Protein AF-0000000066664521 (afdb_homodimer)

pLDDT: mean 87.75, std 11.93, range [37.09, 97.62]

Foldseek 3Di:
DPPPPPDPVVVVVVVVLVVLLVQLLVQLLVCCLVPNQVVDDCCNSCVVSVHDSVSSCVRPVGSLRSLVVNCVVQPQVVLQVLLLLVLVLLVVVDLVSQLVSLLVVLVSCVVVVSCVRNLVVCLVPPVVSVVVVVVSLQVSVVSNVNLLVQADPVCSVVLSVLSSVLVVVSNVVSCCVPVVNVDDDDSSVVSNVSSVVSSVSSHYDDPPD/DPPPPPDPVVVVVVVVLVVLLVQLLVQLLVCCLVPNQVVDDCCNSCVVSVHDSVSSCVNPVGSLRSLVVNCVVQPQVPLQVLLLLVLVLLVVVDLVSQLVSLLVVLVSCVVVVSCVRNLVVCLVPPVVSVVVVVVSLQVSVVSNVNLLVQADPVCSVVLSVLSSVLVVVSNVVSCCVPVVNVDDDDSSVVSNVSSVVSSVSSHYDDPPD

InterPro domains:
  IPR001647 DNA-binding HTH domain, TetR-type [PF00440] (24-70)
  IPR001647 DNA-binding HTH domain, TetR-type [PR00455] (24-37)
  IPR001647 DNA-binding HTH domain, TetR-type [PR00455] (45-68)
  IPR001647 DNA-binding HTH domain, TetR-type [PS50977] (18-78)
  IPR009057 Homedomain-like superfamily [SSF46689] (12-76)
  IPR036271 Tetracyclin repressor-like, C-terminal domain superfamily [SSF48498] (94-202)
  IPR050109 HTH-type, TetR-like transcriptional regulator [PTHR30055] (13-208)

Sequence (418 aa):
MRTNPSPAGSNLRDEQKQQTRARLLACAKELFTDRGYAAVRVDDIAAAVGCSRATFYLHFNSKQEVLRAIAEQGTAPSALHFYEDLDRVLDTGSRAEFVAWVTRAIAWFHEHKDLLPAWDEATALESEFREIARNGIMALPNAMTSYLARWPADRADEARLRVELLVAQLERFFTRWAVQGTINVSAERAAEVLADIWFPALQAPPDRNMRTNPSPAGSNLRDEQKQQTRARLLACAKELFTDRGYAAVRVDDIAAAVGCSRATFYLHFNSKQEVLRAIAEQGTAPSALHFYEDLDRVLDTGSRAEFVAWVTRAIAWFHEHKDLLPAWDEATALESEFREIARNGIMALPNAMTSYLARWPADRADEARLRVELLVAQLERFFTRWAVQGTINVSAERAAEVLADIWFPALQAPPDRN

Solvent-accessible surface area (backbone atoms only — not comparable to full-atom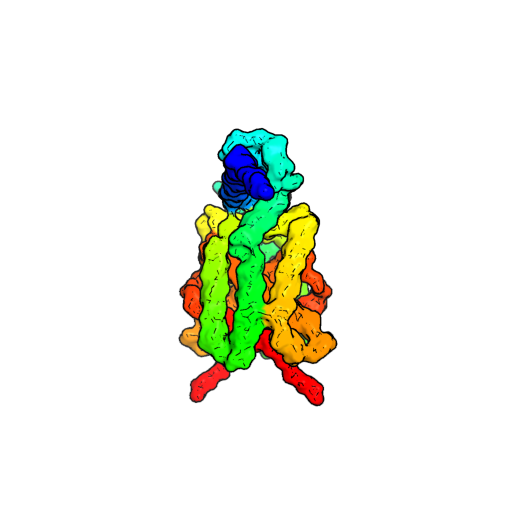 values): 22542 Å² total; per-residue (Å²): 134,81,76,72,72,78,58,68,65,58,53,50,52,52,47,51,50,50,50,51,48,48,44,44,46,54,46,37,51,52,45,27,52,74,61,27,41,84,72,56,47,66,62,56,38,19,54,72,66,69,50,48,63,67,59,46,52,74,72,34,91,40,69,63,50,46,53,51,51,52,41,55,74,71,44,54,73,54,52,45,52,53,32,35,48,46,32,52,35,60,71,69,67,40,63,68,54,38,27,50,50,43,47,50,50,51,52,51,46,65,77,49,50,66,48,49,64,24,49,53,47,41,28,55,72,30,69,70,46,19,52,52,50,24,51,55,56,60,45,36,46,67,46,15,55,70,58,54,66,64,34,57,80,93,41,41,67,55,56,41,46,47,47,52,46,50,50,30,19,54,53,36,41,46,44,32,36,76,62,38,56,46,46,88,72,54,71,67,56,50,19,49,52,50,37,63,41,47,55,66,52,71,49,57,75,76,77,82,118,134,81,77,73,72,77,58,69,64,56,54,50,52,50,47,50,50,50,48,51,48,48,44,46,45,54,47,38,51,52,44,28,53,74,61,27,42,87,72,54,47,65,61,56,38,20,54,72,67,68,50,47,63,70,59,45,53,74,73,34,91,42,68,64,51,45,51,50,50,52,41,54,74,73,44,52,73,55,54,46,52,54,33,37,48,46,32,54,35,60,71,70,66,40,64,67,52,39,27,51,49,42,46,50,51,53,53,51,45,64,75,49,50,68,49,49,64,26,50,55,47,40,27,54,73,31,69,70,47,21,51,51,51,23,50,55,55,59,45,37,48,67,45,14,56,71,57,54,66,64,33,59,79,94,40,42,67,55,57,41,46,47,47,54,46,50,51,30,18,54,53,37,42,46,43,33,36,75,64,37,56,46,44,88,72,54,71,68,58,50,20,49,53,50,36,64,40,47,54,64,52,70,49,56,76,75,80,81,119

Radius of gyration: 25.45 Å; Cα contacts (8 Å, |Δi|>4): 399; chains: 2; bounding box: 119×67×48 Å

Organism: Nocardia brasiliensis (strain ATCC 700358 / HUJEG-1) (NCBI:txid1133849)

Secondary structure (DSSP, 8-state):
-------HHHHHHHHHHHHHHHHHHHHHHHHHHHH-TTT--HHHHHHHHT--HHHHHHH-SSHHHHHHHHHHHHTHHHHHHHHHHHHHHHHHT-HHHHHHHHHHHHHHHHHHGGGHHHHHHHHHH-HHHHHHHHHHHHHHHHT-HHHHHTS-GGGHHHHHHHHHHHHHHHHHHHIIIIIS--S---HHHHHHHHHHHHHHHTSPPP---/-------HHHHHHHHHHHHHHHHHHHHHHHHHHHH-TTT--HHHHHHHHT--HHHHHHH-S-HHHHHHHHHHHHTHHHHHHHHHHHHHHHHHT-HHHHHHHHHHHHHHHHHHGGGHHHHHHHHHH-HHHHHHHHHHHHHHHHT-HHHHHTS-GGGHHHHHHHHHHHHHHHHHHHIIIIIS--S---HHHHHHHHHHHHHHHTSPPP---

Nearest PDB structures (foldseek):
  6ho0-assembly1_A-2  TM=7.067E-01  e=4.253E-05  Mycobacterium tuberculosis H37Rv
  5mym-assembly2_C  TM=6.408E-01  e=9.728E-05  Mycobacterium tuberculosis H37Rv
  5f27-assembly1_A-2  TM=6.716E-01  e=1.342E-04  Mycobacterium tuberculosis CDC1551
  6ho6-assembly1_A  TM=7.053E-01  e=2.675E-04  Mycobacterium tuberculosis CDC1551
  5ztc-assembly1_B  TM=6.140E-01  e=8.838E-04  Listeria monocytogenes EGD-e

Structure (mmCIF, N/CA/C/O backbone):
data_AF-0000000066664521-model_v1
#
loop_
_entity.id
_entity.type
_entity.pdbx_description
1 polymer 'TetR family transcriptional regulator'
#
loop_
_atom_site.group_PDB
_atom_site.id
_atom_site.type_symbol
_atom_site.label_atom_id
_atom_site.label_alt_id
_atom_site.label_comp_id
_atom_site.label_asym_id
_atom_site.label_entity_id
_atom_site.label_seq_id
_atom_site.pdbx_PDB_ins_code
_atom_site.Cartn_x
_atom_site.Cartn_y
_atom_site.Cartn_z
_atom_site.occupancy
_atom_site.B_iso_or_equiv
_atom_site.auth_seq_id
_atom_site.auth_comp_id
_atom_site.auth_asym_id
_atom_site.auth_atom_id
_atom_site.pdbx_PDB_model_num
ATOM 1 N N . MET A 1 1 ? -60.562 10.867 15.203 1 37.09 1 MET A N 1
ATOM 2 C CA . MET A 1 1 ? -59.156 10.539 15.344 1 37.09 1 MET A CA 1
ATOM 3 C C . MET A 1 1 ? -58.281 11.555 14.609 1 37.09 1 MET A C 1
ATOM 5 O O . MET A 1 1 ? -58.312 11.633 13.383 1 37.09 1 MET A O 1
ATOM 9 N N . ARG A 1 2 ? -58.062 12.805 15.109 1 45.22 2 ARG A N 1
ATOM 10 C CA . ARG A 1 2 ? -57.344 13.953 14.586 1 45.22 2 ARG A CA 1
ATOM 11 C C . ARG A 1 2 ? -55.906 13.594 14.25 1 45.22 2 ARG A C 1
ATOM 13 O O . ARG A 1 2 ? -55.188 13.039 15.086 1 45.22 2 ARG A O 1
ATOM 20 N N . THR A 1 3 ? -55.656 13.219 13.078 1 43.97 3 THR A N 1
ATOM 21 C CA . THR A 1 3 ? -54.312 13.023 12.547 1 43.97 3 THR A CA 1
ATOM 22 C C . THR A 1 3 ? -53.375 14.156 12.992 1 43.97 3 THR A C 1
ATOM 24 O O . THR A 1 3 ? -53.656 15.328 12.734 1 43.97 3 THR A O 1
ATOM 27 N N . ASN A 1 4 ? -52.781 14.102 14.164 1 45.94 4 ASN A N 1
ATOM 28 C CA . ASN A 1 4 ? -51.812 15.062 14.648 1 45.94 4 ASN A CA 1
ATOM 29 C C . ASN A 1 4 ? -50.781 15.406 13.562 1 45.94 4 ASN A C 1
ATOM 31 O O . ASN A 1 4 ? -50.094 14.516 13.047 1 45.94 4 ASN A O 1
ATOM 35 N N . PRO A 1 5 ? -50.938 16.5 12.742 1 49.84 5 PRO A N 1
ATOM 36 C CA . PRO A 1 5 ? -49.969 16.844 11.703 1 49.84 5 PRO A CA 1
ATOM 37 C C . PRO A 1 5 ? -48.531 16.719 12.172 1 49.84 5 PRO A C 1
ATOM 39 O O . PRO A 1 5 ? -48.25 16.969 13.344 1 49.84 5 PRO A O 1
ATOM 42 N N . SER A 1 6 ? -47.812 15.734 11.906 1 55.22 6 SER A N 1
ATOM 43 C CA . SER A 1 6 ? -46.375 15.742 12.141 1 55.22 6 SER A CA 1
ATOM 44 C C . SER A 1 6 ? -45.781 17.125 11.945 1 55.22 6 SER A C 1
ATOM 46 O O . SER A 1 6 ? -45.906 17.719 10.867 1 55.22 6 SER A O 1
ATOM 48 N N . PRO A 1 7 ? -45.531 18.125 12.898 1 56.56 7 PRO A N 1
ATOM 49 C CA . PRO A 1 7 ? -45.406 19.578 12.781 1 56.56 7 PRO A CA 1
ATOM 50 C C . PRO A 1 7 ? -44.344 20 11.789 1 56.56 7 PRO A C 1
ATOM 52 O O . PRO A 1 7 ? -43.312 19.312 11.656 1 56.56 7 PRO A O 1
ATOM 55 N N . ALA A 1 8 ? -44.594 20.656 10.719 1 59.97 8 ALA A N 1
ATOM 56 C CA . ALA A 1 8 ? -43.812 21.266 9.656 1 59.97 8 ALA A CA 1
ATOM 57 C C . ALA A 1 8 ? -42.469 21.75 10.188 1 59.97 8 ALA A C 1
ATOM 59 O O . ALA A 1 8 ? -41.438 21.656 9.484 1 59.97 8 ALA A O 1
ATOM 60 N N . GLY A 1 9 ? -42.406 22.25 11.328 1 60.38 9 GLY A N 1
ATOM 61 C CA . GLY A 1 9 ? -41.188 22.75 11.961 1 60.38 9 GLY A CA 1
ATOM 62 C C . GLY A 1 9 ? -40.156 21.672 12.227 1 60.38 9 GLY A C 1
ATOM 63 O O . GLY A 1 9 ? -38.969 21.906 12.094 1 60.38 9 GLY A O 1
ATOM 64 N N . SER A 1 10 ? -40.656 20.469 12.602 1 68.06 10 SER A N 1
ATOM 65 C CA . SER A 1 10 ? -39.781 19.328 12.875 1 68.06 10 SER A CA 1
ATOM 66 C C . SER A 1 10 ? -39.094 18.859 11.617 1 68.06 10 SER A C 1
ATOM 68 O O . SER A 1 10 ? -37.906 18.531 11.641 1 68.06 10 SER A O 1
ATOM 70 N N . ASN A 1 11 ? -39.781 19.031 10.539 1 77.5 11 ASN A N 1
ATOM 71 C CA . ASN A 1 11 ? -39.25 18.609 9.25 1 77.5 11 ASN A CA 1
ATOM 72 C C . ASN A 1 11 ? -38.125 19.531 8.781 1 77.5 11 ASN A C 1
ATOM 74 O O . ASN A 1 11 ? -37.094 19.078 8.289 1 77.5 11 ASN A O 1
ATOM 78 N N . LEU A 1 12 ? -38.438 20.828 9.07 1 81.38 12 LEU A N 1
ATOM 79 C CA . LEU A 1 12 ? -37.438 21.812 8.656 1 81.38 12 LEU A CA 1
ATOM 80 C C . LEU A 1 12 ? -36.188 21.672 9.5 1 81.38 12 LEU A C 1
ATOM 82 O O . LEU A 1 12 ? -35.062 21.766 8.969 1 81.38 12 LEU A O 1
ATOM 86 N N . ARG A 1 13 ? -36.375 21.516 10.867 1 82.31 13 ARG A N 1
ATOM 87 C CA . ARG A 1 13 ? -35.25 21.359 11.758 1 82.31 13 ARG A CA 1
ATOM 88 C C . ARG A 1 13 ? -34.438 20.125 11.414 1 82.31 13 ARG A C 1
ATOM 90 O O . ARG A 1 13 ? -33.219 20.156 11.438 1 82.31 13 ARG A O 1
ATOM 97 N N . ASP A 1 14 ? -35.188 19.094 11.125 1 83.88 14 ASP A N 1
ATOM 98 C CA . ASP A 1 14 ? -34.531 17.844 10.734 1 83.88 14 ASP A CA 1
ATOM 99 C C . ASP A 1 14 ? -33.781 18.016 9.422 1 83.88 14 ASP A C 1
ATOM 101 O O . ASP A 1 14 ? -32.656 17.5 9.273 1 83.88 14 ASP A O 1
ATOM 105 N N . GLU A 1 15 ? -34.375 18.766 8.578 1 84.69 15 GLU A N 1
ATOM 106 C CA . GLU A 1 15 ? -33.75 19.016 7.289 1 84.69 15 GLU A CA 1
ATOM 107 C C . GLU A 1 15 ? -32.469 19.859 7.453 1 84.69 15 GLU A C 1
ATOM 109 O O . GLU A 1 15 ? -31.469 19.594 6.801 1 84.69 15 GLU A O 1
ATOM 114 N N . GLN A 1 16 ? -32.625 20.828 8.266 1 84.88 16 GLN A N 1
ATOM 115 C CA . GLN A 1 16 ? -31.484 21.688 8.523 1 84.88 16 GLN A CA 1
ATOM 116 C C . GLN A 1 16 ? -30.344 20.906 9.188 1 84.88 16 GLN A C 1
ATOM 118 O O . GLN A 1 16 ? -29.172 21.125 8.875 1 84.88 16 GLN A O 1
ATOM 123 N N . LYS A 1 17 ? -30.719 20.062 10.078 1 87.38 17 LYS A N 1
ATOM 124 C CA . LYS A 1 17 ? -29.734 19.203 10.742 1 87.38 17 LYS A CA 1
ATOM 125 C C . LYS A 1 17 ? -29.016 18.312 9.742 1 87.38 17 LYS A C 1
ATOM 127 O O . LYS A 1 17 ? -27.797 18.156 9.797 1 87.38 17 LYS A O 1
ATOM 132 N N . GLN A 1 18 ? -29.781 17.828 8.875 1 89.5 18 GLN A N 1
ATOM 133 C CA . GLN A 1 18 ? -29.219 16.953 7.863 1 89.5 18 GLN A CA 1
ATOM 134 C C . GLN A 1 18 ? -28.297 17.719 6.91 1 89.5 18 GLN A C 1
ATOM 136 O O . GLN A 1 18 ? -27.266 17.203 6.473 1 89.5 18 GLN A O 1
ATOM 141 N N . GLN A 1 19 ? -28.656 18.859 6.645 1 91.12 19 GLN A N 1
ATOM 142 C CA . GLN A 1 19 ? -27.859 19.703 5.762 1 91.12 19 GLN A CA 1
ATOM 143 C C . GLN A 1 19 ? -26.516 20.062 6.406 1 91.12 19 GLN A C 1
ATOM 145 O O . GLN A 1 19 ? -25.484 20.047 5.742 1 91.12 19 GLN A O 1
ATOM 150 N N . THR A 1 20 ? -26.641 20.391 7.684 1 93.12 20 THR A N 1
ATOM 151 C CA . THR A 1 20 ? -25.422 20.719 8.398 1 93.12 20 THR A CA 1
ATOM 152 C C . THR A 1 20 ? -24.484 19.516 8.469 1 93.12 20 THR A C 1
ATOM 154 O O . THR A 1 20 ? -23.281 19.641 8.242 1 93.12 20 THR A O 1
ATOM 157 N N . ARG A 1 21 ? -25.047 18.438 8.727 1 94.25 21 ARG A N 1
ATOM 158 C CA . ARG A 1 21 ? -24.266 17.203 8.781 1 94.25 21 ARG A CA 1
ATOM 159 C C . ARG A 1 21 ? -23.594 16.922 7.441 1 94.25 21 ARG A C 1
ATOM 161 O O . ARG A 1 21 ? -22.406 16.562 7.395 1 94.25 21 ARG A O 1
ATOM 168 N N . ALA A 1 22 ? -24.312 17.141 6.426 1 93.75 22 ALA A N 1
ATOM 169 C CA . ALA A 1 22 ? -23.781 16.906 5.082 1 93.75 22 ALA A CA 1
ATOM 170 C C . ALA A 1 22 ? -22.656 17.875 4.766 1 93.75 22 ALA A C 1
ATOM 172 O O . ALA A 1 22 ? -21.656 17.5 4.141 1 93.75 22 ALA A O 1
ATOM 173 N N . ARG A 1 23 ? -22.812 19.031 5.152 1 95.31 23 ARG A N 1
ATOM 174 C CA . ARG A 1 23 ? -21.781 20.031 4.934 1 95.31 23 ARG A CA 1
ATOM 175 C C . ARG A 1 23 ? -20.516 19.703 5.727 1 95.31 23 ARG A C 1
ATOM 177 O O . ARG A 1 23 ? -19.406 19.859 5.223 1 95.31 23 ARG A O 1
ATOM 184 N N . LEU A 1 24 ? -20.75 19.266 6.918 1 96.38 24 LEU A N 1
ATOM 185 C CA . LEU A 1 24 ? -19.609 18.844 7.746 1 96.38 24 LEU A CA 1
ATOM 186 C C . LEU A 1 24 ? -18.844 17.703 7.082 1 96.38 24 LEU A C 1
ATOM 188 O O . LEU A 1 24 ? -17.609 17.719 7.031 1 96.38 24 LEU A O 1
ATOM 192 N N . LEU A 1 25 ? -19.547 16.797 6.523 1 94.69 25 LEU A N 1
ATOM 193 C CA . LEU A 1 25 ? -18.938 15.656 5.855 1 94.69 25 LEU A CA 1
ATOM 194 C C . LEU A 1 25 ? -18.172 16.109 4.617 1 94.69 25 LEU A C 1
ATOM 196 O O . LEU A 1 25 ? -17.016 15.703 4.414 1 94.69 25 LEU A O 1
ATOM 200 N N . ALA A 1 26 ? -18.781 16.953 3.875 1 94.06 26 ALA A N 1
ATOM 201 C CA . ALA A 1 26 ? -18.172 17.422 2.631 1 94.06 26 ALA A CA 1
ATOM 202 C C . ALA A 1 26 ? -16.891 18.219 2.906 1 94.06 26 ALA A C 1
ATOM 204 O O . ALA A 1 26 ? -15.867 18 2.262 1 94.06 26 ALA A O 1
ATOM 205 N N . CYS A 1 27 ? -16.969 19.062 3.857 1 96.19 27 CYS A N 1
ATOM 206 C CA . CYS A 1 27 ? -15.82 19.891 4.203 1 96.19 27 CYS A CA 1
ATOM 207 C C . CYS A 1 27 ? -14.703 19.062 4.816 1 96.19 27 CYS A C 1
ATOM 209 O O . CYS A 1 27 ? -13.531 19.266 4.516 1 96.19 27 CYS A O 1
ATOM 211 N N . ALA A 1 28 ? -15.086 18.172 5.664 1 95.69 28 ALA A N 1
ATOM 212 C CA . ALA A 1 28 ? -14.102 17.281 6.262 1 95.69 28 ALA A CA 1
ATOM 213 C C . ALA A 1 28 ? -13.383 16.453 5.191 1 95.69 28 ALA A C 1
ATOM 215 O O . ALA A 1 28 ? -12.156 16.312 5.23 1 95.69 28 ALA A O 1
ATOM 216 N N . LYS A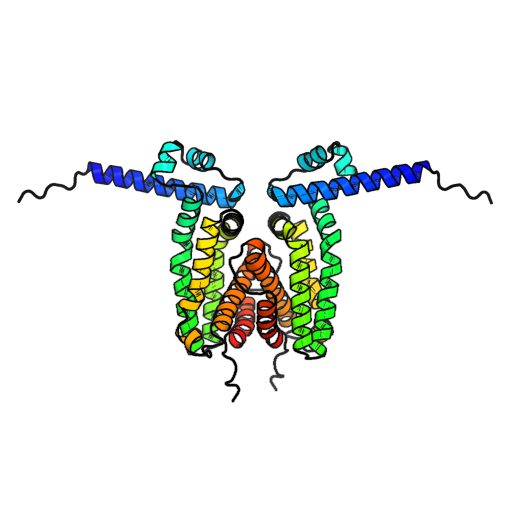 1 29 ? -14.125 15.945 4.266 1 92.44 29 LYS A N 1
ATOM 217 C CA . LYS A 1 29 ? -13.547 15.164 3.176 1 92.44 29 LYS A CA 1
ATOM 218 C C . LYS A 1 29 ? -12.508 15.984 2.41 1 92.44 29 LYS A C 1
ATOM 220 O O . LYS A 1 29 ? -11.406 15.508 2.133 1 92.44 29 LYS A O 1
ATOM 225 N N . GLU A 1 30 ? -12.844 17.172 2.119 1 93.5 30 GLU A N 1
ATOM 226 C CA . GLU A 1 30 ? -11.938 18.062 1.405 1 93.5 30 GLU A CA 1
ATOM 227 C C . GLU A 1 30 ? -10.672 18.328 2.221 1 93.5 30 GLU A C 1
ATOM 229 O O . GLU A 1 30 ? -9.562 18.266 1.692 1 93.5 30 GLU A O 1
ATOM 234 N N . LEU A 1 31 ? -10.859 18.578 3.477 1 94.12 31 LEU A N 1
ATOM 235 C CA . LEU A 1 31 ? -9.734 18.875 4.348 1 94.12 31 LEU A CA 1
ATOM 236 C C . LEU A 1 31 ? -8.82 17.672 4.492 1 94.12 31 LEU A C 1
ATOM 238 O O . LEU A 1 31 ? -7.594 17.797 4.418 1 94.12 31 LEU A O 1
ATOM 242 N N . PHE A 1 32 ? -9.43 16.516 4.668 1 91.19 32 PHE A N 1
ATOM 243 C CA . PHE A 1 32 ? -8.641 15.305 4.801 1 91.19 32 PHE A CA 1
ATOM 244 C C . PHE A 1 32 ? -7.859 15.016 3.523 1 91.19 32 PHE A C 1
ATOM 246 O O . PHE A 1 32 ? -6.711 14.578 3.578 1 91.19 32 PHE A O 1
ATOM 253 N N . THR A 1 33 ? -8.484 15.258 2.439 1 87.38 33 THR A N 1
ATOM 254 C CA . THR A 1 33 ? -7.852 15.016 1.149 1 87.38 33 THR A CA 1
ATOM 255 C C . THR A 1 33 ? -6.699 15.984 0.917 1 87.38 33 THR A C 1
ATOM 257 O O . THR A 1 33 ? -5.637 15.594 0.422 1 87.38 33 THR A O 1
ATOM 260 N N . ASP A 1 34 ? -6.852 17.188 1.366 1 85.19 34 ASP A N 1
ATOM 261 C CA . ASP A 1 34 ? -5.895 18.25 1.067 1 85.19 34 ASP A CA 1
ATOM 262 C C . ASP A 1 34 ? -4.738 18.234 2.066 1 85.19 34 ASP A C 1
ATOM 264 O O . ASP A 1 34 ? -3.582 18.422 1.685 1 85.19 34 ASP A O 1
ATOM 268 N N . ARG A 1 35 ? -5.07 17.953 3.346 1 85.75 35 ARG A N 1
ATOM 269 C CA . ARG A 1 35 ? -4.074 18.203 4.383 1 85.75 35 ARG A CA 1
ATOM 270 C C . ARG A 1 35 ? -3.658 16.906 5.066 1 85.75 35 ARG A C 1
ATOM 272 O O . ARG A 1 35 ? -2.666 16.875 5.801 1 85.75 35 ARG A O 1
ATOM 279 N N . GLY A 1 36 ? -4.414 15.938 4.797 1 85.69 36 GLY A N 1
ATOM 280 C CA . GLY A 1 36 ? -4.203 14.711 5.559 1 85.69 36 GLY A CA 1
ATOM 281 C C . GLY A 1 36 ? -5.016 14.664 6.836 1 85.69 36 GLY A C 1
ATOM 282 O O . GLY A 1 36 ? -5.473 15.695 7.332 1 85.69 36 GLY A O 1
ATOM 283 N N . TYR A 1 37 ? -5.141 13.492 7.348 1 89.44 37 TYR A N 1
ATOM 284 C CA . TYR A 1 37 ? -5.969 13.266 8.531 1 89.44 37 TYR A CA 1
ATOM 285 C C . TYR A 1 37 ? -5.328 13.883 9.766 1 89.44 37 TYR A C 1
ATOM 287 O O . TYR A 1 37 ? -6.004 14.547 10.555 1 89.44 37 TYR A O 1
ATOM 295 N N . ALA A 1 38 ? -4.055 13.664 9.953 1 85.75 38 ALA A N 1
ATOM 296 C CA . ALA A 1 38 ? -3.361 14.07 11.172 1 85.75 38 ALA A CA 1
ATOM 297 C C . ALA A 1 38 ? -3.371 15.586 11.32 1 85.75 38 ALA A C 1
ATOM 299 O O . ALA A 1 38 ? -3.543 16.109 12.43 1 85.75 38 ALA A O 1
ATOM 300 N N . ALA A 1 39 ? -3.322 16.281 10.328 1 86.88 39 ALA A N 1
ATOM 301 C CA . ALA A 1 39 ? -3.145 17.734 10.352 1 86.88 39 ALA A CA 1
ATOM 302 C C . ALA A 1 39 ? -4.477 18.453 10.57 1 86.88 39 ALA A C 1
ATOM 304 O O . ALA A 1 39 ? -4.504 19.625 10.922 1 86.88 39 ALA A O 1
ATOM 305 N N . VAL A 1 40 ? -5.539 17.828 10.312 1 93.56 40 VAL A N 1
ATOM 306 C CA . VAL A 1 40 ? -6.855 18.453 10.391 1 93.56 40 VAL A CA 1
ATOM 307 C C . VAL A 1 40 ? -7.395 18.344 11.812 1 93.56 40 VAL A C 1
ATOM 309 O O . VAL A 1 40 ? -7.285 17.281 12.445 1 93.56 40 VAL A O 1
ATOM 312 N N . ARG A 1 41 ? -7.945 19.438 12.289 1 95.44 41 ARG A N 1
ATOM 313 C CA . ARG A 1 41 ? -8.594 19.469 13.594 1 95.44 41 ARG A CA 1
ATOM 314 C C . ARG A 1 41 ? -10.102 19.656 13.461 1 95.44 41 ARG A C 1
ATOM 316 O O . ARG A 1 41 ? -10.578 20.094 12.414 1 95.44 41 ARG A O 1
ATOM 323 N N . VAL A 1 42 ? -10.766 19.297 14.523 1 96.62 42 VAL A N 1
ATOM 324 C CA . VAL A 1 42 ? -12.211 19.5 14.555 1 96.62 42 VAL A CA 1
ATOM 325 C C . VAL A 1 42 ? -12.531 20.984 14.344 1 96.62 42 VAL A C 1
ATOM 327 O O . VAL A 1 42 ? -13.461 21.312 13.609 1 96.62 42 VAL A O 1
ATOM 330 N N . ASP A 1 43 ? -11.719 21.812 14.836 1 96.94 43 ASP A N 1
ATOM 331 C CA . ASP A 1 43 ? -11.93 23.25 14.688 1 96.94 43 ASP A CA 1
ATOM 332 C C . ASP A 1 43 ? -11.805 23.672 13.227 1 96.94 43 ASP A C 1
ATOM 334 O O . ASP A 1 43 ? -12.508 24.578 12.773 1 96.94 43 ASP A O 1
ATOM 338 N N . ASP A 1 44 ? -10.938 23.078 12.539 1 96.94 44 ASP A N 1
ATOM 339 C CA . ASP A 1 44 ? -10.781 23.359 11.117 1 96.94 44 ASP A CA 1
ATOM 340 C C . ASP A 1 44 ? -12.047 23.016 10.344 1 96.94 44 ASP A C 1
ATOM 342 O O . ASP A 1 44 ? -12.484 23.781 9.477 1 96.94 44 ASP A O 1
ATOM 346 N N . ILE A 1 45 ? -12.617 21.859 10.672 1 97.62 45 ILE A N 1
ATOM 347 C CA . ILE A 1 45 ? -13.82 21.391 9.992 1 97.62 45 ILE A CA 1
ATOM 348 C C . ILE A 1 45 ? -14.992 22.312 10.312 1 97.62 45 ILE A C 1
ATOM 350 O O . ILE A 1 45 ? -15.711 22.75 9.406 1 97.62 45 ILE A O 1
ATOM 354 N N . ALA A 1 46 ? -15.141 22.641 11.562 1 97.25 46 ALA A N 1
ATOM 355 C CA . ALA A 1 46 ? -16.219 23.547 11.992 1 97.25 46 ALA A CA 1
ATOM 356 C C . ALA A 1 46 ? -16.094 24.906 11.32 1 97.25 46 ALA A C 1
ATOM 358 O O . ALA A 1 46 ? -17.078 25.453 10.805 1 97.25 46 ALA A O 1
ATOM 359 N N . ALA A 1 47 ? -14.914 25.391 11.281 1 97.31 47 ALA A N 1
ATOM 360 C CA . ALA A 1 47 ? -14.656 26.703 10.688 1 97.31 47 ALA A CA 1
ATOM 361 C C . ALA A 1 47 ? -14.984 26.703 9.195 1 97.31 47 ALA A C 1
ATOM 363 O O . ALA A 1 47 ? -15.531 27.688 8.68 1 97.31 47 ALA A O 1
ATOM 364 N N . ALA A 1 48 ? -14.695 25.688 8.57 1 96 48 ALA A N 1
ATOM 365 C CA . ALA A 1 48 ? -14.938 25.578 7.137 1 96 48 ALA A CA 1
ATOM 366 C C . ALA A 1 48 ? -16.438 25.641 6.824 1 96 48 ALA A C 1
ATOM 368 O O . ALA A 1 48 ? -16.844 26.156 5.781 1 96 48 ALA A O 1
ATOM 369 N N . VAL A 1 49 ? -17.203 25.078 7.68 1 95.56 49 VAL A N 1
ATOM 370 C CA . VAL A 1 49 ? -18.641 25.047 7.508 1 95.56 49 VAL A CA 1
ATOM 371 C C . VAL A 1 49 ? -19.266 26.328 8.047 1 95.56 49 VAL A C 1
ATOM 373 O O . VAL A 1 49 ? -20.375 26.703 7.676 1 95.56 49 VAL A O 1
ATOM 376 N N . GLY A 1 50 ? -18.516 27.047 8.938 1 96 50 GLY A N 1
ATOM 377 C CA . GLY A 1 50 ? -19.031 28.25 9.578 1 96 50 GLY A CA 1
ATOM 378 C C . GLY A 1 50 ? -19.891 27.969 10.789 1 96 50 GLY A C 1
ATOM 379 O O . GLY A 1 50 ? -20.875 28.672 11.031 1 96 50 GLY A O 1
ATOM 380 N N . CYS A 1 51 ? -19.641 26.953 11.461 1 95.38 51 CYS A N 1
ATOM 381 C CA . CYS A 1 51 ? -20.375 26.625 12.68 1 95.38 51 CYS A CA 1
ATOM 382 C C . CYS A 1 51 ? -19.438 26.516 13.875 1 95.38 51 CYS A C 1
ATOM 384 O O . CYS A 1 51 ? -18.219 26.656 13.727 1 95.38 51 CYS A O 1
ATOM 386 N N . SER A 1 52 ? -20.031 26.344 15.008 1 95.25 52 SER A N 1
ATOM 387 C CA . SER A 1 52 ? -19.234 26.25 16.219 1 95.25 52 SER A CA 1
ATOM 388 C C . SER A 1 52 ? -18.781 24.812 16.469 1 95.25 52 SER A C 1
ATOM 390 O O . SER A 1 52 ? -19.328 23.875 15.883 1 95.25 52 SER A O 1
ATOM 392 N N . ARG A 1 53 ? -17.766 24.703 17.281 1 95.44 53 ARG A N 1
ATOM 393 C CA . ARG A 1 53 ? -17.312 23.391 17.75 1 95.44 53 ARG A CA 1
ATOM 394 C C . ARG A 1 53 ? -18.453 22.625 18.422 1 95.44 53 ARG A C 1
ATOM 396 O O . ARG A 1 53 ? -18.594 21.422 18.234 1 95.44 53 ARG A O 1
ATOM 403 N N . ALA A 1 54 ? -19.266 23.328 19.188 1 95.06 54 ALA A N 1
ATOM 404 C CA . ALA A 1 54 ? -20.422 22.719 19.859 1 95.06 54 ALA A CA 1
ATOM 405 C C . ALA A 1 54 ? -21.391 22.125 18.844 1 95.06 54 ALA A C 1
ATOM 407 O O . ALA A 1 54 ? -21.891 21.016 19.031 1 95.06 54 ALA A O 1
ATOM 408 N N . THR A 1 55 ? -21.641 22.859 17.812 1 94.88 55 THR A N 1
ATOM 409 C CA . THR A 1 55 ? -22.516 22.375 16.75 1 94.88 55 THR A CA 1
ATOM 410 C C . THR A 1 55 ? -21.938 21.109 16.125 1 94.88 55 THR A C 1
ATOM 412 O O . THR A 1 55 ? -22.688 20.156 15.828 1 94.88 55 THR A O 1
ATOM 415 N N . PHE A 1 56 ? -20.547 21.094 15.844 1 96.81 56 PHE A N 1
ATOM 416 C CA . PHE A 1 56 ? -19.906 19.891 15.312 1 96.81 56 PHE A CA 1
ATOM 417 C C . PHE A 1 56 ? -20.234 18.672 16.172 1 96.81 56 PHE A C 1
ATOM 419 O O . PHE A 1 56 ? -20.609 17.625 15.633 1 96.81 56 PHE A O 1
ATOM 426 N N . TYR A 1 57 ? -20.234 18.859 17.453 1 96 57 TYR A N 1
ATOM 427 C CA . TYR A 1 57 ? -20.359 17.734 18.375 1 96 57 TYR A CA 1
ATOM 428 C C . TYR A 1 57 ? -21.812 17.328 18.531 1 96 57 TYR A C 1
ATOM 430 O O . TYR A 1 57 ? -22.125 16.297 19.125 1 96 57 TYR A O 1
ATOM 438 N N . LEU A 1 58 ? -22.734 18.094 18.031 1 95.5 58 LEU A N 1
ATOM 439 C CA . LEU A 1 58 ? -24.125 17.656 17.922 1 95.5 58 LEU A CA 1
ATOM 440 C C . LEU A 1 58 ? -24.266 16.594 16.844 1 95.5 58 LEU A C 1
ATOM 442 O O . LEU A 1 58 ? -25.219 15.789 16.891 1 95.5 58 LEU A O 1
ATOM 446 N N . HIS A 1 59 ? -23.344 16.641 15.961 1 95.94 59 HIS A N 1
ATOM 447 C CA . HIS A 1 59 ? -23.469 15.758 14.797 1 95.94 59 HIS A CA 1
ATOM 448 C C . HIS A 1 59 ? -22.484 14.609 14.867 1 95.94 59 HIS A C 1
ATOM 450 O O . HIS A 1 59 ? -22.766 13.5 14.398 1 95.94 59 HIS A O 1
ATOM 456 N N . PHE A 1 60 ? -21.281 14.906 15.328 1 96.31 60 PHE A N 1
ATOM 457 C CA . PHE A 1 60 ? -20.234 13.906 15.383 1 96.31 60 PHE A CA 1
ATOM 458 C C . PHE A 1 60 ? -19.516 13.953 16.734 1 96.31 60 PHE A C 1
ATOM 460 O O . PHE A 1 60 ? -19.25 15.031 17.266 1 96.31 60 PHE A O 1
ATOM 467 N N . ASN A 1 61 ? -19.141 12.805 17.156 1 93.88 61 ASN A N 1
ATOM 468 C CA . ASN A 1 61 ? -18.5 12.703 18.469 1 93.88 61 ASN A CA 1
ATOM 469 C C . ASN A 1 61 ? -17 12.898 18.375 1 93.88 61 ASN A C 1
ATOM 471 O O . ASN A 1 61 ? -16.328 13.125 19.375 1 93.88 61 ASN A O 1
ATOM 475 N N . SER A 1 62 ? -16.516 12.781 17.141 1 93.5 62 SER A N 1
ATOM 476 C CA . SER A 1 62 ? -15.078 12.875 16.969 1 93.5 62 SER A CA 1
ATOM 477 C C . SER A 1 62 ? -14.695 13.047 15.5 1 93.5 62 SER A C 1
ATOM 479 O O . SER A 1 62 ? -15.523 12.82 14.617 1 93.5 62 SER A O 1
ATOM 481 N N . LYS A 1 63 ? -13.531 13.422 15.281 1 93.44 63 LYS A N 1
ATOM 482 C CA . LYS A 1 63 ? -12.945 13.484 13.945 1 93.44 63 LYS A CA 1
ATOM 483 C C . LYS A 1 63 ? -12.977 12.109 13.273 1 93.44 63 LYS A C 1
ATOM 485 O O . LYS A 1 63 ? -13.25 12.016 12.07 1 93.44 63 LYS A O 1
ATOM 490 N N . GLN A 1 64 ? -12.789 11.133 14.07 1 91.44 64 GLN A N 1
ATOM 491 C CA . GLN A 1 64 ? -12.797 9.758 13.586 1 91.44 64 GLN A CA 1
ATOM 492 C C . GLN A 1 64 ? -14.18 9.375 13.047 1 91.44 64 GLN A C 1
ATOM 494 O O . GLN A 1 64 ? -14.281 8.695 12.023 1 91.44 64 GLN A O 1
ATOM 499 N N . GLU A 1 65 ? -15.078 9.766 13.734 1 91.94 65 GLU A N 1
ATOM 500 C CA . GLU A 1 65 ? -16.438 9.453 13.32 1 91.94 65 GLU A CA 1
ATOM 501 C C . GLU A 1 65 ? -16.781 10.102 11.984 1 91.94 65 GLU A C 1
ATOM 503 O O . GLU A 1 65 ? -17.5 9.523 11.164 1 91.94 65 GLU A O 1
ATOM 508 N N . VAL A 1 66 ? -16.266 11.258 11.758 1 93.25 66 VAL A N 1
ATOM 509 C CA . VAL A 1 66 ? -16.484 11.938 10.492 1 93.25 66 VAL A CA 1
ATOM 510 C C . VAL A 1 66 ? -15.859 11.133 9.359 1 93.25 66 VAL A C 1
ATOM 512 O O . VAL A 1 66 ? -16.5 10.891 8.328 1 93.25 66 VAL A O 1
ATOM 515 N N . LEU A 1 67 ? -14.664 10.727 9.586 1 90.5 67 LEU A N 1
ATOM 516 C CA . LEU A 1 67 ? -13.961 9.961 8.562 1 90.5 67 LEU A CA 1
ATOM 517 C C . LEU A 1 67 ? -14.688 8.648 8.281 1 90.5 67 LEU A C 1
ATOM 519 O O . LEU A 1 67 ? -14.82 8.25 7.121 1 90.5 67 LEU A O 1
ATOM 523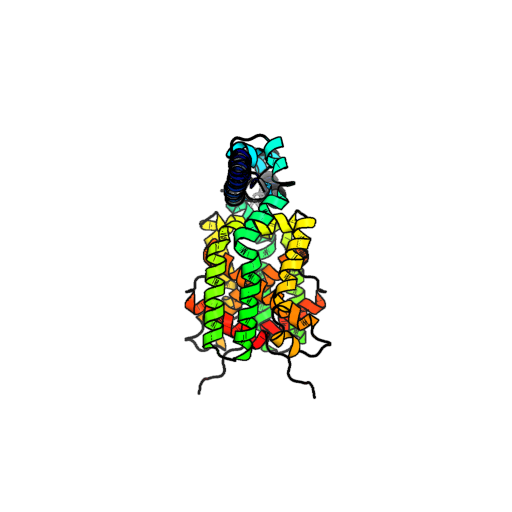 N N . ARG A 1 68 ? -15.109 8.016 9.328 1 87.69 68 ARG A N 1
ATOM 524 C CA . ARG A 1 68 ? -15.867 6.781 9.172 1 87.69 68 ARG A CA 1
ATOM 525 C C . ARG A 1 68 ? -17.125 7.012 8.344 1 87.69 68 ARG A C 1
ATOM 527 O O . ARG A 1 68 ? -17.453 6.219 7.457 1 87.69 68 ARG A O 1
ATOM 534 N N . ALA A 1 69 ? -17.781 8.062 8.648 1 88.81 69 ALA A N 1
ATOM 535 C CA . ALA A 1 69 ? -19 8.391 7.934 1 88.81 69 ALA A CA 1
ATOM 536 C C . ALA A 1 69 ? -18.734 8.672 6.461 1 88.81 69 ALA A C 1
ATOM 538 O O . ALA A 1 69 ? -19.516 8.289 5.59 1 88.81 69 ALA A O 1
ATOM 539 N N . ILE A 1 70 ? -17.688 9.305 6.195 1 87.12 70 ILE A N 1
ATOM 540 C CA . ILE A 1 70 ? -17.281 9.562 4.82 1 87.12 70 ILE A CA 1
ATOM 541 C C . ILE A 1 70 ? -17.031 8.242 4.102 1 87.12 70 ILE A C 1
ATOM 543 O O . ILE A 1 70 ? -17.484 8.047 2.969 1 87.12 70 ILE A O 1
ATOM 547 N N . ALA A 1 71 ? -16.328 7.367 4.777 1 77.25 71 ALA A N 1
ATOM 548 C CA . ALA A 1 71 ? -15.992 6.066 4.207 1 77.25 71 ALA A CA 1
ATOM 549 C C . ALA A 1 71 ? -17.25 5.25 3.924 1 77.25 71 ALA A C 1
ATOM 551 O O . ALA A 1 71 ? -17.328 4.547 2.914 1 77.25 71 ALA A O 1
ATOM 552 N N . GLU A 1 72 ? -18.172 5.273 4.855 1 76.31 72 GLU A N 1
ATOM 553 C CA . GLU A 1 72 ? -19.406 4.504 4.75 1 76.31 72 GLU A CA 1
ATOM 554 C C . GLU A 1 72 ? -20.281 5.023 3.611 1 76.31 72 GLU A C 1
ATOM 556 O O . GLU A 1 72 ? -21.078 4.273 3.041 1 76.31 72 GLU A O 1
ATOM 561 N N . GLN A 1 73 ? -20.234 6.254 3.408 1 70.19 73 GLN A N 1
ATOM 562 C CA . GLN A 1 73 ? -21 6.812 2.297 1 70.19 73 GLN A CA 1
ATOM 563 C C . GLN A 1 73 ? -20.406 6.395 0.956 1 70.19 73 GLN A C 1
ATOM 565 O O . GLN A 1 73 ? -21.141 6.262 -0.034 1 70.19 73 GLN A O 1
ATOM 570 N N . GLY A 1 74 ? -19.156 6.156 0.894 1 58.34 74 GLY A N 1
ATOM 571 C CA . GLY A 1 74 ? -18.516 5.895 -0.385 1 58.34 74 GLY A CA 1
ATOM 572 C C . GLY A 1 74 ? -18.125 4.441 -0.566 1 58.34 74 GLY A C 1
ATOM 573 O O . GLY A 1 74 ? -18.141 3.924 -1.685 1 58.34 74 GLY A O 1
ATOM 574 N N . THR A 1 75 ? -17.594 3.723 0.538 1 59.56 75 THR A N 1
ATOM 575 C CA . THR A 1 75 ? -16.688 2.619 0.251 1 59.56 75 THR A CA 1
ATOM 576 C C . THR A 1 75 ? -17.219 1.314 0.836 1 59.56 75 THR A C 1
ATOM 578 O O . THR A 1 75 ? -17.219 0.283 0.161 1 59.56 75 THR A O 1
ATOM 581 N N . ALA A 1 76 ? -17.844 1.192 2.121 1 57.84 76 ALA A N 1
ATOM 582 C CA . ALA A 1 76 ? -17.953 -0.042 2.896 1 57.84 76 ALA A CA 1
ATOM 583 C C . ALA A 1 76 ? -18.969 -0.995 2.281 1 57.84 76 ALA A C 1
ATOM 585 O O . ALA A 1 76 ? -18.656 -2.162 2.025 1 57.84 76 ALA A O 1
ATOM 586 N N . PRO A 1 77 ? -20.156 -0.588 2.197 1 54.94 77 PRO A N 1
ATOM 587 C CA . PRO A 1 77 ? -21.109 -1.552 1.645 1 54.94 77 PRO A CA 1
ATOM 588 C C . PRO A 1 77 ? -20.75 -1.989 0.225 1 54.94 77 PRO A C 1
ATOM 590 O O . PRO A 1 77 ? -20.953 -3.148 -0.14 1 54.94 77 PRO A O 1
ATOM 593 N N . SER A 1 78 ? -19.953 -1.154 -0.32 1 65.75 78 SER A N 1
ATOM 594 C CA . SER A 1 78 ? -19.641 -1.44 -1.715 1 65.75 78 SER A CA 1
ATOM 595 C C . SER A 1 78 ? -18.484 -2.42 -1.829 1 65.75 78 SER A C 1
ATOM 597 O O . SER A 1 78 ? -18.516 -3.336 -2.654 1 65.75 78 SER A O 1
ATOM 599 N N . ALA A 1 79 ? -17.688 -2.457 -0.863 1 72.56 79 ALA A N 1
ATOM 600 C CA . ALA A 1 79 ? -16.547 -3.365 -0.943 1 72.56 79 ALA A CA 1
ATOM 601 C C . ALA A 1 79 ? -16.984 -4.812 -0.745 1 72.56 79 ALA A C 1
ATOM 603 O O . ALA A 1 79 ? -16.516 -5.711 -1.446 1 72.56 79 ALA A O 1
ATOM 604 N N . LEU A 1 80 ? -17.969 -5.031 0.101 1 78.5 80 LEU A N 1
ATOM 605 C CA . LEU A 1 80 ? -18.469 -6.379 0.373 1 78.5 80 LEU A CA 1
ATOM 606 C C . LEU A 1 80 ? -19.141 -6.973 -0.859 1 78.5 80 LEU A C 1
ATOM 608 O O . LEU A 1 80 ? -18.922 -8.141 -1.191 1 78.5 80 LEU A O 1
ATOM 612 N N . HIS A 1 81 ? -19.812 -6.117 -1.528 1 80 81 HIS A N 1
ATOM 613 C CA . HIS A 1 81 ? -20.5 -6.586 -2.725 1 80 81 HIS A CA 1
ATOM 614 C C . HIS A 1 81 ? -19.5 -6.969 -3.818 1 80 81 HIS A C 1
ATOM 616 O O . HIS A 1 81 ? -19.719 -7.938 -4.547 1 80 81 HIS A O 1
ATOM 622 N N . PHE A 1 82 ? -18.469 -6.352 -3.85 1 84.5 82 PHE A N 1
ATOM 623 C CA . PHE A 1 82 ? -17.438 -6.648 -4.832 1 84.5 82 PHE A CA 1
ATOM 624 C C . PHE A 1 82 ? -16.844 -8.031 -4.586 1 84.5 82 PHE A C 1
ATOM 626 O O . PHE A 1 82 ? -16.578 -8.773 -5.535 1 84.5 82 PHE A O 1
ATOM 633 N N . TYR A 1 83 ? -16.781 -8.422 -3.342 1 89.12 83 TYR A N 1
ATOM 634 C CA . TYR A 1 83 ? -16.125 -9.688 -3.068 1 89.12 83 TYR A CA 1
ATOM 635 C C . TYR A 1 83 ? -17.109 -10.844 -3.09 1 89.12 83 TYR A C 1
ATOM 637 O O . TYR A 1 83 ? -16.734 -11.992 -3.338 1 89.12 83 TYR A O 1
ATOM 645 N N . GLU A 1 84 ? -18.391 -10.461 -2.904 1 91.25 84 GLU A N 1
ATOM 646 C CA . GLU A 1 84 ? -19.422 -11.438 -3.234 1 91.25 84 GLU A CA 1
ATOM 647 C C . GLU A 1 84 ? -19.406 -11.781 -4.723 1 91.25 84 GLU A C 1
ATOM 649 O O . GLU A 1 84 ? -19.547 -12.945 -5.102 1 91.25 84 GLU A O 1
ATOM 654 N N . ASP A 1 85 ? -19.219 -10.758 -5.449 1 93.31 85 ASP A N 1
ATOM 655 C CA . ASP A 1 85 ? -19.125 -10.945 -6.895 1 93.31 85 ASP A CA 1
ATOM 656 C C . ASP A 1 85 ? -17.875 -11.75 -7.266 1 93.31 85 ASP A C 1
ATOM 658 O O . ASP A 1 85 ? -17.938 -12.602 -8.156 1 93.31 85 ASP A O 1
ATOM 662 N N . LEU A 1 86 ? -16.797 -11.516 -6.594 1 94.75 86 LEU A N 1
ATOM 663 C CA . LEU A 1 86 ? -15.586 -12.289 -6.836 1 94.75 86 LEU A CA 1
ATOM 664 C C . LEU A 1 86 ? -15.82 -13.773 -6.562 1 94.75 86 LEU A C 1
ATOM 666 O O . LEU A 1 86 ? -15.336 -14.625 -7.309 1 94.75 86 LEU A O 1
ATOM 670 N N . ASP A 1 87 ? -16.5 -13.992 -5.504 1 95.75 87 ASP A N 1
ATOM 671 C CA . ASP A 1 87 ? -16.844 -15.367 -5.145 1 95.75 87 ASP A CA 1
ATOM 672 C C . ASP A 1 87 ? -17.562 -16.062 -6.289 1 95.75 87 ASP A C 1
ATOM 674 O O . ASP A 1 87 ? -17.188 -17.172 -6.691 1 95.75 87 ASP A O 1
ATOM 678 N N . ARG A 1 88 ? -18.5 -15.383 -6.848 1 95.31 88 ARG A N 1
ATOM 679 C CA . ARG A 1 88 ? -19.266 -15.914 -7.969 1 95.31 88 ARG A CA 1
ATOM 680 C C . ARG A 1 88 ? -18.375 -16.109 -9.195 1 95.31 88 ARG A C 1
ATOM 682 O O . ARG A 1 88 ? -18.469 -17.141 -9.867 1 95.31 88 ARG A O 1
ATOM 689 N N . VAL A 1 89 ? -17.594 -15.172 -9.461 1 95.88 89 VAL A N 1
ATOM 690 C CA . VAL A 1 89 ? -16.688 -15.211 -10.617 1 95.88 89 VAL A CA 1
ATOM 691 C C . VAL A 1 89 ? -15.742 -16.406 -10.492 1 95.88 89 VAL A C 1
ATOM 693 O O . VAL A 1 89 ? -15.477 -17.109 -11.469 1 95.88 89 VAL A O 1
ATOM 696 N N . LEU A 1 90 ? -15.234 -16.641 -9.305 1 94.62 90 LEU A N 1
ATOM 697 C CA . LEU A 1 90 ? -14.336 -17.766 -9.062 1 94.62 90 LEU A CA 1
ATOM 698 C C . LEU A 1 90 ? -15.031 -19.094 -9.352 1 94.62 90 LEU A C 1
ATOM 700 O O . LEU A 1 90 ? -14.422 -20.016 -9.898 1 94.62 90 LEU A O 1
ATOM 704 N N . ASP A 1 91 ? -16.266 -19.172 -9.07 1 94.56 91 ASP A N 1
ATOM 705 C CA . ASP A 1 91 ? -17.047 -20.375 -9.281 1 94.56 91 ASP A CA 1
ATOM 706 C C . ASP A 1 91 ? -17.203 -20.688 -10.766 1 94.56 91 ASP A C 1
ATOM 708 O O . ASP A 1 91 ? -17.266 -21.844 -11.172 1 94.56 91 ASP A O 1
ATOM 712 N N . THR A 1 92 ? -17.266 -19.672 -11.531 1 95 92 THR A N 1
ATOM 713 C CA . THR A 1 92 ? -17.453 -19.875 -12.969 1 95 92 THR A CA 1
ATOM 714 C C . THR A 1 92 ? -16.172 -20.422 -13.602 1 95 92 THR A C 1
ATOM 716 O O . THR A 1 92 ? -16.219 -21.109 -14.625 1 95 92 THR A O 1
ATOM 719 N N . GLY A 1 93 ? -15.062 -20.016 -13.094 1 91 93 GLY A N 1
ATOM 720 C CA . GLY A 1 93 ? -13.773 -20.375 -13.656 1 91 93 GLY A CA 1
ATOM 721 C C . GLY A 1 93 ? -13.445 -19.609 -14.93 1 91 93 GLY A C 1
ATOM 722 O O . GLY A 1 93 ? -12.445 -19.906 -15.594 1 91 93 GLY A O 1
ATOM 723 N N . SER A 1 94 ? -14.203 -18.625 -15.227 1 94.69 94 SER A N 1
ATOM 724 C CA . SER A 1 94 ? -14.023 -17.844 -16.453 1 94.69 94 SER A CA 1
ATOM 725 C C . SER A 1 94 ? -12.945 -16.781 -16.281 1 94.69 94 SER A C 1
ATOM 727 O O . SER A 1 94 ? -13.102 -15.859 -15.469 1 94.69 94 SER A O 1
ATOM 729 N N . ARG A 1 95 ? -11.969 -16.906 -17.062 1 93.88 95 ARG A N 1
ATOM 730 C CA . ARG A 1 95 ? -10.914 -15.891 -17.031 1 93.88 95 ARG A CA 1
ATOM 731 C C . ARG A 1 95 ? -11.461 -14.531 -17.438 1 93.88 95 ARG A C 1
ATOM 733 O O . ARG A 1 95 ? -11.109 -13.516 -16.828 1 93.88 95 ARG A O 1
ATOM 740 N N . ALA A 1 96 ? -12.258 -14.555 -18.406 1 96 96 ALA A N 1
ATOM 741 C CA . ALA A 1 96 ? -12.828 -13.305 -18.906 1 96 96 ALA A CA 1
ATOM 742 C C . ALA A 1 96 ? -13.625 -12.602 -17.812 1 96 96 ALA A C 1
ATOM 744 O O . ALA A 1 96 ? -13.516 -11.383 -17.641 1 96 96 ALA A O 1
ATOM 745 N N . GLU A 1 97 ? -14.367 -13.344 -17.047 1 96.38 97 GLU A N 1
ATOM 746 C CA . GLU A 1 97 ? -15.141 -12.758 -15.945 1 96.38 97 GLU A CA 1
ATOM 747 C C . GLU A 1 97 ? -14.234 -12.266 -14.828 1 96.38 97 GLU A C 1
ATOM 749 O O . GLU A 1 97 ? -14.523 -11.258 -14.18 1 96.38 97 GLU A O 1
ATOM 754 N N . PHE A 1 98 ? -13.227 -12.984 -14.656 1 96.38 98 PHE A N 1
ATOM 755 C CA . PHE A 1 98 ? -12.266 -12.578 -13.641 1 96.38 98 PHE A CA 1
ATOM 756 C C . PHE A 1 98 ? -11.594 -11.266 -14.023 1 96.38 98 PHE A C 1
ATOM 758 O O . PHE A 1 98 ? -11.508 -10.344 -13.211 1 96.38 98 PHE A O 1
ATOM 765 N N . VAL A 1 99 ? -11.188 -11.141 -15.242 1 97 99 VAL A N 1
ATOM 766 C CA . VAL A 1 99 ? -10.586 -9.906 -15.734 1 97 99 VAL A CA 1
ATOM 767 C C . VAL A 1 99 ? -11.586 -8.758 -15.625 1 97 99 VAL A C 1
ATOM 769 O O . VAL A 1 99 ? -11.227 -7.652 -15.219 1 97 99 VAL A O 1
ATOM 772 N N . ALA A 1 100 ? -12.781 -9.047 -15.945 1 96.69 100 ALA A N 1
ATOM 773 C CA . ALA A 1 100 ? -13.828 -8.031 -15.844 1 96.69 100 ALA A CA 1
ATOM 774 C C . ALA A 1 100 ? -14.008 -7.574 -14.398 1 96.69 100 ALA A C 1
ATOM 776 O O . ALA A 1 100 ? -14.211 -6.387 -14.141 1 96.69 100 ALA A O 1
ATOM 777 N N . TRP A 1 101 ? -13.961 -8.484 -13.492 1 95.81 101 TRP A N 1
ATOM 778 C CA . TRP A 1 101 ? -14.07 -8.133 -12.078 1 95.81 101 TRP A CA 1
ATOM 779 C C . TRP A 1 101 ? -12.914 -7.242 -11.648 1 95.81 101 TRP A C 1
ATOM 781 O O . TRP A 1 101 ? -13.117 -6.23 -10.977 1 95.81 101 TRP A O 1
ATOM 791 N N . VAL A 1 102 ? -11.695 -7.613 -12.062 1 95.44 102 VAL A N 1
ATOM 792 C CA . VAL A 1 102 ? -10.531 -6.82 -11.703 1 95.44 102 VAL A CA 1
ATOM 793 C C . VAL A 1 102 ? -10.664 -5.414 -12.281 1 95.44 102 VAL A C 1
ATOM 795 O O . VAL A 1 102 ? -10.336 -4.426 -11.617 1 95.44 102 VAL A O 1
ATOM 798 N N . THR A 1 103 ? -11.164 -5.316 -13.484 1 94.88 103 THR A N 1
ATOM 799 C CA . THR A 1 103 ? -11.367 -4.035 -14.148 1 94.88 103 THR A CA 1
ATOM 800 C C . THR A 1 103 ? -12.344 -3.166 -13.352 1 94.88 103 THR A C 1
ATOM 802 O O . THR A 1 103 ? -12.086 -1.98 -13.133 1 94.88 103 THR A O 1
ATOM 805 N N . ARG A 1 104 ? -13.367 -3.756 -12.875 1 92.81 104 ARG A N 1
ATOM 806 C CA . ARG A 1 104 ? -14.336 -3.027 -12.062 1 92.81 104 ARG A CA 1
ATOM 807 C C . ARG A 1 104 ? -13.734 -2.615 -10.727 1 92.81 104 ARG A C 1
ATOM 809 O O . ARG A 1 104 ? -14.047 -1.54 -10.203 1 92.81 104 ARG A O 1
ATOM 816 N N . ALA A 1 105 ? -12.953 -3.498 -10.188 1 91 105 ALA A N 1
ATOM 817 C CA . ALA A 1 105 ? -12.289 -3.188 -8.922 1 91 105 ALA A CA 1
ATOM 818 C C . ALA A 1 105 ? -11.359 -1.982 -9.07 1 91 105 ALA A C 1
ATOM 820 O O . ALA A 1 105 ? -11.359 -1.088 -8.227 1 91 105 ALA A O 1
ATOM 821 N N . ILE A 1 106 ? -10.609 -1.925 -10.164 1 90.25 106 ILE A N 1
ATOM 822 C CA . ILE A 1 106 ? -9.711 -0.806 -10.445 1 90.25 106 ILE A CA 1
ATOM 823 C C . ILE A 1 106 ? -10.523 0.479 -10.594 1 90.25 106 ILE A C 1
ATOM 825 O O . ILE A 1 106 ? -10.148 1.521 -10.047 1 90.25 106 ILE A O 1
ATOM 829 N N . ALA A 1 107 ? -11.633 0.417 -11.258 1 87.25 107 ALA A N 1
ATOM 830 C CA . ALA A 1 107 ? -12.5 1.577 -11.43 1 87.25 107 ALA A CA 1
ATOM 831 C C . ALA A 1 107 ? -13.047 2.061 -10.094 1 87.25 107 ALA A C 1
ATOM 833 O O . ALA A 1 107 ? -13.18 3.264 -9.867 1 87.25 107 ALA A O 1
ATOM 834 N N . TRP A 1 108 ? -13.344 1.122 -9.281 1 84.38 108 TRP A N 1
ATOM 835 C CA . TRP A 1 108 ? -13.836 1.458 -7.949 1 84.38 108 TRP A CA 1
ATOM 836 C C . TRP A 1 108 ? -12.773 2.213 -7.152 1 84.38 108 TRP A C 1
ATOM 838 O O . TRP A 1 108 ? -13.078 3.223 -6.512 1 84.38 108 TRP A O 1
ATOM 848 N N . PHE A 1 109 ? -11.531 1.792 -7.16 1 84.38 109 PHE A N 1
ATOM 849 C CA . PHE A 1 109 ? -10.438 2.463 -6.465 1 84.38 109 PHE A CA 1
ATOM 850 C C . PHE A 1 109 ? -10.227 3.863 -7.02 1 84.38 109 PHE A C 1
ATOM 852 O O . PHE A 1 109 ? -9.898 4.789 -6.277 1 84.38 109 PHE A O 1
ATOM 859 N N . HIS A 1 110 ? -10.398 3.975 -8.32 1 84.19 110 HIS A N 1
ATOM 860 C CA . HIS A 1 110 ? -10.242 5.281 -8.945 1 84.19 110 HIS A CA 1
ATOM 861 C C . HIS A 1 110 ? -11.242 6.289 -8.375 1 84.19 110 HIS A C 1
ATOM 863 O O . HIS A 1 110 ? -10.891 7.449 -8.141 1 84.19 110 HIS A O 1
ATOM 869 N N . GLU A 1 111 ? -12.367 5.832 -8.102 1 79.06 111 GLU A N 1
ATOM 870 C CA . GLU A 1 111 ? -13.422 6.691 -7.578 1 79.06 111 GLU A CA 1
ATOM 871 C C . GLU A 1 111 ? -13.148 7.094 -6.129 1 79.06 111 GLU A C 1
ATOM 873 O O . GLU A 1 111 ? -13.539 8.18 -5.695 1 79.06 111 GLU A O 1
ATOM 878 N N . HIS A 1 112 ? -12.328 6.32 -5.406 1 77.56 112 HIS A N 1
ATOM 879 C CA . HIS A 1 112 ? -12.195 6.531 -3.969 1 77.56 112 HIS A CA 1
ATOM 880 C C . HIS A 1 112 ? -10.75 6.852 -3.596 1 77.56 112 HIS A C 1
ATOM 882 O O . HIS A 1 112 ? -10.422 6.984 -2.414 1 77.56 112 HIS A O 1
ATOM 888 N N . LYS A 1 113 ? -9.906 7.039 -4.441 1 78.38 113 LYS A N 1
ATOM 889 C CA . LYS A 1 113 ? -8.461 7.156 -4.289 1 78.38 113 LYS A CA 1
ATOM 890 C C . LYS A 1 113 ? -8.094 8.336 -3.396 1 78.38 113 LYS A C 1
ATOM 892 O O . LYS A 1 113 ? -7.133 8.266 -2.631 1 78.38 113 LYS A O 1
ATOM 897 N N . ASP A 1 114 ? -8.812 9.375 -3.418 1 79 114 ASP A N 1
ATOM 898 C CA . ASP A 1 114 ? -8.406 10.617 -2.768 1 79 114 ASP A CA 1
ATOM 899 C C . ASP A 1 114 ? -8.477 10.484 -1.247 1 79 114 ASP A C 1
ATOM 901 O O . ASP A 1 114 ? -7.828 11.25 -0.525 1 79 114 ASP A O 1
ATOM 905 N N . LEU A 1 115 ? -9.227 9.508 -0.839 1 82.38 115 LEU A N 1
ATOM 906 C CA . LEU A 1 115 ? -9.43 9.375 0.6 1 82.38 115 LEU A CA 1
ATOM 907 C C . LEU A 1 115 ? -8.5 8.32 1.186 1 82.38 115 LEU A C 1
ATOM 909 O O . LEU A 1 115 ? -8.328 8.242 2.404 1 82.38 115 LEU A O 1
ATOM 913 N N . LEU A 1 116 ? -7.773 7.539 0.349 1 83.69 116 LEU A N 1
ATOM 914 C CA . LEU A 1 116 ? -7.004 6.383 0.79 1 83.69 116 LEU A CA 1
ATOM 915 C C . LEU A 1 116 ? -5.867 6.805 1.715 1 83.69 116 LEU A C 1
ATOM 917 O O . LEU A 1 116 ? -5.656 6.191 2.764 1 83.69 116 LEU A O 1
ATOM 921 N N . PRO A 1 117 ? -5.223 7.949 1.436 1 82.25 117 PRO A N 1
ATOM 922 C CA . PRO A 1 117 ? -4.148 8.367 2.342 1 82.25 117 PRO A CA 1
ATOM 923 C C . PRO A 1 117 ? -4.664 8.75 3.727 1 82.25 117 PRO A C 1
ATOM 925 O O . PRO A 1 117 ? -4.047 8.398 4.738 1 82.25 117 PRO A O 1
ATOM 928 N N . ALA A 1 118 ? -5.762 9.414 3.744 1 84.06 118 ALA A N 1
ATOM 929 C CA . ALA A 1 118 ? -6.344 9.812 5.023 1 84.06 118 ALA A CA 1
ATOM 930 C C . ALA A 1 118 ? -6.785 8.594 5.828 1 84.06 118 ALA A C 1
ATOM 932 O O . ALA A 1 118 ? -6.609 8.555 7.047 1 84.06 118 ALA A O 1
ATOM 933 N N . TRP A 1 119 ? -7.297 7.648 5.121 1 85.81 119 TRP A N 1
ATOM 934 C CA . TRP A 1 119 ? -7.719 6.414 5.766 1 85.81 119 TRP A CA 1
ATOM 935 C C . TRP A 1 119 ? -6.527 5.672 6.359 1 85.81 119 TRP A C 1
ATOM 937 O O . TRP A 1 119 ? -6.578 5.219 7.504 1 85.81 119 TRP A O 1
ATOM 947 N N . ASP A 1 120 ? -5.5 5.586 5.621 1 85.69 120 ASP A N 1
ATOM 948 C CA . ASP A 1 120 ? -4.281 4.926 6.086 1 85.69 120 ASP A CA 1
ATOM 949 C C . ASP A 1 120 ? -3.719 5.621 7.32 1 85.69 120 ASP A C 1
ATOM 951 O O . ASP A 1 120 ? -3.297 4.961 8.273 1 85.69 120 ASP A O 1
ATOM 955 N N . GLU A 1 121 ? -3.775 6.875 7.273 1 84.31 121 GLU A N 1
ATOM 956 C CA . GLU A 1 121 ? -3.25 7.66 8.383 1 84.31 121 GLU A CA 1
ATOM 957 C C . GLU A 1 121 ? -4.094 7.477 9.641 1 84.31 121 GLU A C 1
ATOM 959 O O . GLU A 1 121 ? -3.555 7.254 10.727 1 84.31 121 GLU A O 1
ATOM 964 N N . ALA A 1 122 ? -5.375 7.527 9.469 1 88.06 122 ALA A N 1
ATOM 965 C CA . ALA A 1 122 ? -6.277 7.348 10.609 1 88.06 122 ALA A CA 1
ATOM 966 C C . ALA A 1 122 ? -6.121 5.957 11.219 1 88.06 122 ALA A C 1
ATOM 968 O O . ALA A 1 122 ? -6.113 5.805 12.438 1 88.06 122 ALA A O 1
ATOM 969 N N . THR A 1 123 ? -6 5 10.375 1 88.5 123 THR A N 1
ATOM 970 C CA . THR A 1 123 ? -5.844 3.621 10.82 1 88.5 123 THR A CA 1
ATOM 971 C C . THR A 1 123 ? -4.562 3.459 11.633 1 88.5 123 THR A C 1
ATOM 973 O O . THR A 1 123 ? -4.539 2.736 12.633 1 88.5 123 THR A O 1
ATOM 976 N N . ALA A 1 124 ? -3.568 4.168 11.258 1 84.5 124 ALA A N 1
ATOM 977 C CA . ALA A 1 124 ? -2.277 4.07 11.938 1 84.5 124 ALA A CA 1
ATOM 978 C C . ALA A 1 124 ? -2.305 4.805 13.273 1 84.5 124 ALA A C 1
ATOM 980 O O . ALA A 1 124 ? -1.651 4.383 14.234 1 84.5 124 ALA A O 1
ATOM 981 N N . LEU A 1 125 ? -3.127 5.801 13.367 1 84.81 125 LEU A N 1
ATOM 982 C CA . LEU A 1 125 ? -3.037 6.715 14.5 1 84.81 125 LEU A CA 1
ATOM 983 C C . LEU A 1 125 ? -4.102 6.398 15.539 1 84.81 125 LEU A C 1
ATOM 985 O O . LEU A 1 125 ? -3.9 6.645 16.734 1 84.81 125 LEU A O 1
ATOM 989 N N . GLU A 1 126 ? -5.254 5.844 15.008 1 87.81 126 GLU A N 1
ATOM 990 C CA . GLU A 1 126 ? -6.418 5.719 15.875 1 87.81 126 GLU A CA 1
ATOM 991 C C . GLU A 1 126 ? -6.773 4.254 16.125 1 87.81 126 GLU A C 1
ATOM 993 O O . GLU A 1 126 ? -7.234 3.562 15.211 1 87.81 126 GLU A O 1
ATOM 998 N N . SER A 1 127 ? -6.652 3.904 17.344 1 86.5 127 SER A N 1
ATOM 999 C CA . SER A 1 127 ? -6.887 2.504 17.688 1 86.5 127 SER A CA 1
ATOM 1000 C C . SER A 1 127 ? -8.297 2.07 17.297 1 86.5 127 SER A C 1
ATOM 1002 O O . SER A 1 127 ? -8.492 0.979 16.766 1 86.5 127 SER A O 1
ATOM 1004 N N . GLU A 1 128 ? -9.203 2.936 17.594 1 84.25 128 GLU A N 1
ATOM 1005 C CA . GLU A 1 128 ? -10.586 2.586 17.281 1 84.25 128 GLU A CA 1
ATOM 1006 C C . GLU A 1 128 ? -10.797 2.453 15.773 1 84.25 128 GLU A C 1
ATOM 1008 O O . GLU A 1 128 ? -11.5 1.553 15.32 1 84.25 128 GLU A O 1
ATOM 1013 N N . PHE A 1 129 ? -10.188 3.275 15.062 1 86.56 129 PHE A N 1
ATOM 1014 C CA . PHE A 1 129 ? -10.281 3.205 13.609 1 86.56 129 PHE A CA 1
ATOM 1015 C C . PHE A 1 129 ? -9.578 1.961 13.078 1 86.56 129 PHE A C 1
ATOM 1017 O O . PHE A 1 129 ? -10.055 1.323 12.133 1 86.56 129 PHE A O 1
ATOM 1024 N N . ARG A 1 130 ? -8.539 1.623 13.695 1 87.44 130 ARG A N 1
ATOM 1025 C CA . ARG A 1 130 ? -7.816 0.405 13.344 1 87.44 130 ARG A CA 1
ATOM 1026 C C . ARG A 1 130 ? -8.719 -0.821 13.469 1 87.44 130 ARG A C 1
ATOM 1028 O O . ARG A 1 130 ? -8.688 -1.712 12.617 1 87.44 130 ARG A O 1
ATOM 1035 N N . GLU A 1 131 ? -9.484 -0.834 14.477 1 86.75 131 GLU A N 1
ATOM 1036 C CA . GLU A 1 131 ? -10.398 -1.955 14.695 1 86.75 131 GLU A CA 1
ATOM 1037 C C . GLU A 1 131 ? -11.461 -2.014 13.602 1 86.75 131 GLU A C 1
ATOM 1039 O O . GLU A 1 131 ? -11.82 -3.094 13.133 1 86.75 131 GLU A O 1
ATOM 1044 N N . ILE A 1 132 ? -11.883 -0.885 13.266 1 83.5 132 ILE A N 1
ATOM 1045 C CA . ILE A 1 132 ? -12.875 -0.799 12.195 1 83.5 132 ILE A CA 1
ATOM 1046 C C . ILE A 1 132 ? -12.258 -1.28 10.883 1 83.5 132 ILE A C 1
ATOM 1048 O O . ILE A 1 132 ? -12.867 -2.076 10.164 1 83.5 132 ILE A O 1
ATOM 1052 N N . ALA A 1 133 ? -11.109 -0.813 10.656 1 85.44 133 ALA A N 1
ATOM 1053 C CA . ALA A 1 133 ? -10.406 -1.199 9.43 1 85.44 133 ALA A CA 1
ATOM 1054 C C . ALA A 1 133 ? -10.133 -2.701 9.406 1 85.44 133 ALA A C 1
ATOM 1056 O O . ALA A 1 133 ? -10.359 -3.363 8.391 1 85.44 133 ALA A O 1
ATOM 1057 N N . ARG A 1 134 ? -9.711 -3.219 10.516 1 87.31 134 ARG A N 1
ATOM 1058 C CA . ARG A 1 134 ? -9.422 -4.645 10.633 1 87.31 134 ARG A CA 1
ATOM 1059 C C . ARG A 1 134 ? -10.68 -5.477 10.375 1 87.31 134 ARG A C 1
ATOM 1061 O O . ARG A 1 134 ? -10.641 -6.445 9.617 1 87.31 134 ARG A O 1
ATOM 1068 N N . ASN A 1 135 ? -11.742 -5.023 10.953 1 85.62 135 ASN A N 1
ATOM 1069 C CA . ASN A 1 135 ? -13 -5.738 10.781 1 85.62 135 ASN A CA 1
ATOM 1070 C C . ASN A 1 135 ? -13.492 -5.676 9.336 1 85.62 135 ASN A C 1
ATOM 1072 O O . ASN A 1 135 ? -14.055 -6.648 8.828 1 85.62 135 ASN A O 1
ATOM 1076 N N . GLY A 1 136 ? -13.297 -4.574 8.742 1 83.44 136 GLY A N 1
ATOM 1077 C CA . GLY A 1 136 ? -13.656 -4.441 7.344 1 83.44 136 GLY A CA 1
ATOM 1078 C C . GLY A 1 136 ? -12.859 -5.355 6.434 1 83.44 136 GLY A C 1
ATOM 1079 O O . GLY A 1 136 ? -13.422 -6.008 5.555 1 83.44 136 GLY A O 1
ATOM 1080 N N . ILE A 1 137 ? -11.641 -5.465 6.699 1 84.5 137 ILE A N 1
ATOM 1081 C CA . ILE A 1 137 ? -10.758 -6.305 5.895 1 84.5 137 ILE A CA 1
ATOM 1082 C C . ILE A 1 137 ? -11.094 -7.777 6.125 1 84.5 137 ILE A C 1
ATOM 1084 O O . ILE A 1 137 ? -11.219 -8.547 5.168 1 84.5 137 ILE A O 1
ATOM 1088 N N . MET A 1 138 ? -11.336 -8.109 7.32 1 85 138 MET A N 1
ATOM 1089 C CA . MET A 1 138 ? -11.633 -9.492 7.684 1 85 138 MET A CA 1
ATOM 1090 C C . MET A 1 138 ? -12.977 -9.93 7.117 1 85 138 MET A C 1
ATOM 1092 O O . MET A 1 138 ? -13.219 -11.117 6.926 1 85 138 MET A O 1
ATOM 1096 N N . ALA A 1 139 ? -13.828 -8.977 6.895 1 87.62 139 ALA A N 1
ATOM 1097 C CA . ALA A 1 139 ? -15.164 -9.281 6.402 1 87.62 139 ALA A CA 1
ATOM 1098 C C . ALA A 1 139 ? -15.133 -9.672 4.926 1 87.62 139 ALA A C 1
ATOM 1100 O O . ALA A 1 139 ? -16.047 -10.344 4.434 1 87.62 139 ALA A O 1
ATOM 1101 N N . LEU A 1 140 ? -14.117 -9.336 4.258 1 89.88 140 LEU A N 1
ATOM 1102 C CA . LEU A 1 140 ? -14.07 -9.539 2.814 1 89.88 140 LEU A CA 1
ATOM 1103 C C . LEU A 1 140 ? -14.047 -11.031 2.475 1 89.88 140 LEU A C 1
ATOM 1105 O O . LEU A 1 140 ? -14.922 -11.516 1.756 1 89.88 140 LEU A O 1
ATOM 1109 N N . PRO A 1 141 ? -13.109 -11.766 3.082 1 91.94 141 PRO A N 1
ATOM 1110 C CA . PRO A 1 141 ? -13.141 -13.203 2.785 1 91.94 141 PRO A CA 1
ATOM 1111 C C . PRO A 1 141 ? -14.43 -13.875 3.25 1 91.94 141 PRO A C 1
ATOM 1113 O O . PRO A 1 141 ? -14.875 -14.852 2.645 1 91.94 141 PRO A O 1
ATOM 1116 N N . ASN A 1 142 ? -15.062 -13.328 4.312 1 90.56 142 ASN A N 1
ATOM 1117 C CA . ASN A 1 142 ? -16.297 -13.906 4.836 1 90.56 142 ASN A CA 1
ATOM 1118 C C . ASN A 1 142 ? -17.438 -13.812 3.828 1 90.56 142 ASN A C 1
ATOM 1120 O O . ASN A 1 142 ? -18.391 -14.586 3.889 1 90.56 142 ASN A O 1
ATOM 1124 N N . ALA A 1 143 ? -17.328 -12.828 2.971 1 91.31 143 ALA A N 1
ATOM 1125 C CA . ALA A 1 143 ? -18.328 -12.672 1.926 1 91.31 143 ALA A CA 1
ATOM 1126 C C . ALA A 1 143 ? -18.141 -13.711 0.823 1 91.31 143 ALA A C 1
ATOM 1128 O O . ALA A 1 143 ? -19.016 -13.883 -0.031 1 91.31 143 ALA A O 1
ATOM 1129 N N . MET A 1 144 ? -17.016 -14.375 0.826 1 95.38 144 MET A N 1
ATOM 1130 C CA . MET A 1 144 ? -16.688 -15.359 -0.199 1 95.38 144 MET A CA 1
ATOM 1131 C C . MET A 1 144 ? -16.875 -16.781 0.325 1 95.38 144 MET A C 1
ATOM 1133 O O . MET A 1 144 ? -15.914 -17.531 0.445 1 95.38 144 MET A O 1
ATOM 1137 N N . THR A 1 145 ? -18.125 -17.141 0.509 1 94.69 145 THR A N 1
ATOM 1138 C CA . THR A 1 145 ? -18.469 -18.375 1.212 1 94.69 145 THR A CA 1
ATOM 1139 C C . THR A 1 145 ? -18.109 -19.594 0.37 1 94.69 145 THR A C 1
ATOM 1141 O O . THR A 1 145 ? -17.625 -20.594 0.898 1 94.69 145 THR A O 1
ATOM 1144 N N . SER A 1 146 ? -18.359 -19.562 -0.888 1 96.19 146 SER A N 1
ATOM 1145 C CA . SER A 1 146 ? -18.016 -20.672 -1.762 1 96.19 146 SER A CA 1
ATOM 1146 C C . SER A 1 146 ? -16.516 -20.906 -1.812 1 96.19 146 SER A C 1
ATOM 1148 O O . SER A 1 146 ? -16.047 -22.047 -1.718 1 96.19 146 SER A O 1
ATOM 1150 N N . TYR A 1 147 ? -15.781 -19.797 -1.884 1 96.75 147 TYR A N 1
ATOM 1151 C CA . TYR A 1 147 ? -14.32 -19.844 -1.876 1 96.75 147 TYR A CA 1
ATOM 1152 C C . TYR A 1 147 ? -13.805 -20.516 -0.604 1 96.75 147 TYR A C 1
ATOM 1154 O O . TYR A 1 147 ? -13 -21.438 -0.664 1 96.75 147 TYR A O 1
ATOM 1162 N N . LEU A 1 148 ? -14.328 -20.094 0.539 1 95.75 148 LEU A N 1
ATOM 1163 C CA . LEU A 1 148 ? -13.844 -20.625 1.81 1 95.75 148 LEU A CA 1
ATOM 1164 C C . LEU A 1 148 ? -14.211 -22.094 1.964 1 95.75 148 LEU A C 1
ATOM 1166 O O . LEU A 1 148 ? -13.445 -22.875 2.541 1 95.75 148 LEU A O 1
ATOM 1170 N N . ALA A 1 149 ? -15.273 -22.469 1.363 1 95.38 149 ALA A N 1
ATOM 1171 C CA . ALA A 1 149 ? -15.758 -23.844 1.498 1 95.38 149 ALA A CA 1
ATOM 1172 C C . ALA A 1 149 ? -14.883 -24.812 0.723 1 95.38 149 ALA A C 1
ATOM 1174 O O . ALA A 1 149 ? -14.875 -26.016 1.008 1 95.38 149 ALA A O 1
ATOM 1175 N N . ARG A 1 150 ? -14.109 -24.359 -0.234 1 94.56 150 ARG A N 1
ATOM 1176 C CA . ARG A 1 150 ? -13.273 -25.203 -1.069 1 94.56 150 ARG A CA 1
ATOM 1177 C C . ARG A 1 150 ? -11.969 -25.562 -0.358 1 94.56 150 ARG A C 1
ATOM 1179 O O . ARG A 1 150 ? -11.242 -26.469 -0.791 1 94.56 150 ARG A O 1
ATOM 1186 N N . TRP A 1 151 ? -11.703 -24.844 0.697 1 95.5 151 TRP A N 1
ATOM 1187 C CA . TRP A 1 151 ? -10.453 -25.078 1.417 1 95.5 151 TRP A CA 1
ATOM 1188 C C . TRP A 1 151 ? -10.656 -26.031 2.578 1 95.5 151 TRP A C 1
ATOM 1190 O O . TRP A 1 151 ? -11.711 -26.031 3.217 1 95.5 151 TRP A O 1
ATOM 1200 N N . PRO A 1 152 ? -9.617 -26.906 2.801 1 94.38 152 PRO A N 1
ATOM 1201 C CA . PRO A 1 152 ? -9.695 -27.719 4.023 1 94.38 152 PRO A CA 1
ATOM 1202 C C . PRO A 1 152 ? -9.867 -26.859 5.277 1 94.38 152 PRO A C 1
ATOM 1204 O O . PRO A 1 152 ? -9.305 -25.766 5.363 1 94.38 152 PRO A O 1
ATOM 1207 N N . ALA A 1 153 ? -10.57 -27.375 6.242 1 92.25 153 ALA A N 1
ATOM 1208 C CA . ALA A 1 153 ? -10.914 -26.625 7.449 1 92.25 153 ALA A CA 1
ATOM 1209 C C . ALA A 1 153 ? -9.664 -26.141 8.18 1 92.25 153 ALA A C 1
ATOM 1211 O O . ALA A 1 153 ? -9.648 -25.047 8.734 1 92.25 153 ALA A O 1
ATOM 1212 N N . ASP A 1 154 ? -8.633 -26.922 8.117 1 93.06 154 ASP A N 1
ATOM 1213 C CA . ASP A 1 154 ? -7.422 -26.594 8.867 1 93.06 154 ASP A CA 1
ATOM 1214 C C . ASP A 1 154 ? -6.582 -25.547 8.133 1 93.06 154 ASP A C 1
ATOM 1216 O O . ASP A 1 154 ? -5.559 -25.094 8.648 1 93.06 154 ASP A O 1
ATOM 1220 N N . ARG A 1 155 ? -7.102 -25.125 6.961 1 94.75 155 ARG A N 1
ATOM 1221 C CA . ARG A 1 155 ? -6.371 -24.125 6.195 1 94.75 155 ARG A CA 1
ATOM 1222 C C . ARG A 1 155 ? -7.258 -22.922 5.891 1 94.75 155 ARG A C 1
ATOM 1224 O O . ARG A 1 155 ? -6.957 -22.141 4.984 1 94.75 155 ARG A O 1
ATOM 1231 N N . ALA A 1 156 ? -8.328 -22.859 6.609 1 93.88 156 ALA A N 1
ATOM 1232 C CA . ALA A 1 156 ? -9.273 -21.766 6.418 1 93.88 156 ALA A CA 1
ATOM 1233 C C . ALA A 1 156 ? -8.594 -20.406 6.66 1 93.88 156 ALA A C 1
ATOM 1235 O O . ALA A 1 156 ? -8.875 -19.438 5.957 1 93.88 156 ALA A O 1
ATOM 1236 N N . ASP A 1 157 ? -7.684 -20.359 7.59 1 94.69 157 ASP A N 1
ATOM 1237 C CA . ASP A 1 157 ? -6.977 -19.125 7.895 1 94.69 157 ASP A CA 1
ATOM 1238 C C . ASP A 1 157 ? -6.074 -18.703 6.734 1 94.69 157 ASP A C 1
ATOM 1240 O O . ASP A 1 157 ? -5.93 -17.516 6.453 1 94.69 157 ASP A O 1
ATOM 1244 N N . GLU A 1 158 ? -5.52 -19.672 6.145 1 95.81 158 GLU A N 1
ATOM 1245 C CA . GLU A 1 158 ? -4.695 -19.391 4.973 1 95.81 158 GLU A CA 1
ATOM 1246 C C . GLU A 1 158 ? -5.535 -18.812 3.834 1 95.81 158 GLU A C 1
ATOM 1248 O O . GLU A 1 158 ? -5.125 -17.844 3.18 1 95.81 158 GLU A O 1
ATOM 1253 N N . ALA A 1 159 ? -6.699 -19.422 3.662 1 96.25 159 ALA A N 1
ATOM 1254 C CA . ALA A 1 159 ? -7.602 -18.938 2.621 1 96.25 159 ALA A CA 1
ATOM 1255 C C . ALA A 1 159 ? -7.957 -17.469 2.85 1 96.25 159 ALA A C 1
ATOM 1257 O O . ALA A 1 159 ? -7.91 -16.656 1.921 1 96.25 159 ALA A O 1
ATOM 1258 N N . ARG A 1 160 ? -8.258 -17.141 4.047 1 96 160 ARG A N 1
ATOM 1259 C CA . ARG A 1 160 ? -8.602 -15.773 4.402 1 96 160 ARG A CA 1
ATOM 1260 C C . ARG A 1 160 ? -7.414 -14.836 4.176 1 96 160 ARG A C 1
ATOM 1262 O O . ARG A 1 160 ? -7.57 -13.758 3.598 1 96 160 ARG A O 1
ATOM 1269 N N . LEU A 1 161 ? -6.258 -15.266 4.559 1 96.38 161 LEU A N 1
ATOM 1270 C CA . LEU A 1 161 ? -5.051 -14.461 4.43 1 96.38 161 LEU A CA 1
ATOM 1271 C C . LEU A 1 161 ? -4.742 -14.172 2.963 1 96.38 161 LEU A C 1
ATOM 1273 O O . LEU A 1 161 ? -4.32 -13.07 2.615 1 96.38 161 LEU A O 1
ATOM 1277 N N . ARG A 1 162 ? -4.941 -15.133 2.09 1 97.19 162 ARG A N 1
ATOM 1278 C CA . ARG A 1 162 ? -4.684 -14.938 0.666 1 97.19 162 ARG A CA 1
ATOM 1279 C C . ARG A 1 162 ? -5.547 -13.82 0.096 1 97.19 162 ARG A C 1
ATOM 1281 O O . ARG A 1 162 ? -5.066 -12.992 -0.677 1 97.19 162 ARG A O 1
ATOM 1288 N N . VAL A 1 163 ? -6.762 -13.766 0.558 1 95.69 163 VAL A N 1
ATOM 1289 C CA . VAL A 1 163 ? -7.648 -12.695 0.112 1 95.69 163 VAL A CA 1
ATOM 1290 C C . VAL A 1 163 ? -7.129 -11.352 0.615 1 95.69 163 VAL A C 1
ATOM 1292 O O . VAL A 1 163 ? -7.016 -10.398 -0.155 1 95.69 163 VAL A O 1
ATOM 1295 N N . GLU A 1 164 ? -6.805 -11.312 1.856 1 94.75 164 GLU A N 1
ATOM 1296 C CA . GLU A 1 164 ? -6.305 -10.078 2.451 1 94.75 164 GLU A CA 1
ATOM 1297 C C . GLU A 1 164 ? -5.043 -9.594 1.747 1 94.75 164 GLU A C 1
ATOM 1299 O O . GLU A 1 164 ? -4.891 -8.406 1.48 1 94.75 164 GLU A O 1
ATOM 1304 N N . LEU A 1 165 ? -4.176 -10.516 1.389 1 96.25 165 LEU A N 1
ATOM 1305 C CA . LEU A 1 165 ? -2.922 -10.188 0.72 1 96.25 165 LEU A CA 1
ATOM 1306 C C . LEU A 1 165 ? -3.178 -9.68 -0.695 1 96.25 165 LEU A C 1
ATOM 1308 O O . LEU A 1 165 ? -2.529 -8.734 -1.146 1 96.25 165 LEU A O 1
ATOM 1312 N N . LEU A 1 166 ? -4.074 -10.258 -1.378 1 96 166 LEU A N 1
ATOM 1313 C CA . LEU A 1 166 ? -4.363 -9.867 -2.754 1 96 166 LEU A CA 1
ATOM 1314 C C . LEU A 1 166 ? -5.086 -8.523 -2.797 1 96 166 LEU A C 1
ATOM 1316 O O . LEU A 1 166 ? -4.848 -7.715 -3.697 1 96 166 LEU A O 1
ATOM 1320 N N . VAL A 1 167 ? -5.895 -8.289 -1.816 1 91.44 167 VAL A N 1
ATOM 1321 C CA . VAL A 1 167 ? -6.531 -6.984 -1.686 1 91.44 167 VAL A CA 1
ATOM 1322 C C . VAL A 1 167 ? -5.473 -5.914 -1.43 1 91.44 167 VAL A C 1
ATOM 1324 O O . VAL A 1 167 ? -5.52 -4.836 -2.021 1 91.44 167 VAL A O 1
ATOM 1327 N N . ALA A 1 168 ? -4.559 -6.227 -0.575 1 92.75 168 ALA A N 1
ATOM 1328 C CA . ALA A 1 168 ? -3.439 -5.32 -0.327 1 92.75 168 ALA A CA 1
ATOM 1329 C C . ALA A 1 168 ? -2.678 -5.027 -1.616 1 92.75 168 ALA A C 1
ATOM 1331 O O . ALA A 1 168 ? -2.289 -3.885 -1.868 1 92.75 168 ALA A O 1
ATOM 1332 N N . GLN A 1 169 ? -2.49 -6.008 -2.432 1 95.5 169 GLN A N 1
ATOM 1333 C CA . GLN A 1 169 ? -1.804 -5.836 -3.709 1 95.5 169 GLN A CA 1
ATOM 1334 C C . GLN A 1 169 ? -2.562 -4.867 -4.613 1 95.5 169 GLN A C 1
ATOM 1336 O O . GLN A 1 169 ? -1.975 -3.936 -5.164 1 95.5 169 GLN A O 1
ATOM 1341 N N . LEU A 1 170 ? -3.812 -5.113 -4.746 1 93.06 170 LEU A N 1
ATOM 1342 C CA . LEU A 1 170 ? -4.629 -4.305 -5.641 1 93.06 170 LEU A CA 1
ATOM 1343 C C . LEU A 1 170 ? -4.645 -2.846 -5.195 1 93.06 170 LEU A C 1
ATOM 1345 O O . LEU A 1 170 ? -4.527 -1.938 -6.02 1 93.0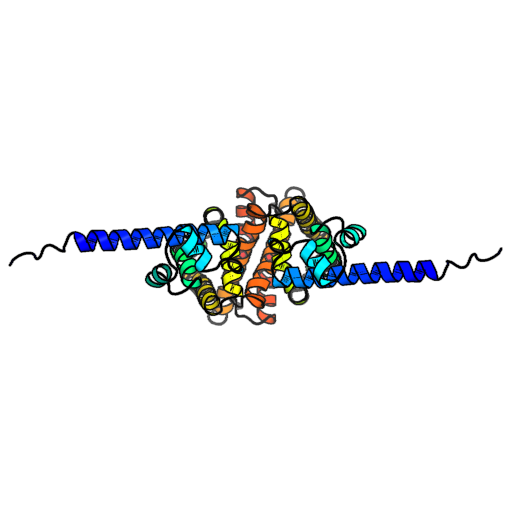6 170 LEU A O 1
ATOM 1349 N N . GLU A 1 171 ? -4.766 -2.672 -3.941 1 90.94 171 GLU A N 1
ATOM 1350 C CA . GLU A 1 171 ? -4.766 -1.316 -3.398 1 90.94 171 GLU A CA 1
ATOM 1351 C C . GLU A 1 171 ? -3.438 -0.613 -3.666 1 90.94 171 GLU A C 1
ATOM 1353 O O . GLU A 1 171 ? -3.418 0.539 -4.105 1 90.94 171 GLU A O 1
ATOM 1358 N N . ARG A 1 172 ? -2.357 -1.276 -3.389 1 92.94 172 ARG A N 1
ATOM 1359 C CA . ARG A 1 172 ? -1.049 -0.657 -3.566 1 92.94 172 ARG A CA 1
ATOM 1360 C C . ARG A 1 172 ? -0.746 -0.432 -5.043 1 92.94 172 ARG A C 1
ATOM 1362 O O . ARG A 1 172 ? -0.164 0.59 -5.414 1 92.94 172 ARG A O 1
ATOM 1369 N N . PHE A 1 173 ? -1.114 -1.357 -5.867 1 94 173 PHE A N 1
ATOM 1370 C CA . PHE A 1 173 ? -0.984 -1.15 -7.305 1 94 173 PHE A CA 1
ATOM 1371 C C . PHE A 1 173 ? -1.691 0.129 -7.734 1 94 173 PHE A C 1
ATOM 1373 O O . PHE A 1 173 ? -1.107 0.965 -8.43 1 94 173 PHE A O 1
ATOM 1380 N N . PHE A 1 174 ? -2.891 0.248 -7.332 1 91.31 174 PHE A N 1
ATOM 1381 C CA . PHE A 1 174 ? -3.66 1.421 -7.73 1 91.31 174 PHE A CA 1
ATOM 1382 C C . PHE A 1 174 ? -2.938 2.703 -7.336 1 91.31 174 PHE A C 1
ATOM 1384 O O . PHE A 1 174 ? -2.85 3.643 -8.125 1 91.31 174 PHE A O 1
ATOM 1391 N N . THR A 1 175 ? -2.439 2.736 -6.148 1 89.94 175 THR A N 1
ATOM 1392 C CA . THR A 1 175 ? -1.72 3.91 -5.664 1 89.94 175 THR A CA 1
ATOM 1393 C C . THR A 1 175 ? -0.501 4.195 -6.539 1 89.94 175 THR A C 1
ATOM 1395 O O . THR A 1 175 ? -0.276 5.336 -6.949 1 89.94 175 THR A O 1
ATOM 1398 N N . ARG A 1 176 ? 0.278 3.191 -6.867 1 92.38 176 ARG A N 1
ATOM 1399 C CA . ARG A 1 176 ? 1.473 3.354 -7.688 1 92.38 176 ARG A CA 1
ATOM 1400 C C . ARG A 1 176 ? 1.106 3.756 -9.109 1 92.38 176 ARG A C 1
ATOM 1402 O O . ARG A 1 176 ? 1.822 4.535 -9.75 1 92.38 176 ARG A O 1
ATOM 1409 N N . TRP A 1 177 ? 0.035 3.232 -9.523 1 92.19 177 TRP A N 1
ATOM 1410 C CA . TRP A 1 177 ? -0.393 3.402 -10.906 1 92.19 177 TRP A CA 1
ATOM 1411 C C . TRP A 1 177 ? -1.115 4.73 -11.094 1 92.19 177 TRP A C 1
ATOM 1413 O O . TRP A 1 177 ? -0.697 5.562 -11.906 1 92.19 177 TRP A O 1
ATOM 1423 N N . ALA A 1 178 ? -2.105 5.02 -10.297 1 88.88 178 ALA A N 1
ATOM 1424 C CA . ALA A 1 178 ? -3.02 6.125 -10.562 1 88.88 178 ALA A CA 1
ATOM 1425 C C . ALA A 1 178 ? -2.619 7.371 -9.781 1 88.88 178 ALA A C 1
ATOM 1427 O O . ALA A 1 178 ? -2.842 8.5 -10.234 1 88.88 178 ALA A O 1
ATOM 1428 N N . VAL A 1 179 ? -2.014 7.199 -8.633 1 84.38 179 VAL A N 1
ATOM 1429 C CA . VAL A 1 179 ? -1.729 8.344 -7.77 1 84.38 179 VAL A CA 1
ATOM 1430 C C . VAL A 1 179 ? -0.293 8.812 -7.992 1 84.38 179 VAL A C 1
ATOM 1432 O O . VAL A 1 179 ? -0.04 10.008 -8.133 1 84.38 179 VAL A O 1
ATOM 1435 N N . GLN A 1 180 ? 0.626 7.859 -8.055 1 87.44 180 GLN A N 1
ATOM 1436 C CA . GLN A 1 180 ? 2.045 8.203 -8.086 1 87.44 180 GLN A CA 1
ATOM 1437 C C . GLN A 1 180 ? 2.592 8.125 -9.508 1 87.44 180 GLN A C 1
ATOM 1439 O O . GLN A 1 180 ? 3.613 8.734 -9.82 1 87.44 180 GLN A O 1
ATOM 1444 N N . GLY A 1 181 ? 1.967 7.234 -10.289 1 88.38 181 GLY A N 1
ATOM 1445 C CA . GLY A 1 181 ? 2.443 7.086 -11.656 1 88.38 181 GLY A CA 1
ATOM 1446 C C . GLY A 1 181 ? 3.77 6.359 -11.75 1 88.38 181 GLY A C 1
ATOM 1447 O O . GLY A 1 181 ? 4.555 6.605 -12.672 1 88.38 181 GLY A O 1
ATOM 1448 N N . THR A 1 182 ? 4.043 5.504 -10.797 1 91.06 182 THR A N 1
ATOM 1449 C CA . THR A 1 182 ? 5.332 4.816 -10.797 1 91.06 182 THR A CA 1
ATOM 1450 C C . THR A 1 182 ? 5.223 3.465 -11.5 1 91.06 182 THR A C 1
ATOM 1452 O O . THR A 1 182 ? 6.234 2.826 -11.789 1 91.06 182 THR A O 1
ATOM 1455 N N . ILE A 1 183 ? 4.066 3.014 -11.758 1 91.31 183 ILE A N 1
ATOM 1456 C CA . ILE A 1 183 ? 3.814 1.872 -12.633 1 91.31 183 ILE A CA 1
ATOM 1457 C C . ILE A 1 183 ? 3.104 2.34 -13.898 1 91.31 183 ILE A C 1
ATOM 1459 O O . ILE A 1 183 ? 2.031 2.945 -13.828 1 91.31 183 ILE A O 1
ATOM 1463 N N . ASN A 1 184 ? 3.818 2.098 -14.922 1 90.12 184 ASN A N 1
ATOM 1464 C CA . ASN A 1 184 ? 3.301 2.564 -16.203 1 90.12 184 ASN A CA 1
ATOM 1465 C C . ASN A 1 184 ? 2.777 1.407 -17.047 1 90.12 184 ASN A C 1
ATOM 1467 O O . ASN A 1 184 ? 3.557 0.703 -17.688 1 90.12 184 ASN A O 1
ATOM 1471 N N . VAL A 1 185 ? 1.462 1.257 -17.078 1 93.94 185 VAL A N 1
ATOM 1472 C CA . VAL A 1 185 ? 0.774 0.202 -17.828 1 93.94 185 VAL A CA 1
ATOM 1473 C C . VAL A 1 185 ? -0.659 0.633 -18.125 1 93.94 185 VAL A C 1
ATOM 1475 O O . VAL A 1 185 ? -1.205 1.511 -17.453 1 93.94 185 VAL A O 1
ATOM 1478 N N . SER A 1 186 ? -1.218 0.09 -19.172 1 93.94 186 SER A N 1
ATOM 1479 C CA . SER A 1 186 ? -2.641 0.332 -19.391 1 93.94 186 SER A CA 1
ATOM 1480 C C . SER A 1 186 ? -3.486 -0.404 -18.359 1 93.94 186 SER A C 1
ATOM 1482 O O . SER A 1 186 ? -3.061 -1.425 -17.812 1 93.94 186 SER A O 1
ATOM 1484 N N . ALA A 1 187 ? -4.688 0.118 -18.094 1 92.81 187 ALA A N 1
ATOM 1485 C CA . ALA A 1 187 ? -5.609 -0.53 -17.156 1 92.81 187 ALA A CA 1
ATOM 1486 C C . ALA A 1 187 ? -5.941 -1.947 -17.609 1 92.81 187 ALA A C 1
ATOM 1488 O O . ALA A 1 187 ? -6.043 -2.863 -16.797 1 92.81 187 ALA A O 1
ATOM 1489 N N . GLU A 1 188 ? -6.094 -2.09 -18.875 1 94.75 188 GLU A N 1
ATOM 1490 C CA . GLU A 1 188 ? -6.445 -3.389 -19.438 1 94.75 188 GLU A CA 1
ATOM 1491 C C . GLU A 1 188 ? -5.34 -4.414 -19.203 1 94.75 188 GLU A C 1
ATOM 1493 O O . GLU A 1 188 ? -5.613 -5.543 -18.797 1 94.75 188 GLU A O 1
ATOM 1498 N N . ARG A 1 189 ? -4.152 -4.02 -19.422 1 95.38 189 ARG A N 1
ATOM 1499 C CA . ARG A 1 189 ? -3.02 -4.914 -19.234 1 95.38 189 ARG A CA 1
ATOM 1500 C C . ARG A 1 189 ? -2.828 -5.246 -17.766 1 95.38 189 ARG A C 1
ATOM 1502 O O . ARG A 1 189 ? -2.541 -6.391 -17.406 1 95.38 189 ARG A O 1
ATOM 1509 N N . ALA A 1 190 ? -2.99 -4.262 -16.938 1 96.19 190 ALA A N 1
ATOM 1510 C CA . ALA A 1 190 ? -2.893 -4.488 -15.5 1 96.19 190 ALA A CA 1
ATOM 1511 C C . ALA A 1 190 ? -3.924 -5.512 -15.039 1 96.19 190 ALA A C 1
ATOM 1513 O O . ALA A 1 190 ? -3.6 -6.426 -14.273 1 96.19 190 ALA A O 1
ATOM 1514 N N . ALA A 1 191 ? -5.145 -5.359 -15.562 1 96.62 191 ALA A N 1
ATOM 1515 C CA . ALA A 1 191 ? -6.219 -6.266 -15.172 1 96.62 191 ALA A CA 1
ATOM 1516 C C . ALA A 1 191 ? -5.91 -7.699 -15.594 1 96.62 191 ALA A C 1
ATOM 1518 O O . ALA A 1 191 ? -6.141 -8.641 -14.828 1 96.62 191 ALA A O 1
ATOM 1519 N N . GLU A 1 192 ? -5.371 -7.844 -16.719 1 96.69 192 GLU A N 1
ATOM 1520 C CA . GLU A 1 192 ? -5.027 -9.164 -17.219 1 96.69 192 GLU A CA 1
ATOM 1521 C C . GLU A 1 192 ? -3.947 -9.828 -16.375 1 96.69 192 GLU A C 1
ATOM 1523 O O . GLU A 1 192 ? -4.074 -10.992 -15.992 1 96.69 192 GLU A O 1
ATOM 1528 N N . VAL A 1 193 ? -2.932 -9.078 -16.094 1 96.69 193 VAL A N 1
ATOM 1529 C CA . VAL A 1 193 ? -1.804 -9.633 -15.352 1 96.69 193 VAL A CA 1
ATOM 1530 C C . VAL A 1 193 ? -2.213 -9.906 -13.906 1 96.69 193 VAL A C 1
ATOM 1532 O O . VAL A 1 193 ? -1.884 -10.953 -13.344 1 96.69 193 VAL A O 1
ATOM 1535 N N . LEU A 1 194 ? -2.955 -8.984 -13.297 1 97.5 194 LEU A N 1
ATOM 1536 C CA . LEU A 1 194 ? -3.461 -9.195 -11.945 1 97.5 194 LEU A CA 1
ATOM 1537 C C . LEU A 1 194 ? -4.359 -10.422 -11.883 1 97.5 194 LEU A C 1
ATOM 1539 O O . LEU A 1 194 ? -4.266 -11.219 -10.945 1 97.5 194 LEU A O 1
ATOM 1543 N N . ALA A 1 195 ? -5.207 -10.562 -12.891 1 96.44 195 ALA A N 1
ATOM 1544 C CA . ALA A 1 195 ? -6.078 -11.734 -12.938 1 96.44 195 ALA A CA 1
ATOM 1545 C C . ALA A 1 195 ? -5.262 -13.023 -12.992 1 96.44 195 ALA A C 1
ATOM 1547 O O . ALA A 1 195 ? -5.578 -13.992 -12.297 1 96.44 195 ALA A O 1
ATOM 1548 N N . ASP A 1 196 ? -4.215 -13.016 -13.734 1 95.06 196 ASP A N 1
ATOM 1549 C CA . ASP A 1 196 ? -3.373 -14.195 -13.891 1 95.06 196 ASP A CA 1
ATOM 1550 C C . ASP A 1 196 ? -2.633 -14.523 -12.602 1 95.06 196 ASP A C 1
ATOM 1552 O O . ASP A 1 196 ? -2.352 -15.688 -12.312 1 95.06 196 ASP A O 1
ATOM 1556 N N . ILE A 1 197 ? -2.342 -13.508 -11.836 1 96 197 ILE A N 1
ATOM 1557 C CA . ILE A 1 197 ? -1.688 -13.711 -10.547 1 96 197 ILE A CA 1
ATOM 1558 C C . ILE A 1 197 ? -2.707 -14.203 -9.523 1 96 197 ILE A C 1
ATOM 1560 O O . ILE A 1 197 ? -2.436 -15.133 -8.766 1 96 197 ILE A O 1
ATOM 1564 N N . TRP A 1 198 ? -3.912 -13.609 -9.484 1 96.69 198 TRP A N 1
ATOM 1565 C CA . TRP A 1 198 ? -4.914 -13.852 -8.453 1 96.69 198 TRP A CA 1
ATOM 1566 C C . TRP A 1 198 ? -5.543 -15.234 -8.609 1 96.69 198 TRP A C 1
ATOM 1568 O O . TRP A 1 198 ? -5.805 -15.922 -7.625 1 96.69 198 TRP A O 1
ATOM 1578 N N . PHE A 1 199 ? -5.801 -15.648 -9.82 1 93.81 199 PHE A N 1
ATOM 1579 C CA . PHE A 1 199 ? -6.598 -16.844 -10.062 1 93.81 199 PHE A CA 1
ATOM 1580 C C . PHE A 1 199 ? -5.934 -18.078 -9.445 1 93.81 199 PHE A C 1
ATOM 1582 O O . PHE A 1 199 ? -6.539 -18.766 -8.625 1 93.81 199 PHE A O 1
ATOM 1589 N N . PRO A 1 200 ? -4.695 -18.312 -9.742 1 92.12 200 PRO A N 1
ATOM 1590 C CA . PRO A 1 200 ? -4.066 -19.453 -9.086 1 92.12 200 PRO A CA 1
ATOM 1591 C C . PRO A 1 200 ? -3.918 -19.266 -7.582 1 92.12 200 PRO A C 1
ATOM 1593 O O . PRO A 1 200 ? -3.996 -20.234 -6.824 1 92.12 200 PRO A O 1
ATOM 1596 N N . ALA A 1 201 ? -3.713 -18.062 -7.094 1 95.31 201 ALA A N 1
ATOM 1597 C CA . ALA A 1 201 ? -3.5 -17.781 -5.68 1 95.31 201 ALA A CA 1
ATOM 1598 C C . ALA A 1 201 ? -4.75 -18.094 -4.863 1 95.31 201 ALA A C 1
ATOM 1600 O O . ALA A 1 201 ? -4.664 -18.359 -3.66 1 95.31 201 ALA A O 1
ATOM 1601 N N . LEU A 1 202 ? -5.906 -18.062 -5.555 1 96.19 202 LEU A N 1
ATOM 1602 C CA . LEU A 1 202 ? -7.168 -18.234 -4.844 1 96.19 202 LEU A CA 1
ATOM 1603 C C . LEU A 1 202 ? -7.691 -19.656 -5.008 1 96.19 202 LEU A C 1
ATOM 1605 O O . LEU A 1 202 ? -8.805 -19.969 -4.582 1 96.19 202 LEU A O 1
ATOM 1609 N N . GLN A 1 203 ? -6.867 -20.531 -5.625 1 92 203 GLN A N 1
ATOM 1610 C CA . GLN A 1 203 ? -7.258 -21.922 -5.723 1 92 203 GLN A CA 1
ATOM 1611 C C . GLN A 1 203 ? -6.855 -22.703 -4.469 1 92 203 GLN A C 1
ATOM 1613 O O . GLN A 1 203 ? -5.762 -22.5 -3.934 1 92 203 GLN A O 1
ATOM 1618 N N . ALA A 1 204 ? -7.734 -23.5 -4.016 1 89 204 ALA A N 1
ATOM 1619 C CA . ALA A 1 204 ? -7.418 -24.406 -2.91 1 89 204 ALA A CA 1
ATOM 1620 C C . ALA A 1 204 ? -6.355 -25.422 -3.314 1 89 204 ALA A C 1
ATOM 1622 O O . ALA A 1 204 ? -6.285 -25.828 -4.477 1 89 204 ALA A O 1
ATOM 1623 N N . PRO A 1 205 ? -5.379 -25.688 -2.385 1 82.06 205 PRO A N 1
ATOM 1624 C CA . PRO A 1 205 ? -4.387 -26.719 -2.707 1 82.06 205 PRO A CA 1
ATOM 1625 C C . PRO A 1 205 ? -5.023 -28.062 -3.051 1 82.06 205 PRO A C 1
ATOM 1627 O O . PRO A 1 205 ? -6.125 -28.359 -2.582 1 82.06 205 PRO A O 1
ATOM 1630 N N . PRO A 1 206 ? -4.297 -28.719 -3.979 1 75.38 206 PRO A N 1
ATOM 1631 C CA . PRO A 1 206 ? -4.805 -30.062 -4.262 1 75.38 206 PRO A CA 1
ATOM 1632 C C . PRO A 1 206 ? -4.816 -30.969 -3.025 1 75.38 206 PRO A C 1
ATOM 1634 O O . PRO A 1 206 ? -4.023 -30.75 -2.102 1 75.38 206 PRO A O 1
ATOM 1637 N N . ASP A 1 207 ? -5.98 -31.688 -2.734 1 61.97 207 ASP A N 1
ATOM 1638 C CA . ASP A 1 207 ? -6.074 -32.656 -1.648 1 61.97 207 ASP A CA 1
ATOM 1639 C C . ASP A 1 207 ? -4.793 -33.5 -1.538 1 61.97 207 ASP A C 1
ATOM 1641 O O . ASP A 1 207 ? -4.223 -33.906 -2.551 1 61.97 207 ASP A O 1
ATOM 1645 N N . ARG A 1 208 ? -3.889 -33.156 -0.628 1 53.19 208 ARG A N 1
ATOM 1646 C CA . ARG A 1 208 ? -2.803 -34.094 -0.372 1 53.19 208 ARG A CA 1
ATOM 1647 C C . ARG A 1 208 ? -3.346 -35.5 -0.124 1 53.19 208 ARG A C 1
ATOM 1649 O O . ARG A 1 208 ? -4.039 -35.75 0.866 1 53.19 208 ARG A O 1
ATOM 1656 N N . ASN A 1 209 ? -4.023 -36.094 -1.032 1 40.38 209 ASN A N 1
ATOM 1657 C CA . ASN A 1 209 ? -4.117 -37.531 -0.751 1 40.38 209 ASN A CA 1
ATOM 1658 C C . ASN A 1 209 ? -2.744 -38.156 -0.481 1 40.38 209 ASN A C 1
ATOM 1660 O O . ASN A 1 209 ? -1.771 -37.812 -1.163 1 40.3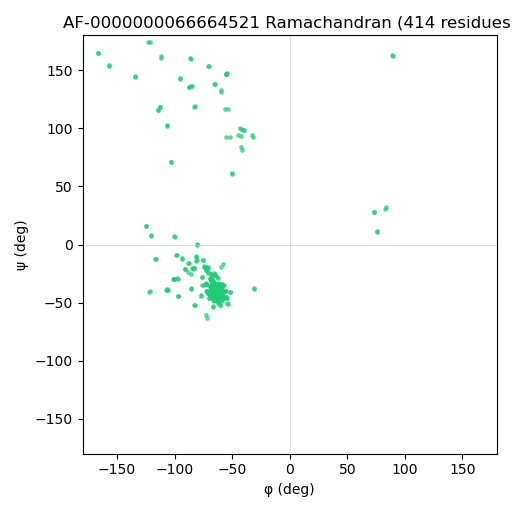8 209 ASN A O 1
ATOM 1664 N N . MET B 1 1 ? 61.531 16.266 -2.443 1 37.72 1 MET B N 1
ATOM 1665 C CA . MET B 1 1 ? 60.094 16.297 -2.764 1 37.72 1 MET B CA 1
ATOM 1666 C C . MET B 1 1 ? 59.25 16.438 -1.498 1 37.72 1 MET B C 1
ATOM 1668 O O . MET B 1 1 ? 59.25 15.539 -0.65 1 37.72 1 MET B O 1
ATOM 1672 N N . ARG B 1 2 ? 59.125 17.641 -0.889 1 44.59 2 ARG B N 1
ATOM 1673 C CA . ARG B 1 2 ? 58.406 18.031 0.325 1 44.59 2 ARG B CA 1
ATOM 1674 C C . ARG B 1 2 ? 56.969 17.578 0.28 1 44.59 2 ARG B C 1
ATOM 1676 O O . ARG B 1 2 ? 56.25 17.859 -0.683 1 44.59 2 ARG B O 1
ATOM 1683 N N . THR B 1 3 ? 56.656 16.469 0.773 1 44.66 3 THR B N 1
ATOM 1684 C CA . THR B 1 3 ? 55.312 15.977 0.985 1 44.66 3 THR B CA 1
ATOM 1685 C C . THR B 1 3 ? 54.406 17.094 1.529 1 44.66 3 THR B C 1
ATOM 1687 O O . THR B 1 3 ? 54.719 17.672 2.572 1 44.66 3 THR B O 1
ATOM 1690 N N . ASN B 1 4 ? 53.875 17.969 0.71 1 46.38 4 ASN B N 1
ATOM 1691 C CA . ASN B 1 4 ? 52.938 19 1.096 1 46.38 4 ASN B CA 1
ATOM 1692 C C . ASN B 1 4 ? 51.875 18.469 2.076 1 46.38 4 ASN B C 1
ATOM 1694 O O . ASN B 1 4 ? 51.156 17.516 1.768 1 46.38 4 ASN B O 1
ATOM 1698 N N . PRO B 1 5 ? 52.062 18.594 3.449 1 50.16 5 PRO B N 1
ATOM 1699 C CA . PRO B 1 5 ? 51.062 18.094 4.406 1 50.16 5 PRO B CA 1
ATOM 1700 C C . PRO B 1 5 ? 49.656 18.406 3.986 1 50.16 5 PRO B C 1
ATOM 1702 O O . PRO B 1 5 ? 49.375 19.453 3.391 1 50.16 5 PRO B O 1
ATOM 1705 N N . SER B 1 6 ? 48.938 17.562 3.426 1 55.31 6 SER B N 1
ATOM 1706 C CA . SER B 1 6 ? 47.5 17.797 3.279 1 55.31 6 SER B CA 1
ATOM 1707 C C . SER B 1 6 ? 46.938 18.609 4.449 1 55.31 6 SER B C 1
ATOM 1709 O O . SER B 1 6 ? 47.031 18.188 5.602 1 55.31 6 SER B O 1
ATOM 1711 N N . PRO B 1 7 ? 46.781 19.984 4.562 1 56.5 7 PRO B N 1
ATOM 1712 C CA . PRO B 1 7 ? 46.688 20.844 5.738 1 56.5 7 PRO B CA 1
ATOM 1713 C C . PRO B 1 7 ? 45.594 20.406 6.719 1 56.5 7 PRO B C 1
ATOM 1715 O O . PRO B 1 7 ? 44.562 19.906 6.301 1 56.5 7 PRO B O 1
ATOM 1718 N N . ALA B 1 8 ? 45.875 20.016 7.922 1 59.91 8 ALA B N 1
ATOM 1719 C CA . ALA B 1 8 ? 45.062 19.641 9.086 1 59.91 8 ALA B CA 1
ATOM 1720 C C . ALA B 1 8 ? 43.75 20.406 9.117 1 59.91 8 ALA B C 1
ATOM 1722 O O . ALA B 1 8 ? 42.719 19.859 9.516 1 59.91 8 ALA B O 1
ATOM 1723 N N . GLY B 1 9 ? 43.75 21.594 8.766 1 60.66 9 GLY B N 1
ATOM 1724 C CA . GLY B 1 9 ? 42.562 22.453 8.742 1 60.66 9 GLY B CA 1
ATOM 1725 C C . GLY B 1 9 ? 41.5 21.984 7.75 1 60.66 9 GLY B C 1
ATOM 1726 O O . GLY B 1 9 ? 40.312 22.078 8.023 1 60.66 9 GLY B O 1
ATOM 1727 N N . SER B 1 10 ? 41.969 21.469 6.594 1 67.88 10 SER B N 1
ATOM 1728 C CA . SER B 1 10 ? 41.062 20.969 5.559 1 67.88 10 SER B CA 1
ATOM 1729 C C . SER B 1 10 ? 40.312 19.734 6.027 1 67.88 10 SER B C 1
ATOM 1731 O O . SER B 1 10 ? 39.125 19.594 5.77 1 67.88 10 SER B O 1
ATOM 1733 N N . ASN B 1 11 ? 41 19 6.848 1 77.31 11 ASN B N 1
ATOM 1734 C CA . ASN B 1 11 ? 40.438 17.766 7.367 1 77.31 11 ASN B CA 1
ATOM 1735 C C . ASN B 1 11 ? 39.312 18.062 8.391 1 77.31 11 ASN B C 1
ATOM 1737 O O . ASN B 1 11 ? 38.281 17.422 8.359 1 77.31 11 ASN B O 1
ATOM 1741 N N . LEU B 1 12 ? 39.688 19.094 9.188 1 81.25 12 LEU B N 1
ATOM 1742 C CA . LEU B 1 12 ? 38.719 19.453 10.211 1 81.25 12 LEU B CA 1
ATOM 1743 C C . LEU B 1 12 ? 37.469 20.047 9.578 1 81.25 12 LEU B C 1
ATOM 1745 O O . LEU B 1 12 ? 36.344 19.75 9.992 1 81.25 12 LEU B O 1
ATOM 1749 N N . ARG B 1 13 ? 37.719 21 8.562 1 82.12 13 ARG B N 1
ATOM 1750 C CA . ARG B 1 13 ? 36.562 21.625 7.875 1 82.12 13 ARG B CA 1
ATOM 1751 C C . ARG B 1 13 ? 35.719 20.578 7.168 1 82.12 13 ARG B C 1
ATOM 1753 O O . ARG B 1 13 ? 34.5 20.672 7.184 1 82.12 13 ARG B O 1
ATOM 1760 N N . ASP B 1 14 ? 36.438 19.672 6.574 1 83.81 14 ASP B N 1
ATOM 1761 C CA . ASP B 1 14 ? 35.719 18.594 5.891 1 83.81 14 ASP B CA 1
ATOM 1762 C C . ASP B 1 14 ? 34.938 17.734 6.879 1 83.81 14 ASP B C 1
ATOM 1764 O O . ASP B 1 14 ? 33.812 17.328 6.598 1 83.81 14 ASP B O 1
ATOM 1768 N N . GLU B 1 15 ? 35.562 17.547 7.98 1 84.69 15 GLU B N 1
ATOM 1769 C CA . GLU B 1 15 ? 34.906 16.75 9.023 1 84.69 15 GLU B CA 1
ATOM 1770 C C . GLU B 1 15 ? 33.656 17.469 9.57 1 84.69 15 GLU B C 1
ATOM 1772 O O . GLU B 1 15 ? 32.625 16.859 9.812 1 84.69 15 GLU B O 1
ATOM 1777 N N . GLN B 1 16 ? 33.875 18.719 9.758 1 84.88 16 GLN B N 1
ATOM 1778 C CA . GLN B 1 16 ? 32.75 19.516 10.258 1 84.88 16 GLN B CA 1
ATOM 1779 C C . GLN B 1 16 ? 31.609 19.562 9.25 1 84.88 16 GLN B C 1
ATOM 1781 O O . GLN B 1 16 ? 30.438 19.516 9.633 1 84.88 16 GLN B O 1
ATOM 1786 N N . LYS B 1 17 ? 31.969 19.672 8.016 1 87.38 17 LYS B N 1
ATOM 1787 C CA . LYS B 1 17 ? 30.969 19.656 6.953 1 87.38 17 LYS B CA 1
ATOM 1788 C C . LYS B 1 17 ? 30.203 18.344 6.93 1 87.38 17 LYS B C 1
ATOM 1790 O O . LYS B 1 17 ? 28.984 18.344 6.801 1 87.38 17 LYS B O 1
ATOM 1795 N N . GLN B 1 18 ? 30.922 17.344 7.129 1 89.56 18 GLN B N 1
ATOM 1796 C CA . GLN B 1 18 ? 30.312 16.016 7.125 1 89.56 18 GLN B CA 1
ATOM 1797 C C . GLN B 1 18 ? 29.406 15.836 8.344 1 89.56 18 GLN B C 1
ATOM 1799 O O . GLN B 1 18 ? 28.344 15.211 8.25 1 89.56 18 GLN B O 1
ATOM 1804 N N . GLN B 1 19 ? 29.797 16.359 9.375 1 91.12 19 GLN B N 1
ATOM 1805 C CA . GLN B 1 19 ? 29 16.266 10.594 1 91.12 19 GLN B CA 1
ATOM 1806 C C . GLN B 1 19 ? 27.688 17.031 10.461 1 91.12 19 GLN B C 1
ATOM 1808 O O . GLN B 1 19 ? 26.641 16.562 10.891 1 91.12 19 GLN B O 1
ATOM 1813 N N . THR B 1 20 ? 27.859 18.219 9.883 1 93.12 20 THR B N 1
ATOM 1814 C CA . THR B 1 20 ? 26.656 19.016 9.688 1 93.12 20 THR B CA 1
ATOM 1815 C C . THR B 1 20 ? 25.688 18.328 8.734 1 93.12 20 THR B C 1
ATOM 1817 O O . THR B 1 20 ? 24.484 18.281 8.984 1 93.12 20 THR B O 1
ATOM 1820 N N . ARG B 1 21 ? 26.219 17.797 7.734 1 94.38 21 ARG B N 1
ATOM 1821 C CA . ARG B 1 21 ? 25.391 17.078 6.773 1 94.38 21 ARG B CA 1
ATOM 1822 C C . ARG B 1 21 ? 24.688 15.891 7.438 1 94.38 21 ARG B C 1
ATOM 1824 O O . ARG B 1 21 ? 23.484 15.672 7.219 1 94.38 21 ARG B O 1
ATOM 1831 N N . ALA B 1 22 ? 25.391 15.234 8.258 1 93.81 22 ALA B N 1
ATOM 1832 C CA . ALA B 1 22 ? 24.828 14.086 8.969 1 93.81 22 ALA B CA 1
ATOM 1833 C C . ALA B 1 22 ? 23.719 14.516 9.922 1 93.81 22 ALA B C 1
ATOM 1835 O O . ALA B 1 22 ? 22.703 13.836 10.055 1 93.81 22 ALA B O 1
ATOM 1836 N N . ARG B 1 23 ? 23.922 15.555 10.555 1 95.38 23 ARG B N 1
ATOM 1837 C CA . ARG B 1 23 ? 22.922 16.078 11.477 1 95.38 23 ARG B CA 1
ATOM 1838 C C . ARG B 1 23 ? 21.672 16.516 10.727 1 95.38 23 ARG B C 1
ATOM 1840 O O . ARG B 1 23 ? 20.547 16.266 11.188 1 95.38 23 ARG B O 1
ATOM 1847 N N . LEU B 1 24 ? 21.906 17.109 9.602 1 96.44 24 LEU B N 1
ATOM 1848 C CA . LEU B 1 24 ? 20.781 17.516 8.758 1 96.44 24 LEU B CA 1
ATOM 1849 C C . LEU B 1 24 ? 19.969 16.297 8.336 1 96.44 24 LEU B C 1
ATOM 1851 O O . LEU B 1 24 ? 18.734 16.312 8.398 1 96.44 24 LEU B O 1
ATOM 1855 N N . LEU B 1 25 ? 20.625 15.266 8 1 94.75 25 LEU B N 1
ATOM 1856 C CA . LEU B 1 25 ? 19.969 14.047 7.574 1 94.75 25 LEU B CA 1
ATOM 1857 C C . LEU B 1 25 ? 19.188 13.422 8.727 1 94.75 25 LEU B C 1
ATOM 1859 O O . LEU B 1 25 ? 18.016 13.047 8.57 1 94.75 25 LEU B O 1
ATOM 1863 N N . ALA B 1 26 ? 19.812 13.383 9.852 1 94.12 26 ALA B N 1
ATOM 1864 C CA . ALA B 1 26 ? 19.188 12.758 11.016 1 94.12 26 ALA B CA 1
ATOM 1865 C C . ALA B 1 26 ? 17.953 13.531 11.461 1 94.12 26 ALA B C 1
ATOM 1867 O O . ALA B 1 26 ? 16.906 12.938 11.727 1 94.12 26 ALA B O 1
ATOM 1868 N N . CYS B 1 27 ? 18.062 14.812 11.484 1 96.19 27 CYS B N 1
ATOM 1869 C CA . CYS B 1 27 ? 16.953 15.656 11.906 1 96.19 27 CYS B CA 1
ATOM 1870 C C . CYS B 1 27 ? 15.82 15.617 10.883 1 96.19 27 CYS B C 1
ATOM 1872 O O . CYS B 1 27 ? 14.648 15.57 11.258 1 96.19 27 CYS B O 1
ATOM 1874 N N . ALA B 1 28 ? 16.203 15.664 9.656 1 95.75 28 ALA B N 1
ATOM 1875 C CA . ALA B 1 28 ? 15.195 15.578 8.602 1 95.75 28 ALA B CA 1
ATOM 1876 C C . ALA B 1 28 ? 14.43 14.266 8.688 1 95.75 28 ALA B C 1
ATOM 1878 O O . ALA B 1 28 ? 13.195 14.242 8.57 1 95.75 28 ALA B O 1
ATOM 1879 N N . LYS B 1 29 ? 15.133 13.203 8.883 1 92.56 29 LYS B N 1
ATOM 1880 C CA . LYS B 1 29 ? 14.5 11.891 9.008 1 92.56 29 LYS B CA 1
ATOM 1881 C C . LYS B 1 29 ? 13.477 11.883 10.141 1 92.56 29 LYS B C 1
ATOM 1883 O O . LYS B 1 29 ? 12.359 11.398 9.969 1 92.56 29 LYS B O 1
ATOM 1888 N N . GLU B 1 30 ? 13.852 12.406 11.227 1 93.56 30 GLU B N 1
ATOM 1889 C CA . GLU B 1 30 ? 12.961 12.477 12.383 1 93.56 30 GLU B CA 1
ATOM 1890 C C . GLU B 1 30 ? 11.719 13.32 12.07 1 93.56 30 GLU B C 1
ATOM 1892 O O . GLU B 1 30 ? 10.602 12.914 12.383 1 93.56 30 GLU B O 1
ATOM 1897 N N . LEU B 1 31 ? 11.953 14.43 11.445 1 94.25 31 LEU B N 1
ATOM 1898 C CA . LEU B 1 31 ? 10.852 15.328 11.125 1 94.25 31 LEU B CA 1
ATOM 1899 C C . LEU B 1 31 ? 9.898 14.688 10.117 1 94.25 31 LEU B C 1
ATOM 1901 O O . LEU B 1 31 ? 8.68 14.758 10.281 1 94.25 31 LEU B O 1
ATOM 1905 N N . PHE B 1 32 ? 10.477 14.047 9.125 1 91.38 32 PHE B N 1
ATOM 1906 C CA . PHE B 1 32 ? 9.648 13.391 8.117 1 91.38 32 PHE B CA 1
ATOM 1907 C C . PHE B 1 32 ? 8.836 12.266 8.742 1 91.38 32 PHE B C 1
ATOM 1909 O O . PHE B 1 32 ? 7.672 12.062 8.391 1 91.38 32 PHE B O 1
ATOM 1916 N N . THR B 1 33 ? 9.438 11.578 9.625 1 87.56 33 THR B N 1
ATOM 1917 C CA . THR B 1 33 ? 8.773 10.461 10.281 1 87.56 33 THR B CA 1
ATOM 1918 C C . THR B 1 33 ? 7.652 10.953 11.188 1 87.56 33 THR B C 1
ATOM 1920 O O . THR B 1 33 ? 6.57 10.367 11.227 1 87.56 33 THR B O 1
ATOM 1923 N N . ASP B 1 34 ? 7.848 12.055 11.805 1 85.25 34 ASP B N 1
ATOM 1924 C CA . ASP B 1 34 ? 6.926 12.555 12.82 1 85.25 34 ASP B CA 1
ATOM 1925 C C . ASP B 1 34 ? 5.793 13.359 12.188 1 85.25 34 ASP B C 1
ATOM 1927 O O . ASP B 1 34 ? 4.637 13.234 12.594 1 85.25 34 ASP B O 1
ATOM 1931 N N . ARG B 1 35 ? 6.145 14.133 11.133 1 85.81 35 ARG B N 1
ATOM 1932 C CA . ARG B 1 35 ? 5.18 15.125 10.664 1 85.81 35 ARG B CA 1
ATOM 1933 C C . ARG B 1 35 ? 4.734 14.82 9.234 1 85.81 35 ARG B C 1
ATOM 1935 O O . ARG B 1 35 ? 3.758 15.391 8.75 1 85.81 35 ARG B O 1
ATOM 1942 N N . GLY B 1 36 ? 5.449 13.961 8.664 1 85.69 36 GLY B N 1
ATOM 1943 C CA . GLY B 1 36 ? 5.211 13.758 7.242 1 85.69 36 GLY B CA 1
ATOM 1944 C C . GLY B 1 36 ? 6.043 14.672 6.363 1 85.69 36 GLY B C 1
ATOM 1945 O O . GLY B 1 36 ? 6.547 15.695 6.824 1 85.69 36 GLY B O 1
ATOM 1946 N N . TYR B 1 37 ? 6.117 14.297 5.137 1 89.56 37 TYR B N 1
ATOM 1947 C CA . TYR B 1 37 ? 6.957 15.016 4.188 1 89.56 37 TYR B CA 1
ATOM 1948 C C . TYR B 1 37 ? 6.371 16.391 3.867 1 89.56 37 TYR B C 1
ATOM 1950 O O . TYR B 1 37 ? 7.082 17.391 3.869 1 89.56 37 TYR B O 1
ATOM 1958 N N . ALA B 1 38 ? 5.109 16.438 3.604 1 85.88 38 ALA B N 1
ATOM 1959 C CA . ALA B 1 38 ? 4.461 17.656 3.143 1 85.88 38 ALA B CA 1
ATOM 1960 C C . ALA B 1 38 ? 4.531 18.75 4.203 1 85.88 38 ALA B C 1
ATOM 1962 O O . ALA B 1 38 ? 4.742 19.922 3.887 1 85.88 38 ALA B O 1
ATOM 1963 N N . ALA B 1 39 ? 4.48 18.438 5.387 1 86.94 39 ALA B N 1
ATOM 1964 C CA . ALA B 1 39 ? 4.355 19.391 6.48 1 86.94 39 ALA B CA 1
ATOM 1965 C C . ALA B 1 39 ? 5.719 19.969 6.863 1 86.94 39 ALA B C 1
ATOM 1967 O O . ALA B 1 39 ? 5.801 20.984 7.539 1 86.94 39 ALA B O 1
ATOM 1968 N N . VAL B 1 40 ? 6.754 19.312 6.523 1 93.62 40 VAL B N 1
ATOM 1969 C CA . VAL B 1 40 ? 8.094 19.734 6.926 1 93.62 40 VAL B CA 1
ATOM 1970 C C . VAL B 1 40 ? 8.656 20.719 5.91 1 93.62 40 VAL B C 1
ATOM 1972 O O . VAL B 1 40 ? 8.516 20.531 4.699 1 93.62 40 VAL B O 1
ATOM 1975 N N . ARG B 1 41 ? 9.25 21.766 6.434 1 95.5 41 ARG B N 1
ATOM 1976 C CA . ARG B 1 41 ? 9.922 22.75 5.59 1 95.5 41 ARG B CA 1
ATOM 1977 C C . ARG B 1 41 ? 11.43 22.719 5.805 1 95.5 41 ARG B C 1
ATOM 1979 O O . ARG B 1 41 ? 11.906 22.188 6.809 1 95.5 41 ARG B O 1
ATOM 1986 N N . VAL B 1 42 ? 12.102 23.297 4.828 1 96.69 42 VAL B N 1
ATOM 1987 C CA . VAL B 1 42 ? 13.555 23.391 4.941 1 96.69 42 VAL B CA 1
ATOM 1988 C C . VAL B 1 42 ? 13.922 24.172 6.203 1 96.69 42 VAL B C 1
ATOM 1990 O O . VAL B 1 42 ? 14.852 23.797 6.922 1 96.69 42 VAL B O 1
ATOM 1993 N N . ASP B 1 43 ? 13.148 25.125 6.516 1 96.94 43 ASP B N 1
ATOM 1994 C CA . ASP B 1 43 ? 13.406 25.938 7.699 1 96.94 43 ASP B CA 1
ATOM 1995 C C . ASP B 1 43 ? 13.273 25.109 8.977 1 96.94 43 ASP B C 1
ATOM 1997 O O . ASP B 1 43 ? 14 25.328 9.945 1 96.94 43 ASP B O 1
ATOM 2001 N N . ASP B 1 44 ? 12.367 24.234 8.977 1 97 44 ASP B N 1
ATOM 2002 C CA . ASP B 1 44 ? 12.195 23.344 10.125 1 97 44 ASP B CA 1
ATOM 2003 C C . ASP B 1 44 ? 13.438 22.484 10.344 1 97 44 ASP B C 1
ATOM 2005 O O . ASP B 1 44 ? 13.883 22.297 11.477 1 97 44 ASP B O 1
ATOM 2009 N N . ILE B 1 45 ? 13.977 21.969 9.25 1 97.62 45 ILE B N 1
ATOM 2010 C CA . ILE B 1 45 ? 15.141 21.094 9.312 1 97.62 45 ILE B CA 1
ATOM 2011 C C . ILE B 1 45 ? 16.359 21.891 9.789 1 97.62 45 ILE B C 1
ATOM 2013 O O . ILE B 1 45 ? 17.078 21.453 10.688 1 97.62 45 ILE B O 1
ATOM 2017 N N . ALA B 1 46 ? 16.531 23.047 9.227 1 97.31 46 ALA B N 1
ATOM 2018 C CA . ALA B 1 46 ? 17.641 23.922 9.617 1 97.31 46 ALA B CA 1
ATOM 2019 C C . ALA B 1 46 ? 17.547 24.297 11.086 1 97.31 46 ALA B C 1
ATOM 2021 O O . ALA B 1 46 ? 18.547 24.219 11.82 1 97.31 46 ALA B O 1
ATOM 2022 N N . ALA B 1 47 ? 16.391 24.625 11.5 1 97.31 47 ALA B N 1
ATOM 2023 C CA . ALA B 1 47 ? 16.172 25.031 12.891 1 97.31 47 ALA B CA 1
ATOM 2024 C C . ALA B 1 47 ? 16.469 23.891 13.852 1 97.31 47 ALA B C 1
ATOM 2026 O O . ALA B 1 47 ? 17.047 24.109 14.922 1 97.31 47 ALA B O 1
ATOM 2027 N N . ALA B 1 48 ? 16.141 22.766 13.492 1 95.94 48 ALA B N 1
ATOM 2028 C CA . ALA B 1 48 ? 16.344 21.609 14.344 1 95.94 48 ALA B CA 1
ATOM 2029 C C . ALA B 1 48 ? 17.844 21.344 14.562 1 95.94 48 ALA B C 1
ATOM 2031 O O . ALA B 1 48 ? 18.234 20.875 15.633 1 95.94 48 ALA B O 1
ATOM 2032 N N . VAL B 1 49 ? 18.594 21.594 13.57 1 95.56 49 VAL B N 1
ATOM 2033 C CA . VAL B 1 49 ? 20.031 21.391 13.641 1 95.56 49 VAL B CA 1
ATOM 2034 C C . VAL B 1 49 ? 20.703 22.609 14.266 1 95.56 49 VAL B C 1
ATOM 2036 O O . VAL B 1 49 ? 21.812 22.516 14.781 1 95.56 49 VAL B O 1
ATOM 2039 N N . GLY B 1 50 ? 20.016 23.766 14.227 1 96 50 GLY B N 1
ATOM 2040 C CA . GLY B 1 50 ? 20.578 25.016 14.727 1 96 50 GLY B CA 1
ATOM 2041 C C . GLY B 1 50 ? 21.453 25.719 13.719 1 96 50 GLY B C 1
ATOM 2042 O O . GLY B 1 50 ? 22.469 26.312 14.078 1 96 50 GLY B O 1
ATOM 2043 N N . CYS B 1 51 ? 21.156 25.594 12.5 1 95.38 51 CYS B N 1
ATOM 2044 C CA . CYS B 1 51 ? 21.906 26.281 11.453 1 95.38 51 CYS B CA 1
ATOM 2045 C C . CYS B 1 51 ? 20.984 27.156 10.609 1 95.38 51 CYS B C 1
ATOM 2047 O O . CYS B 1 51 ? 19.781 27.172 10.82 1 95.38 51 CYS B O 1
ATO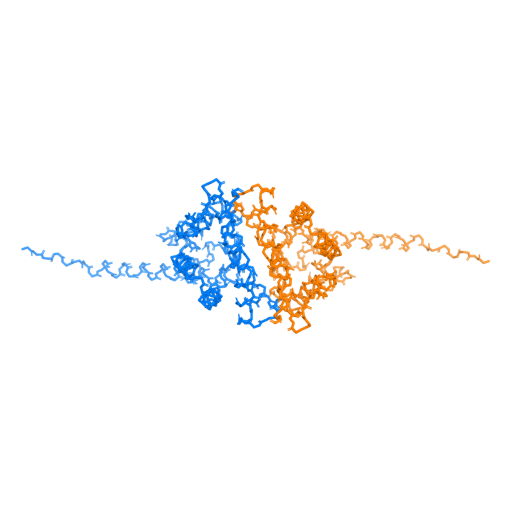M 2049 N N . SER B 1 52 ? 21.609 27.875 9.75 1 95.31 52 SER B N 1
ATOM 2050 C CA . SER B 1 52 ? 20.844 28.766 8.891 1 95.31 52 SER B CA 1
ATOM 2051 C C . SER B 1 52 ? 20.344 28.031 7.648 1 95.31 52 SER B C 1
ATOM 2053 O O . SER B 1 52 ? 20.844 26.969 7.305 1 95.31 52 SER B O 1
ATOM 2055 N N . ARG B 1 53 ? 19.328 28.625 7.055 1 95.44 53 ARG B N 1
ATOM 2056 C CA . ARG B 1 53 ? 18.844 28.156 5.762 1 95.44 53 ARG B CA 1
ATOM 2057 C C . ARG B 1 53 ? 19.969 28.125 4.73 1 95.44 53 ARG B C 1
ATOM 2059 O O . ARG B 1 53 ? 20.047 27.203 3.928 1 95.44 53 ARG B O 1
ATOM 2066 N N . ALA B 1 54 ? 20.828 29.141 4.762 1 95.06 54 ALA B N 1
ATOM 2067 C CA . ALA B 1 54 ? 21.969 29.203 3.844 1 95.06 54 ALA B CA 1
ATOM 2068 C C . ALA B 1 54 ? 22.891 28.016 4.035 1 95.06 54 ALA B C 1
ATOM 2070 O O . ALA B 1 54 ? 23.359 27.422 3.061 1 95.06 54 ALA B O 1
ATOM 2071 N N . THR B 1 55 ? 23.156 27.703 5.25 1 94.94 55 THR B N 1
ATOM 2072 C CA . THR B 1 55 ? 23.984 26.547 5.559 1 94.94 55 THR B CA 1
ATOM 2073 C C . THR B 1 55 ? 23.359 25.266 5.02 1 94.94 55 THR B C 1
ATOM 2075 O O . THR B 1 55 ? 24.062 24.406 4.484 1 94.94 55 THR B O 1
ATOM 2078 N N . PHE B 1 56 ? 21.953 25.109 5.203 1 96.88 56 PHE B N 1
ATOM 2079 C CA . PHE B 1 56 ? 21.266 23.953 4.648 1 96.88 56 PHE B CA 1
ATOM 2080 C C . PHE B 1 56 ? 21.562 23.781 3.166 1 96.88 56 PHE B C 1
ATOM 2082 O O . PHE B 1 56 ? 21.891 22.688 2.709 1 96.88 56 PHE B O 1
ATOM 2089 N N . TYR B 1 57 ? 21.594 24.875 2.473 1 96 57 TYR B N 1
ATOM 2090 C CA . TYR B 1 57 ? 21.688 24.844 1.018 1 96 57 TYR B CA 1
ATOM 2091 C C . TYR B 1 57 ? 23.141 24.641 0.58 1 96 57 TYR B C 1
ATOM 2093 O O . TYR B 1 57 ? 23.406 24.406 -0.601 1 96 57 TYR B O 1
ATOM 2101 N N . LEU B 1 58 ? 24.062 24.734 1.476 1 95.5 58 LEU B N 1
ATOM 2102 C CA . LEU B 1 58 ? 25.438 24.312 1.189 1 95.5 58 LEU B CA 1
ATOM 2103 C C . LEU B 1 58 ? 25.531 22.797 1.077 1 95.5 58 LEU B C 1
ATOM 2105 O O . LEU B 1 58 ? 26.453 22.281 0.436 1 95.5 58 LEU B O 1
ATOM 2109 N N . HIS B 1 59 ? 24.609 22.188 1.71 1 96 59 HIS B N 1
ATOM 2110 C CA . HIS B 1 59 ? 24.688 20.734 1.797 1 96 59 HIS B CA 1
ATOM 2111 C C . HIS B 1 59 ? 23.641 20.078 0.893 1 96 59 HIS B C 1
ATOM 2113 O O . HIS B 1 59 ? 23.891 18.984 0.356 1 96 59 HIS B O 1
ATOM 2119 N N . PHE B 1 60 ? 22.469 20.656 0.832 1 96.38 60 PHE B N 1
ATOM 2120 C CA . PHE B 1 60 ? 21.375 20.094 0.044 1 96.38 60 PHE B CA 1
ATOM 2121 C C . PHE B 1 60 ? 20.688 21.188 -0.786 1 96.38 60 PHE B C 1
ATOM 2123 O O . PHE B 1 60 ? 20.484 22.297 -0.309 1 96.38 60 PHE B O 1
ATOM 2130 N N . ASN B 1 61 ? 20.297 20.766 -1.935 1 94 61 ASN B N 1
ATOM 2131 C CA . ASN B 1 61 ? 19.688 21.719 -2.85 1 94 61 ASN B CA 1
ATOM 2132 C C . ASN B 1 61 ? 18.172 21.828 -2.619 1 94 61 ASN B C 1
ATOM 2134 O O . ASN B 1 61 ? 17.531 22.766 -3.104 1 94 61 ASN B O 1
ATOM 2138 N N . SER B 1 62 ? 17.672 20.828 -1.907 1 93.62 62 SER B N 1
ATOM 2139 C CA . SER B 1 62 ? 16.219 20.812 -1.708 1 93.62 62 SER B CA 1
ATOM 2140 C C . SER B 1 62 ? 15.82 19.828 -0.621 1 93.62 62 SER B C 1
ATOM 2142 O O . SER B 1 62 ? 16.625 18.969 -0.226 1 93.62 62 SER B O 1
ATOM 2144 N N . LYS B 1 63 ? 14.656 19.953 -0.187 1 93.56 63 LYS B N 1
ATOM 2145 C CA . LYS B 1 63 ? 14.047 19 0.736 1 93.56 63 LYS B CA 1
ATOM 2146 C C . LYS B 1 63 ? 14.016 17.594 0.138 1 93.56 63 LYS B C 1
ATOM 2148 O O . LYS B 1 63 ? 14.266 16.609 0.839 1 93.56 63 LYS B O 1
ATOM 2153 N N . GLN B 1 64 ? 13.82 17.578 -1.125 1 91.56 64 GLN B N 1
ATOM 2154 C CA . GLN B 1 64 ? 13.773 16.312 -1.848 1 91.56 64 GLN B CA 1
ATOM 2155 C C . GLN B 1 64 ? 15.125 15.602 -1.809 1 91.56 64 GLN B C 1
ATOM 2157 O O . GLN B 1 64 ? 15.188 14.375 -1.664 1 91.56 64 GLN B O 1
ATOM 2162 N N . GLU B 1 65 ? 16.062 16.344 -1.969 1 92 65 GLU B N 1
ATOM 2163 C CA . GLU B 1 65 ? 17.406 15.773 -1.956 1 92 65 GLU B CA 1
ATOM 2164 C C . GLU B 1 65 ? 17.734 15.172 -0.594 1 92 65 GLU B C 1
ATOM 2166 O O . GLU B 1 65 ? 18.406 14.148 -0.512 1 92 65 GLU B O 1
ATOM 2171 N N . VAL B 1 66 ? 17.25 15.773 0.428 1 93.31 66 VAL B N 1
ATOM 2172 C CA . VAL B 1 66 ? 17.469 15.242 1.771 1 93.31 66 VAL B CA 1
ATOM 2173 C C . VAL B 1 66 ? 16.781 13.883 1.9 1 93.31 66 VAL B C 1
ATOM 2175 O O . VAL B 1 66 ? 17.391 12.922 2.377 1 93.31 66 VAL B O 1
ATOM 2178 N N . LEU B 1 67 ? 15.594 13.844 1.465 1 90.69 67 LEU B N 1
ATOM 2179 C CA . LEU B 1 67 ? 14.844 12.594 1.557 1 90.69 67 LEU B CA 1
ATOM 2180 C C . LEU B 1 67 ? 15.523 11.5 0.739 1 90.69 67 LEU B C 1
ATOM 2182 O O . LEU B 1 67 ? 15.617 10.352 1.189 1 90.69 67 LEU B O 1
ATOM 2186 N N . ARG B 1 68 ? 15.938 11.867 -0.424 1 87.75 68 ARG B N 1
ATOM 2187 C CA . ARG B 1 68 ? 16.641 10.914 -1.269 1 87.75 68 ARG B CA 1
ATOM 2188 C C . ARG B 1 68 ? 17.891 10.391 -0.569 1 87.75 68 ARG B C 1
ATOM 2190 O O . ARG B 1 68 ? 18.172 9.188 -0.599 1 87.75 68 ARG B O 1
ATOM 2197 N N . ALA B 1 69 ? 18.594 11.281 0.007 1 88.81 69 ALA B N 1
ATOM 2198 C CA . ALA B 1 69 ? 19.812 10.914 0.703 1 88.81 69 ALA B CA 1
ATOM 2199 C C . ALA B 1 69 ? 19.531 9.992 1.883 1 88.81 69 ALA B C 1
ATOM 2201 O O . ALA B 1 69 ? 20.281 9.055 2.146 1 88.81 69 ALA B O 1
ATOM 2202 N N . ILE B 1 70 ? 18.5 10.242 2.553 1 87.25 70 ILE B N 1
ATOM 2203 C CA . ILE B 1 70 ? 18.094 9.383 3.652 1 87.25 70 ILE B CA 1
ATOM 2204 C C . ILE B 1 70 ? 17.781 7.984 3.121 1 87.25 70 ILE B C 1
ATOM 2206 O O . ILE B 1 70 ? 18.203 6.984 3.703 1 87.25 70 ILE B O 1
ATOM 2210 N N . ALA B 1 71 ? 17.047 7.949 2.027 1 77.38 71 ALA B N 1
ATOM 2211 C CA . ALA B 1 71 ? 16.656 6.684 1.417 1 77.38 71 ALA B CA 1
ATOM 2212 C C . ALA B 1 71 ? 17.891 5.895 0.961 1 77.38 71 ALA B C 1
ATOM 2214 O O . ALA B 1 71 ? 17.922 4.664 1.077 1 77.38 71 ALA B O 1
ATOM 2215 N N . GLU B 1 72 ? 18.812 6.586 0.359 1 76.38 72 GLU B N 1
ATOM 2216 C CA . GLU B 1 72 ? 20.016 5.965 -0.176 1 76.38 72 GLU B CA 1
ATOM 2217 C C . GLU B 1 72 ? 20.906 5.414 0.942 1 76.38 72 GLU B C 1
ATOM 2219 O O . GLU B 1 72 ? 21.672 4.469 0.73 1 76.38 72 GLU B O 1
ATOM 2224 N N . GLN B 1 73 ? 20.906 6.07 2.01 1 70.25 73 GLN B N 1
ATOM 2225 C CA . GLN B 1 73 ? 21.672 5.566 3.143 1 70.25 73 GLN B CA 1
ATOM 2226 C C . GLN B 1 73 ? 21.062 4.285 3.699 1 70.25 73 GLN B C 1
ATOM 2228 O O . GLN B 1 73 ? 21.766 3.424 4.215 1 70.25 73 GLN B O 1
ATOM 2233 N N . GLY B 1 74 ? 19.812 4.125 3.594 1 58.19 74 GLY B N 1
ATOM 2234 C CA . GLY B 1 74 ? 19.141 2.994 4.227 1 58.19 74 GLY B CA 1
ATOM 2235 C C . GLY B 1 74 ? 18.719 1.927 3.238 1 58.19 74 GLY B C 1
ATOM 2236 O O . GLY B 1 74 ? 18.656 0.743 3.58 1 58.19 74 GLY B O 1
ATOM 2237 N N . THR B 1 75 ? 18.203 2.301 1.952 1 58.78 75 THR B N 1
ATOM 2238 C CA . THR B 1 75 ? 17.266 1.412 1.284 1 58.78 75 THR B CA 1
ATOM 2239 C C . THR B 1 75 ? 17.781 0.998 -0.088 1 58.78 75 THR B C 1
ATOM 2241 O O . THR B 1 75 ? 17.719 -0.178 -0.451 1 58.78 75 THR B O 1
ATOM 2244 N N . ALA B 1 76 ? 18.453 1.894 -1.013 1 56.91 76 ALA B N 1
ATOM 2245 C CA . ALA B 1 76 ? 18.547 1.7 -2.457 1 56.91 76 ALA B CA 1
ATOM 2246 C C . ALA B 1 76 ? 19.5 0.563 -2.803 1 56.91 76 ALA B C 1
ATOM 2248 O O . ALA B 1 76 ? 19.141 -0.364 -3.529 1 56.91 76 ALA B O 1
ATOM 2249 N N . PRO B 1 77 ? 20.719 0.724 -2.471 1 54.16 77 PRO B N 1
ATOM 2250 C CA . PRO B 1 77 ? 21.609 -0.366 -2.869 1 54.16 77 PRO B CA 1
ATOM 2251 C C . PRO B 1 77 ? 21.188 -1.717 -2.301 1 54.16 77 PRO B C 1
ATOM 2253 O O . PRO B 1 77 ? 21.344 -2.748 -2.955 1 54.16 77 PRO B O 1
ATOM 2256 N N . SER B 1 78 ? 20.359 -1.551 -1.314 1 65 78 SER B N 1
ATOM 2257 C CA . SER B 1 78 ? 20 -2.783 -0.625 1 65 78 SER B CA 1
ATOM 2258 C C . SER B 1 78 ? 18.797 -3.447 -1.287 1 65 78 SER B C 1
ATOM 2260 O O . SER B 1 78 ? 18.766 -4.668 -1.457 1 65 78 SER B O 1
ATOM 2262 N N . ALA B 1 79 ? 18.047 -2.703 -1.954 1 72 79 ALA B N 1
ATOM 2263 C CA . ALA B 1 79 ? 16.859 -3.309 -2.57 1 72 79 ALA B CA 1
ATOM 2264 C C . ALA B 1 79 ? 17.25 -4.109 -3.812 1 72 79 ALA B C 1
ATOM 2266 O O . ALA B 1 79 ? 16.734 -5.207 -4.031 1 72 79 ALA B O 1
ATOM 2267 N N . LEU B 1 80 ? 18.25 -3.646 -4.543 1 78 80 LEU B N 1
ATOM 2268 C CA . LEU B 1 80 ? 18.688 -4.328 -5.754 1 78 80 LEU B CA 1
ATOM 2269 C C . LEU B 1 80 ? 19.312 -5.676 -5.418 1 78 80 LEU B C 1
ATOM 2271 O O . LEU B 1 80 ? 19.047 -6.676 -6.094 1 78 80 LEU B O 1
ATOM 2275 N N . HIS B 1 81 ? 20 -5.656 -4.344 1 79.94 81 HIS B N 1
ATOM 2276 C CA . HIS B 1 81 ? 20.641 -6.898 -3.941 1 79.94 81 HIS B CA 1
ATOM 2277 C C . HIS B 1 81 ? 19.625 -7.941 -3.512 1 79.94 81 HIS B C 1
ATOM 2279 O O . HIS B 1 81 ? 19.781 -9.133 -3.781 1 79.94 81 HIS B O 1
ATOM 2285 N N . PHE B 1 82 ? 18.594 -7.527 -3.002 1 84.38 82 PHE B N 1
ATOM 2286 C CA . PHE B 1 82 ? 17.531 -8.43 -2.586 1 84.38 82 PHE B CA 1
ATOM 2287 C C . PHE B 1 82 ? 16.891 -9.117 -3.793 1 84.38 82 PHE B C 1
ATOM 2289 O O . PHE B 1 82 ? 16.594 -10.305 -3.748 1 84.38 82 PHE B O 1
ATOM 2296 N N . TYR B 1 83 ? 16.844 -8.398 -4.887 1 89.06 83 TYR B N 1
ATOM 2297 C CA . TYR B 1 83 ? 16.141 -8.984 -6.023 1 89.06 83 TYR B CA 1
ATOM 2298 C C . TYR B 1 83 ? 17.109 -9.781 -6.902 1 89.06 83 TYR B C 1
ATOM 2300 O O . TYR B 1 83 ? 16.688 -10.703 -7.613 1 89.06 83 TYR B O 1
ATOM 2308 N N . GLU B 1 84 ? 18.406 -9.445 -6.758 1 91.25 84 GLU B N 1
ATOM 2309 C CA . GLU B 1 84 ? 19.391 -10.367 -7.305 1 91.25 84 GLU B CA 1
ATOM 2310 C C . GLU B 1 84 ? 19.344 -11.719 -6.602 1 91.25 84 GLU B C 1
ATOM 2312 O O . GLU B 1 84 ? 19.438 -12.766 -7.242 1 91.25 84 GLU B O 1
ATOM 2317 N N . ASP B 1 85 ? 19.172 -11.602 -5.348 1 93.38 85 ASP B N 1
ATOM 2318 C CA . ASP B 1 85 ? 19.047 -12.82 -4.555 1 93.38 85 ASP B CA 1
ATOM 2319 C C . ASP B 1 85 ? 17.766 -13.578 -4.91 1 93.38 85 ASP B C 1
ATOM 2321 O O . ASP B 1 85 ? 17.766 -14.805 -4.988 1 93.38 85 ASP B O 1
ATOM 2325 N N . LEU B 1 86 ? 16.703 -12.883 -5.145 1 94.69 86 LEU B N 1
ATOM 2326 C CA . LEU B 1 86 ? 15.461 -13.523 -5.559 1 94.69 86 LEU B CA 1
ATOM 2327 C C . LEU B 1 86 ? 15.641 -14.281 -6.867 1 94.69 86 LEU B C 1
ATOM 2329 O O . LEU B 1 86 ? 15.117 -15.383 -7.031 1 94.69 86 LEU B O 1
ATOM 2333 N N . ASP B 1 87 ? 16.328 -13.641 -7.727 1 95.75 87 ASP B N 1
ATOM 2334 C CA . ASP B 1 87 ? 16.625 -14.266 -9.016 1 95.75 87 ASP B CA 1
ATOM 2335 C C . ASP B 1 87 ? 17.312 -15.617 -8.82 1 95.75 87 ASP B C 1
ATOM 2337 O O . ASP B 1 87 ? 16.891 -16.625 -9.391 1 95.75 87 ASP B O 1
ATOM 2341 N N . ARG B 1 88 ? 18.266 -15.625 -7.949 1 95.31 88 ARG B N 1
ATOM 2342 C CA . ARG B 1 88 ? 19 -16.844 -7.645 1 95.31 88 ARG B CA 1
ATOM 2343 C C . ARG B 1 88 ? 18.078 -17.875 -6.984 1 95.31 88 ARG B C 1
ATOM 2345 O O . ARG B 1 88 ? 18.125 -19.062 -7.34 1 95.31 88 ARG B O 1
ATOM 2352 N N . VAL B 1 89 ? 17.312 -17.453 -6.09 1 95.88 89 VAL B N 1
ATOM 2353 C CA . VAL B 1 89 ? 16.406 -18.328 -5.359 1 95.88 89 VAL B CA 1
ATOM 2354 C C . VAL B 1 89 ? 15.406 -18.969 -6.332 1 95.88 89 VAL B C 1
ATOM 2356 O O . VAL B 1 89 ? 15.109 -20.156 -6.227 1 95.88 89 VAL B O 1
ATOM 2359 N N . LEU B 1 90 ? 14.906 -18.203 -7.273 1 94.56 90 LEU B N 1
ATOM 2360 C CA . LEU B 1 90 ? 13.977 -18.719 -8.273 1 94.56 90 LEU B CA 1
ATOM 2361 C C . LEU B 1 90 ? 14.625 -19.812 -9.109 1 94.56 90 LEU B C 1
ATOM 2363 O O . LEU B 1 90 ? 13.977 -20.797 -9.445 1 94.56 90 LEU B O 1
ATOM 2367 N N . ASP B 1 91 ? 15.859 -19.672 -9.375 1 94.5 91 ASP B N 1
ATOM 2368 C CA . ASP B 1 91 ? 16.594 -20.656 -10.172 1 94.5 91 ASP B CA 1
ATOM 2369 C C . ASP B 1 91 ? 16.719 -21.984 -9.445 1 94.5 91 ASP B C 1
ATOM 2371 O O . ASP B 1 91 ? 16.703 -23.047 -10.07 1 94.5 91 ASP B O 1
ATOM 2375 N N . THR B 1 92 ? 16.812 -21.922 -8.172 1 95 92 THR B N 1
ATOM 2376 C CA . THR B 1 92 ? 16.969 -23.156 -7.41 1 95 92 THR B CA 1
ATOM 2377 C C . THR B 1 92 ? 15.656 -23.938 -7.383 1 95 92 THR B C 1
ATOM 2379 O O . THR B 1 92 ? 15.664 -25.172 -7.254 1 95 92 THR B O 1
ATOM 2382 N N . GLY B 1 93 ? 14.578 -23.25 -7.375 1 90.94 93 GLY B N 1
ATOM 2383 C CA . GLY B 1 93 ? 13.266 -23.875 -7.258 1 90.94 93 GLY B CA 1
ATOM 2384 C C . GLY B 1 93 ? 12.953 -24.344 -5.848 1 90.94 93 GLY B C 1
ATOM 2385 O O . GLY B 1 93 ? 11.938 -25 -5.621 1 90.94 93 GLY B O 1
ATOM 2386 N N . SER B 1 94 ? 13.734 -23.953 -4.914 1 94.69 94 SER B N 1
ATOM 2387 C CA . SER B 1 94 ? 13.57 -24.375 -3.529 1 94.69 94 SER B CA 1
ATOM 2388 C C . SER B 1 94 ? 12.531 -23.531 -2.812 1 94.69 94 SER B C 1
ATOM 2390 O O . SER B 1 94 ? 12.719 -22.328 -2.633 1 94.69 94 SER B O 1
ATOM 2392 N N . ARG B 1 95 ? 11.531 -24.172 -2.387 1 94.06 95 ARG B N 1
ATOM 2393 C CA . ARG B 1 95 ? 10.508 -23.469 -1.612 1 94.06 95 ARG B CA 1
ATOM 2394 C C . ARG B 1 95 ? 11.094 -22.906 -0.323 1 94.06 95 ARG B C 1
ATOM 2396 O O . ARG B 1 95 ? 10.781 -21.781 0.063 1 94.06 95 ARG B O 1
ATOM 2403 N N . ALA B 1 96 ? 11.883 -23.688 0.275 1 96.06 96 ALA B N 1
ATOM 2404 C CA . ALA B 1 96 ? 12.477 -23.266 1.538 1 96.06 96 ALA B CA 1
ATOM 2405 C C . ALA B 1 96 ? 13.312 -22 1.351 1 96.06 96 ALA B C 1
ATOM 2407 O O . ALA B 1 96 ? 13.25 -21.078 2.17 1 96.06 96 ALA B O 1
ATOM 2408 N N . GLU B 1 97 ? 14.062 -21.922 0.274 1 96.44 97 GLU B N 1
ATOM 2409 C CA . GLU B 1 97 ? 14.867 -20.734 -0.004 1 96.44 97 GLU B CA 1
ATOM 2410 C C . GLU B 1 97 ? 13.992 -19.531 -0.345 1 96.44 97 GLU B C 1
ATOM 2412 O O . GLU B 1 97 ? 14.328 -18.391 -0.004 1 96.44 97 GLU B O 1
ATOM 2417 N N . PHE B 1 98 ? 12.961 -19.844 -0.978 1 96.38 98 PHE B N 1
ATOM 2418 C CA . PHE B 1 98 ? 12.023 -18.766 -1.317 1 96.38 98 PHE B CA 1
ATOM 2419 C C . PHE B 1 98 ? 11.391 -18.188 -0.062 1 96.38 98 PHE B C 1
ATOM 2421 O O . PHE B 1 98 ? 11.344 -16.969 0.112 1 96.38 98 PHE B O 1
ATOM 2428 N N . VAL B 1 99 ? 10.977 -19.016 0.837 1 97.06 99 VAL B N 1
ATOM 2429 C CA . VAL B 1 99 ? 10.398 -18.578 2.102 1 97.06 99 VAL B CA 1
ATOM 2430 C C . VAL B 1 99 ? 11.445 -17.781 2.895 1 97.06 99 VAL B C 1
ATOM 2432 O O . VAL B 1 99 ? 11.125 -16.75 3.48 1 97.06 99 VAL B O 1
ATOM 2435 N N . ALA B 1 100 ? 12.617 -18.25 2.865 1 96.69 100 ALA B N 1
ATOM 2436 C CA . ALA B 1 100 ? 13.695 -17.562 3.553 1 96.69 100 ALA B CA 1
ATOM 2437 C C . ALA B 1 100 ? 13.914 -16.172 2.963 1 96.69 100 ALA B C 1
ATOM 2439 O O . ALA B 1 100 ? 14.156 -15.203 3.697 1 96.69 100 ALA B O 1
ATOM 2440 N N . TRP B 1 101 ? 13.852 -16.062 1.683 1 95.75 101 TRP B N 1
ATOM 2441 C CA . TRP B 1 101 ? 14 -14.766 1.028 1 95.75 101 TRP B CA 1
ATOM 2442 C C . TRP B 1 101 ? 12.875 -13.82 1.444 1 95.75 101 TRP B C 1
ATOM 2444 O O . TRP B 1 101 ? 13.125 -12.656 1.778 1 95.75 101 TRP B O 1
ATOM 2454 N N . VAL B 1 102 ? 11.641 -14.336 1.447 1 95.44 102 VAL B N 1
ATOM 2455 C CA . VAL B 1 102 ? 10.508 -13.5 1.837 1 95.44 102 VAL B CA 1
ATOM 2456 C C . VAL B 1 102 ? 10.68 -13.039 3.281 1 95.44 102 VAL B C 1
ATOM 2458 O O . VAL B 1 102 ? 10.398 -11.883 3.605 1 95.44 102 VAL B O 1
ATOM 2461 N N . THR B 1 103 ? 11.164 -13.906 4.129 1 94.88 103 THR B N 1
ATOM 2462 C CA . THR B 1 103 ? 11.398 -13.586 5.531 1 94.88 103 THR B CA 1
ATOM 2463 C C . THR B 1 103 ? 12.414 -12.453 5.664 1 94.88 103 THR B C 1
ATOM 2465 O O . THR B 1 103 ? 12.211 -11.508 6.43 1 94.88 103 THR B O 1
ATOM 2468 N N . ARG B 1 104 ? 13.43 -12.5 4.891 1 92.75 104 ARG B N 1
ATOM 2469 C CA . ARG B 1 104 ? 14.438 -11.445 4.906 1 92.75 104 ARG B CA 1
ATOM 2470 C C . ARG B 1 104 ? 13.875 -10.141 4.359 1 92.75 104 ARG B C 1
ATOM 2472 O O . ARG B 1 104 ? 14.227 -9.055 4.836 1 92.75 104 ARG B O 1
ATOM 2479 N N . ALA B 1 105 ? 13.07 -10.281 3.35 1 91 105 ALA B N 1
ATOM 2480 C CA . ALA B 1 105 ? 12.438 -9.094 2.777 1 91 105 ALA B CA 1
ATOM 2481 C C . ALA B 1 105 ? 11.547 -8.398 3.805 1 91 105 ALA B C 1
ATOM 2483 O O . ALA B 1 105 ? 11.586 -7.172 3.938 1 91 105 ALA B O 1
ATOM 2484 N N . ILE B 1 106 ? 10.781 -9.172 4.57 1 90.38 106 ILE B N 1
ATOM 2485 C CA . ILE B 1 106 ? 9.922 -8.633 5.621 1 90.38 106 ILE B CA 1
ATOM 2486 C C . ILE B 1 106 ? 10.773 -7.941 6.68 1 90.38 106 ILE B C 1
ATOM 2488 O O . ILE B 1 106 ? 10.445 -6.84 7.129 1 90.38 106 ILE B O 1
ATOM 2492 N N . ALA B 1 107 ? 11.867 -8.523 7.035 1 87.5 107 ALA B N 1
ATOM 2493 C CA . ALA B 1 107 ? 12.773 -7.934 8.016 1 87.5 107 ALA B CA 1
ATOM 2494 C C . ALA B 1 107 ? 13.352 -6.613 7.512 1 87.5 107 ALA B C 1
ATOM 2496 O O . ALA B 1 107 ? 13.531 -5.668 8.281 1 87.5 107 ALA B O 1
ATOM 2497 N N . TRP B 1 108 ? 13.617 -6.605 6.27 1 84.44 108 TRP B N 1
ATOM 2498 C CA . TRP B 1 108 ? 14.133 -5.387 5.656 1 84.44 108 TRP B CA 1
ATOM 2499 C C . TRP B 1 108 ? 13.109 -4.262 5.738 1 84.44 108 TRP B C 1
ATOM 2501 O O . TRP B 1 108 ? 13.453 -3.129 6.09 1 84.44 108 TRP B O 1
ATOM 2511 N N . PHE B 1 109 ? 11.852 -4.504 5.441 1 84.75 109 PHE B N 1
ATOM 2512 C CA . PHE B 1 109 ? 10.789 -3.51 5.531 1 84.75 109 PHE B CA 1
ATOM 2513 C C . PHE B 1 109 ? 10.625 -3.027 6.969 1 84.75 109 PHE B C 1
ATOM 2515 O O . PHE B 1 109 ? 10.344 -1.849 7.203 1 84.75 109 PHE B O 1
ATOM 2522 N N . HIS B 1 110 ? 10.789 -3.953 7.895 1 84.44 110 HIS B N 1
ATOM 2523 C CA . HIS B 1 110 ? 10.68 -3.59 9.305 1 84.44 110 HIS B CA 1
ATOM 2524 C C . HIS B 1 110 ? 11.719 -2.537 9.68 1 84.44 110 HIS B C 1
ATOM 2526 O O . HIS B 1 110 ? 11.414 -1.602 10.422 1 84.44 110 HIS B O 1
ATOM 2532 N N . GLU B 1 111 ? 12.82 -2.662 9.133 1 79.5 111 GLU B N 1
ATOM 2533 C CA . GLU B 1 111 ? 13.922 -1.742 9.43 1 79.5 111 GLU B CA 1
ATOM 2534 C C . GLU B 1 111 ? 13.672 -0.37 8.805 1 79.5 111 GLU B C 1
ATOM 2536 O O . GLU B 1 111 ? 14.094 0.649 9.352 1 79.5 111 GLU B O 1
ATOM 2541 N N . HIS B 1 112 ? 12.828 -0.292 7.766 1 78 112 HIS B N 1
ATOM 2542 C CA . HIS B 1 112 ? 12.711 0.949 7.008 1 78 112 HIS B CA 1
ATOM 2543 C C . HIS B 1 112 ? 11.281 1.481 7.043 1 78 112 HIS B C 1
ATOM 2545 O O . HIS B 1 112 ? 10.969 2.484 6.395 1 78 112 HIS B O 1
ATOM 2551 N N . LYS B 1 113 ? 10.445 0.988 7.754 1 79.06 113 LYS B N 1
ATOM 2552 C CA . LYS B 1 113 ? 9.008 1.225 7.777 1 79.06 113 LYS B CA 1
ATOM 2553 C C . LYS B 1 113 ? 8.695 2.682 8.109 1 79.06 113 LYS B C 1
ATOM 2555 O O . LYS B 1 113 ? 7.738 3.25 7.578 1 79.06 113 LYS B O 1
ATOM 2560 N N . ASP B 1 114 ? 9.453 3.305 8.891 1 79.38 114 ASP B N 1
ATOM 2561 C CA . ASP B 1 114 ? 9.109 4.621 9.422 1 79.38 114 ASP B CA 1
ATOM 2562 C C . ASP B 1 114 ? 9.195 5.691 8.336 1 79.38 114 ASP B C 1
ATOM 2564 O O . ASP B 1 114 ? 8.602 6.762 8.461 1 79.38 114 ASP B O 1
ATOM 2568 N N . LEU B 1 115 ? 9.93 5.34 7.309 1 82.69 115 LEU B N 1
ATOM 2569 C CA . LEU B 1 115 ? 10.156 6.344 6.273 1 82.69 115 LEU B CA 1
ATOM 2570 C C . LEU B 1 115 ? 9.195 6.145 5.105 1 82.69 115 LEU B C 1
ATOM 2572 O O . LEU B 1 115 ? 9.055 7.023 4.254 1 82.69 115 LEU B O 1
ATOM 2576 N N . LEU B 1 116 ? 8.43 5.027 5.066 1 84.06 116 LEU B N 1
ATOM 2577 C CA . LEU B 1 116 ? 7.629 4.641 3.912 1 84.06 116 LEU B CA 1
ATOM 2578 C C . LEU B 1 116 ? 6.52 5.66 3.658 1 84.06 116 LEU B C 1
ATOM 2580 O O . LEU B 1 116 ? 6.301 6.074 2.516 1 84.06 116 LEU B O 1
ATOM 2584 N N . PRO B 1 117 ? 5.918 6.203 4.723 1 82.56 117 PRO B N 1
ATOM 2585 C CA . PRO B 1 117 ? 4.875 7.199 4.477 1 82.56 117 PRO B CA 1
ATOM 2586 C C . PRO B 1 117 ? 5.426 8.484 3.867 1 82.56 117 PRO B C 1
ATOM 2588 O O . PRO B 1 117 ? 4.812 9.055 2.957 1 82.56 117 PRO B O 1
ATOM 2591 N N . ALA B 1 118 ? 6.539 8.891 4.352 1 84.31 118 ALA B N 1
ATOM 2592 C CA . ALA B 1 118 ? 7.156 10.102 3.82 1 84.31 118 ALA B CA 1
ATOM 2593 C C . ALA B 1 118 ? 7.57 9.914 2.363 1 84.31 118 ALA B C 1
ATOM 2595 O O . ALA B 1 118 ? 7.414 10.828 1.546 1 84.31 118 ALA B O 1
ATOM 2596 N N . TRP B 1 119 ? 8.039 8.75 2.088 1 86.06 119 TRP B N 1
ATOM 2597 C CA . TRP B 1 119 ? 8.43 8.43 0.718 1 86.06 119 TRP B CA 1
ATOM 2598 C C . TRP B 1 119 ? 7.223 8.445 -0.212 1 86.06 119 TRP B C 1
ATOM 2600 O O . TRP B 1 119 ? 7.277 9.023 -1.3 1 86.06 119 TRP B O 1
ATOM 2610 N N . ASP B 1 120 ? 6.18 7.871 0.215 1 85.88 120 ASP B N 1
ATOM 2611 C CA . ASP B 1 120 ? 4.949 7.84 -0.569 1 85.88 120 ASP B CA 1
ATOM 2612 C C . ASP B 1 120 ? 4.43 9.25 -0.826 1 85.88 120 ASP B C 1
ATOM 2614 O O . ASP B 1 120 ? 3.996 9.57 -1.937 1 85.88 120 ASP B O 1
ATOM 2618 N N . GLU B 1 121 ? 4.531 10.023 0.16 1 84.44 121 GLU B N 1
ATOM 2619 C CA . GLU B 1 121 ? 4.051 11.391 0.054 1 84.44 121 GLU B CA 1
ATOM 2620 C C . GLU B 1 121 ? 4.906 12.203 -0.913 1 84.44 121 GLU B C 1
ATOM 2622 O O . GLU B 1 121 ? 4.379 12.914 -1.774 1 84.44 121 GLU B O 1
ATOM 2627 N N . ALA B 1 122 ? 6.188 12.062 -0.784 1 88.25 122 ALA B N 1
ATOM 2628 C CA . ALA B 1 122 ? 7.102 12.781 -1.669 1 88.25 122 ALA B CA 1
ATOM 2629 C C . ALA B 1 122 ? 6.906 12.352 -3.121 1 88.25 122 ALA B C 1
ATOM 2631 O O . ALA B 1 122 ? 6.91 13.188 -4.027 1 88.25 122 ALA B O 1
ATOM 2632 N N . THR B 1 123 ? 6.73 11.094 -3.307 1 88.69 123 THR B N 1
ATOM 2633 C CA . THR B 1 123 ? 6.535 10.555 -4.648 1 88.69 123 THR B CA 1
ATOM 2634 C C . THR B 1 123 ? 5.258 11.117 -5.273 1 88.69 123 THR B C 1
ATOM 2636 O O . THR B 1 123 ? 5.227 11.414 -6.469 1 88.69 123 THR B O 1
ATOM 2639 N N . ALA B 1 124 ? 4.289 11.32 -4.48 1 84.62 124 ALA B N 1
ATOM 2640 C CA . ALA B 1 124 ? 3.008 11.82 -4.969 1 84.62 124 ALA B CA 1
ATOM 2641 C C . ALA B 1 124 ? 3.082 13.32 -5.273 1 84.62 124 ALA B C 1
ATOM 2643 O O . ALA B 1 124 ? 2.434 13.797 -6.207 1 84.62 124 ALA B O 1
ATOM 2644 N N . LEU B 1 125 ? 3.938 14 -4.586 1 84.88 125 LEU B N 1
ATOM 2645 C CA . LEU B 1 125 ? 3.896 15.461 -4.613 1 84.88 125 LEU B CA 1
ATOM 2646 C C . LEU B 1 125 ? 4.965 16.016 -5.547 1 84.88 125 LEU B C 1
ATOM 2648 O O . LEU B 1 125 ? 4.793 17.094 -6.121 1 84.88 125 LEU B O 1
ATOM 2652 N N . GLU B 1 126 ? 6.094 15.203 -5.645 1 88.12 126 GLU B N 1
ATOM 2653 C CA . GLU B 1 126 ? 7.266 15.742 -6.324 1 88.12 126 GLU B CA 1
ATOM 2654 C C . GLU B 1 126 ? 7.57 14.969 -7.602 1 88.12 126 GLU B C 1
ATOM 2656 O O . GLU B 1 126 ? 7.996 13.812 -7.547 1 88.12 126 GLU B O 1
ATOM 2661 N N . SER B 1 127 ? 7.453 15.68 -8.664 1 86.69 127 SER B N 1
ATOM 2662 C CA . SER B 1 127 ? 7.641 15.031 -9.953 1 86.69 127 SER B CA 1
ATOM 2663 C C . SER B 1 127 ? 9.031 14.406 -10.062 1 86.69 127 SER B C 1
ATOM 2665 O O . SER B 1 127 ? 9.18 13.289 -10.555 1 86.69 127 SER B O 1
ATOM 2667 N N . GLU B 1 128 ? 9.969 15.156 -9.609 1 84.62 128 GLU B N 1
ATOM 2668 C CA . GLU B 1 128 ? 11.336 14.648 -9.695 1 84.62 128 GLU B CA 1
ATOM 2669 C C . GLU B 1 128 ? 11.516 13.406 -8.82 1 84.62 128 GLU B C 1
ATOM 2671 O O . GLU B 1 128 ? 12.188 12.453 -9.227 1 84.62 128 GLU B O 1
ATOM 2676 N N . PHE B 1 129 ? 10.93 13.422 -7.719 1 86.69 129 PHE B N 1
ATOM 2677 C CA . PHE B 1 129 ? 11.008 12.266 -6.832 1 86.69 129 PHE B CA 1
ATOM 2678 C C . PHE B 1 129 ? 10.25 11.078 -7.426 1 86.69 129 PHE B C 1
ATOM 2680 O O . PHE B 1 129 ? 10.695 9.938 -7.312 1 86.69 129 PHE B O 1
ATOM 2687 N N . ARG B 1 130 ? 9.203 11.367 -8.055 1 87.62 130 ARG B N 1
ATOM 2688 C CA . ARG B 1 130 ? 8.438 10.336 -8.742 1 87.62 130 ARG B CA 1
ATOM 2689 C C . ARG B 1 130 ? 9.289 9.609 -9.781 1 87.62 130 ARG B C 1
ATOM 2691 O O . ARG B 1 130 ? 9.211 8.383 -9.906 1 87.62 130 ARG B O 1
ATOM 2698 N N . GLU B 1 131 ? 10.07 10.344 -10.461 1 86.88 131 GLU B N 1
ATOM 2699 C CA . GLU B 1 131 ? 10.938 9.75 -11.469 1 86.88 131 GLU B CA 1
ATOM 2700 C C . GLU B 1 131 ? 11.992 8.852 -10.828 1 86.88 131 GLU B C 1
ATOM 2702 O O . GLU B 1 131 ? 12.297 7.773 -11.352 1 86.88 131 GLU B O 1
ATOM 2707 N N . ILE B 1 132 ? 12.453 9.305 -9.758 1 83.62 132 ILE B N 1
ATOM 2708 C CA . ILE B 1 132 ? 13.43 8.516 -9.016 1 83.62 132 ILE B CA 1
ATOM 2709 C C . ILE B 1 132 ? 12.781 7.219 -8.523 1 83.62 132 ILE B C 1
ATOM 2711 O O . ILE B 1 132 ? 13.352 6.137 -8.68 1 83.62 132 ILE B O 1
ATOM 2715 N N . ALA B 1 133 ? 11.641 7.391 -8 1 85.56 133 ALA B N 1
ATOM 2716 C CA . ALA B 1 133 ? 10.906 6.234 -7.492 1 85.56 133 ALA B CA 1
ATOM 2717 C C . ALA B 1 133 ? 10.586 5.254 -8.617 1 85.56 133 ALA B C 1
ATOM 2719 O O . ALA B 1 133 ? 10.773 4.047 -8.469 1 85.56 133 ALA B O 1
ATOM 2720 N N . ARG B 1 134 ? 10.156 5.773 -9.719 1 87.44 134 ARG B N 1
ATOM 2721 C CA . ARG B 1 134 ? 9.828 4.949 -10.875 1 87.44 134 ARG B CA 1
ATOM 2722 C C . ARG B 1 134 ? 11.047 4.18 -11.367 1 87.44 134 ARG B C 1
ATOM 2724 O O . ARG B 1 134 ? 10.969 2.973 -11.609 1 87.44 134 ARG B O 1
ATOM 2731 N N . ASN B 1 135 ? 12.141 4.871 -11.414 1 85.62 135 ASN B N 1
ATOM 2732 C CA . ASN B 1 135 ? 13.375 4.242 -11.875 1 85.62 135 ASN B CA 1
ATOM 2733 C C . ASN B 1 135 ? 13.852 3.162 -10.898 1 85.62 135 ASN B C 1
ATOM 2735 O O . ASN B 1 135 ? 14.367 2.129 -11.32 1 85.62 135 ASN B O 1
ATOM 2739 N N . GLY B 1 136 ? 13.68 3.438 -9.68 1 83.31 136 GLY B N 1
ATOM 2740 C CA . GLY B 1 136 ? 14.031 2.443 -8.672 1 83.31 136 GLY B CA 1
ATOM 2741 C C . GLY B 1 136 ? 13.188 1.184 -8.766 1 83.31 136 GLY B C 1
ATOM 2742 O O . GLY B 1 136 ? 13.719 0.072 -8.711 1 83.31 136 GLY B O 1
ATOM 2743 N N . ILE B 1 137 ? 11.969 1.348 -9 1 84.5 137 ILE B N 1
ATOM 2744 C CA . ILE B 1 137 ? 11.047 0.221 -9.109 1 84.5 137 ILE B CA 1
ATOM 2745 C C . ILE B 1 137 ? 11.336 -0.567 -10.383 1 84.5 137 ILE B C 1
ATOM 2747 O O . ILE B 1 137 ? 11.414 -1.797 -10.352 1 84.5 137 ILE B O 1
ATOM 2751 N N . MET B 1 138 ? 11.586 0.126 -11.406 1 84.75 138 MET B N 1
ATOM 2752 C CA . MET B 1 138 ? 11.836 -0.501 -12.703 1 84.75 138 MET B CA 1
ATOM 2753 C C . MET B 1 138 ? 13.156 -1.261 -12.695 1 84.75 138 MET B C 1
ATOM 2755 O O . MET B 1 138 ? 13.352 -2.188 -13.477 1 84.75 138 MET B O 1
ATOM 2759 N N . ALA B 1 139 ? 14.039 -0.85 -11.836 1 87.44 139 ALA B N 1
ATOM 2760 C CA . ALA B 1 139 ? 15.359 -1.472 -11.773 1 87.44 139 ALA B CA 1
ATOM 2761 C C . ALA B 1 139 ? 15.289 -2.848 -11.117 1 87.44 139 ALA B C 1
ATOM 2763 O O . ALA B 1 139 ? 16.172 -3.686 -11.32 1 87.44 139 ALA B O 1
ATOM 2764 N N . LEU B 1 140 ? 14.273 -3.109 -10.414 1 89.81 140 LEU B N 1
ATOM 2765 C CA . LEU B 1 140 ? 14.188 -4.344 -9.641 1 89.81 140 LEU B CA 1
ATOM 2766 C C . LEU B 1 140 ? 14.117 -5.559 -10.562 1 89.81 140 LEU B C 1
ATOM 2768 O O . LEU B 1 140 ? 14.961 -6.449 -10.492 1 89.81 140 LEU B O 1
ATOM 2772 N N . PRO B 1 141 ? 13.156 -5.535 -11.492 1 91.88 141 PRO B N 1
ATOM 2773 C CA . PRO B 1 141 ? 13.133 -6.688 -12.398 1 91.88 141 PRO B CA 1
ATOM 2774 C C . PRO B 1 141 ? 14.406 -6.805 -13.234 1 91.88 141 PRO B C 1
ATOM 2776 O O . PRO B 1 141 ? 14.805 -7.914 -13.602 1 91.88 141 PRO B O 1
ATOM 2779 N N . ASN B 1 142 ? 15.07 -5.672 -13.516 1 90.5 142 ASN B N 1
ATOM 2780 C CA . ASN B 1 142 ? 16.297 -5.684 -14.32 1 90.5 142 ASN B CA 1
ATOM 2781 C C . ASN B 1 142 ? 17.422 -6.43 -13.617 1 90.5 142 ASN B C 1
ATOM 2783 O O . ASN B 1 142 ? 18.344 -6.914 -14.266 1 90.5 142 ASN B O 1
ATOM 2787 N N . ALA B 1 143 ? 17.328 -6.449 -12.32 1 91.25 143 ALA B N 1
ATOM 2788 C CA . ALA B 1 143 ? 18.328 -7.18 -11.539 1 91.25 143 ALA B CA 1
ATOM 2789 C C . ALA B 1 143 ? 18.094 -8.688 -11.617 1 91.25 143 ALA B C 1
ATOM 2791 O O . ALA B 1 143 ? 18.938 -9.477 -11.203 1 91.25 143 ALA B O 1
ATOM 2792 N N . MET B 1 144 ? 16.938 -9.078 -12.109 1 95.44 144 MET B N 1
ATOM 2793 C CA . MET B 1 144 ? 16.562 -10.484 -12.195 1 95.44 144 MET B CA 1
ATOM 2794 C C . MET B 1 144 ? 16.703 -11 -13.617 1 95.44 144 MET B C 1
ATOM 2796 O O . MET B 1 144 ? 15.719 -11.359 -14.258 1 95.44 144 MET B O 1
ATOM 2800 N N . THR B 1 145 ? 17.953 -11.133 -14.039 1 94.69 145 THR B N 1
ATOM 2801 C CA . THR B 1 145 ? 18.266 -11.398 -15.438 1 94.69 145 THR B CA 1
ATOM 2802 C C . THR B 1 145 ? 17.859 -12.812 -15.82 1 94.69 145 THR B C 1
ATOM 2804 O O . THR B 1 145 ? 17.344 -13.039 -16.922 1 94.69 145 THR B O 1
ATOM 2807 N N . SER B 1 146 ? 18.094 -13.766 -14.992 1 96.19 146 SER B N 1
ATOM 2808 C CA . SER B 1 146 ? 17.703 -15.141 -15.273 1 96.19 146 SER B CA 1
ATOM 2809 C C . SER B 1 146 ? 16.188 -15.266 -15.391 1 96.19 146 SER B C 1
ATOM 2811 O O . SER B 1 146 ? 15.68 -15.914 -16.312 1 96.19 146 SER B O 1
ATOM 2813 N N . TYR B 1 147 ? 15.484 -14.594 -14.492 1 96.75 147 TYR B N 1
ATOM 2814 C CA . TYR B 1 147 ? 14.023 -14.562 -14.516 1 96.75 147 TYR B CA 1
ATOM 2815 C C . TYR B 1 147 ? 13.508 -14 -15.828 1 96.75 147 TYR B C 1
ATOM 2817 O O . TYR B 1 147 ? 12.664 -14.617 -16.484 1 96.75 147 TYR B O 1
ATOM 2825 N N . LEU B 1 148 ? 14.055 -12.875 -16.266 1 95.75 148 LEU B N 1
ATOM 2826 C CA . LEU B 1 148 ? 13.57 -12.227 -17.469 1 95.75 148 LEU B CA 1
ATOM 2827 C C . LEU B 1 148 ? 13.898 -13.07 -18.703 1 95.75 148 LEU B C 1
ATOM 2829 O O . LEU B 1 148 ? 13.117 -13.094 -19.656 1 95.75 148 LEU B O 1
ATOM 2833 N N . ALA B 1 149 ? 14.945 -13.805 -18.625 1 95.38 149 ALA B N 1
ATOM 2834 C CA . ALA B 1 149 ? 15.391 -14.602 -19.766 1 95.38 149 ALA B CA 1
ATOM 2835 C C . ALA B 1 149 ? 14.461 -15.797 -20 1 95.38 149 ALA B C 1
ATOM 2837 O O . ALA B 1 149 ? 14.414 -16.344 -21.094 1 95.38 149 ALA B O 1
ATOM 2838 N N . ARG B 1 150 ? 13.695 -16.203 -19 1 94.56 150 ARG B N 1
ATOM 2839 C CA . ARG B 1 150 ? 12.812 -17.359 -19.109 1 94.56 150 ARG B CA 1
ATOM 2840 C C . ARG B 1 150 ? 11.516 -17 -19.812 1 94.56 150 ARG B C 1
ATOM 2842 O O . ARG B 1 150 ? 10.75 -17.875 -20.219 1 94.56 150 ARG B O 1
ATOM 2849 N N . TRP B 1 151 ? 11.281 -15.727 -19.953 1 95.5 151 TRP B N 1
ATOM 2850 C CA . TRP B 1 151 ? 10.031 -15.273 -20.562 1 95.5 151 TRP B CA 1
ATOM 2851 C C . TRP B 1 151 ? 10.219 -15.008 -22.047 1 95.5 151 TRP B C 1
ATOM 2853 O O . TRP B 1 151 ? 11.289 -14.555 -22.469 1 95.5 151 TRP B O 1
ATOM 2863 N N . PRO B 1 152 ? 9.156 -15.359 -22.844 1 94.44 152 PRO B N 1
ATOM 2864 C CA . PRO B 1 152 ? 9.227 -14.938 -24.25 1 94.44 152 PRO B CA 1
ATOM 2865 C C . PRO B 1 152 ? 9.445 -13.43 -24.406 1 94.44 152 PRO B C 1
ATOM 2867 O O . PRO B 1 152 ? 8.922 -12.648 -23.609 1 94.44 152 PRO B O 1
ATOM 2870 N N . ALA B 1 153 ? 10.148 -13.039 -25.406 1 92.38 153 ALA B N 1
ATOM 2871 C CA . ALA B 1 153 ? 10.531 -11.648 -25.625 1 92.38 153 ALA B CA 1
ATOM 2872 C C . ALA B 1 153 ? 9.312 -10.742 -25.703 1 92.38 153 ALA B C 1
ATOM 2874 O O . ALA B 1 153 ? 9.336 -9.609 -25.219 1 92.38 153 ALA B O 1
ATOM 2875 N N . ASP B 1 154 ? 8.258 -11.258 -26.25 1 93.06 154 ASP B N 1
ATOM 2876 C CA . ASP B 1 154 ? 7.078 -10.438 -26.469 1 93.06 154 ASP B CA 1
ATOM 2877 C C . ASP B 1 154 ? 6.258 -10.297 -25.188 1 93.06 154 ASP B C 1
ATOM 2879 O O . ASP B 1 154 ? 5.266 -9.57 -25.156 1 93.06 154 ASP B O 1
ATOM 2883 N N . ARG B 1 155 ? 6.77 -10.953 -24.125 1 94.75 155 ARG B N 1
ATOM 2884 C CA . ARG B 1 155 ? 6.062 -10.867 -22.844 1 94.75 155 ARG B CA 1
ATOM 2885 C C . ARG B 1 155 ? 6.984 -10.359 -21.734 1 94.75 155 ARG B C 1
ATOM 2887 O O . ARG B 1 155 ? 6.695 -10.531 -20.562 1 94.75 155 ARG B O 1
ATOM 2894 N N . ALA B 1 156 ? 8.07 -9.805 -22.172 1 93.88 156 ALA B N 1
ATOM 2895 C CA . ALA B 1 156 ? 9.039 -9.273 -21.219 1 93.88 156 ALA B CA 1
ATOM 2896 C C . ALA B 1 156 ? 8.414 -8.195 -20.328 1 93.88 156 ALA B C 1
ATOM 2898 O O . ALA B 1 156 ? 8.711 -8.117 -19.141 1 93.88 156 ALA B O 1
ATOM 2899 N N . ASP B 1 157 ? 7.523 -7.418 -20.891 1 94.62 157 ASP B N 1
ATOM 2900 C CA . ASP B 1 157 ? 6.859 -6.363 -20.125 1 94.62 157 ASP B CA 1
ATOM 2901 C C . ASP B 1 157 ? 5.953 -6.953 -19.047 1 94.62 157 ASP B C 1
ATOM 2903 O O . ASP B 1 157 ? 5.836 -6.395 -17.953 1 94.62 157 ASP B O 1
ATOM 2907 N N . GLU B 1 158 ? 5.359 -8.016 -19.406 1 95.75 158 GLU B N 1
ATOM 2908 C CA . GLU B 1 158 ? 4.527 -8.695 -18.422 1 95.75 158 GLU B CA 1
ATOM 2909 C C . GLU B 1 158 ? 5.363 -9.227 -17.266 1 95.75 158 GLU B C 1
ATOM 2911 O O . GLU B 1 158 ? 4.977 -9.094 -16.094 1 95.75 158 GLU B O 1
ATOM 2916 N N . ALA B 1 159 ? 6.504 -9.789 -17.641 1 96.31 159 ALA B N 1
ATOM 2917 C CA . ALA B 1 159 ? 7.402 -10.305 -16.609 1 96.31 159 ALA B CA 1
ATOM 2918 C C . ALA B 1 159 ? 7.809 -9.203 -15.633 1 96.31 159 ALA B C 1
ATOM 2920 O O . ALA B 1 159 ? 7.773 -9.391 -14.414 1 96.31 159 ALA B O 1
ATOM 2921 N N . ARG B 1 160 ? 8.141 -8.086 -16.156 1 96 160 ARG B N 1
ATOM 2922 C CA . ARG B 1 160 ? 8.531 -6.941 -15.344 1 96 160 ARG B CA 1
ATOM 2923 C C . ARG B 1 160 ? 7.379 -6.473 -14.469 1 96 160 ARG B C 1
ATOM 2925 O O . ARG B 1 160 ? 7.562 -6.234 -13.273 1 96 160 ARG B O 1
ATOM 2932 N N . LEU B 1 161 ? 6.223 -6.418 -15.023 1 96.38 161 LEU B N 1
ATOM 2933 C CA . LEU B 1 161 ? 5.039 -5.957 -14.305 1 96.38 161 LEU B CA 1
ATOM 2934 C C . LEU B 1 161 ? 4.715 -6.887 -13.141 1 96.38 161 LEU B C 1
ATOM 2936 O O . LEU B 1 161 ? 4.324 -6.426 -12.062 1 96.38 161 LEU B O 1
ATOM 2940 N N . ARG B 1 162 ? 4.867 -8.172 -13.305 1 97.19 162 ARG B N 1
ATOM 2941 C CA . ARG B 1 162 ? 4.594 -9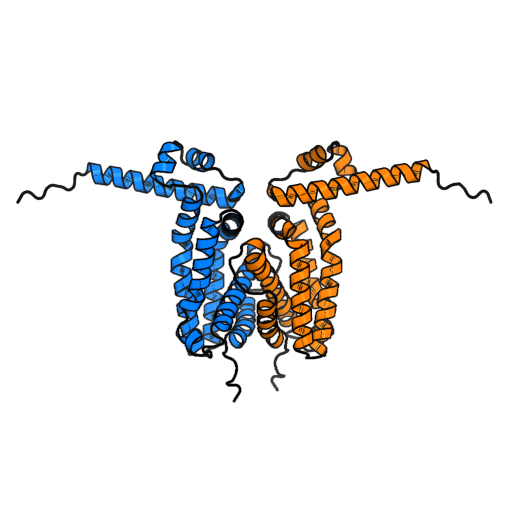.133 -12.242 1 97.19 162 ARG B CA 1
ATOM 2942 C C . ARG B 1 162 ? 5.484 -8.875 -11.031 1 97.19 162 ARG B C 1
ATOM 2944 O O . ARG B 1 162 ? 5.016 -8.914 -9.891 1 97.19 162 ARG B O 1
ATOM 2951 N N . VAL B 1 163 ? 6.703 -8.539 -11.305 1 95.69 163 VAL B N 1
ATOM 2952 C CA . VAL B 1 163 ? 7.617 -8.219 -10.219 1 95.69 163 VAL B CA 1
ATOM 2953 C C . VAL B 1 163 ? 7.152 -6.953 -9.5 1 95.69 163 VAL B C 1
ATOM 2955 O O . VAL B 1 163 ? 7.059 -6.922 -8.273 1 95.69 163 VAL B O 1
ATOM 2958 N N . GLU B 1 164 ? 6.855 -5.961 -10.266 1 94.75 164 GLU B N 1
ATOM 2959 C CA . GLU B 1 164 ? 6.41 -4.695 -9.695 1 94.75 164 GLU B CA 1
ATOM 2960 C C . GLU B 1 164 ? 5.148 -4.879 -8.852 1 94.75 164 GLU B C 1
ATOM 2962 O O . GLU B 1 164 ? 5.035 -4.309 -7.766 1 94.75 164 GLU B O 1
ATOM 2967 N N . LEU B 1 165 ? 4.242 -5.715 -9.312 1 96.31 165 LEU B N 1
ATOM 2968 C CA . LEU B 1 165 ? 2.99 -5.969 -8.609 1 96.31 165 LEU B CA 1
ATOM 2969 C C . LEU B 1 165 ? 3.238 -6.734 -7.316 1 96.31 165 LEU B C 1
ATOM 2971 O O . LEU B 1 165 ? 2.613 -6.449 -6.293 1 96.31 165 LEU B O 1
ATOM 2975 N N . LEU B 1 166 ? 4.105 -7.656 -7.332 1 96.06 166 LEU B N 1
ATOM 2976 C CA . LEU B 1 166 ? 4.383 -8.469 -6.152 1 96.06 166 LEU B CA 1
ATOM 2977 C C . LEU B 1 166 ? 5.148 -7.66 -5.109 1 96.06 166 LEU B C 1
ATOM 2979 O O . LEU B 1 166 ? 4.922 -7.816 -3.908 1 96.06 166 LEU B O 1
ATOM 2983 N N . VAL B 1 167 ? 5.977 -6.793 -5.574 1 91.56 167 VAL B N 1
ATOM 2984 C CA . VAL B 1 167 ? 6.664 -5.879 -4.668 1 91.56 167 VAL B CA 1
ATOM 2985 C C . VAL B 1 167 ? 5.648 -4.953 -4 1 91.56 167 VAL B C 1
ATOM 2987 O O . VAL B 1 167 ? 5.723 -4.707 -2.795 1 91.56 167 VAL B O 1
ATOM 2990 N N . ALA B 1 168 ? 4.738 -4.469 -4.781 1 92.81 168 ALA B N 1
ATOM 2991 C CA . ALA B 1 168 ? 3.656 -3.658 -4.234 1 92.81 168 ALA B CA 1
ATOM 2992 C C . ALA B 1 168 ? 2.879 -4.426 -3.166 1 92.81 168 ALA B C 1
ATOM 2994 O O . ALA B 1 168 ? 2.529 -3.869 -2.123 1 92.81 168 ALA B O 1
ATOM 2995 N N . GLN B 1 169 ? 2.645 -5.68 -3.383 1 95.56 169 GLN B N 1
ATOM 2996 C CA . GLN B 1 169 ? 1.945 -6.516 -2.416 1 95.56 169 GLN B CA 1
ATOM 2997 C C . GLN B 1 169 ? 2.721 -6.613 -1.106 1 95.56 169 GLN B C 1
ATOM 2999 O O . GLN B 1 169 ? 2.158 -6.414 -0.028 1 95.56 169 GLN B O 1
ATOM 3004 N N . LEU B 1 170 ? 3.955 -6.914 -1.235 1 93.19 170 LEU B N 1
ATOM 3005 C CA . LEU B 1 170 ? 4.785 -7.105 -0.051 1 93.19 170 LEU B CA 1
ATOM 3006 C C . LEU B 1 170 ? 4.855 -5.824 0.775 1 93.19 170 LEU B C 1
ATOM 3008 O O . LEU B 1 170 ? 4.75 -5.867 2.004 1 93.19 170 LEU B O 1
ATOM 3012 N N . GLU B 1 171 ? 5.008 -4.754 0.102 1 91 171 GLU B N 1
ATOM 3013 C CA . GLU B 1 171 ? 5.066 -3.469 0.789 1 91 171 GLU B CA 1
ATOM 3014 C C . GLU B 1 171 ? 3.758 -3.172 1.518 1 91 171 GLU B C 1
ATOM 3016 O O . GLU B 1 171 ? 3.768 -2.768 2.682 1 91 171 GLU B O 1
ATOM 3021 N N . ARG B 1 172 ? 2.67 -3.352 0.849 1 93 172 ARG B N 1
ATOM 3022 C CA . ARG B 1 172 ? 1.377 -3.043 1.454 1 93 172 ARG B CA 1
ATOM 3023 C C . ARG B 1 172 ? 1.056 -4.016 2.582 1 93 172 ARG B C 1
ATOM 3025 O O . ARG B 1 172 ? 0.5 -3.623 3.609 1 93 172 ARG B O 1
ATOM 3032 N N . PHE B 1 173 ? 1.36 -5.246 2.408 1 94.19 173 PHE B N 1
ATOM 3033 C CA . PHE B 1 173 ? 1.214 -6.207 3.496 1 94.19 173 PHE B CA 1
ATOM 3034 C C . PHE B 1 173 ? 1.958 -5.734 4.738 1 94.19 173 PHE B C 1
ATOM 3036 O O . PHE B 1 173 ? 1.393 -5.707 5.836 1 94.19 173 PHE B O 1
ATOM 3043 N N . PHE B 1 174 ? 3.17 -5.402 4.555 1 91.81 174 PHE B N 1
ATOM 3044 C CA . PHE B 1 174 ? 3.971 -4.977 5.695 1 91.81 174 PHE B CA 1
ATOM 3045 C C . PHE B 1 174 ? 3.299 -3.824 6.43 1 91.81 174 PHE B C 1
ATOM 3047 O O . PHE B 1 174 ? 3.229 -3.822 7.664 1 91.81 174 PHE B O 1
ATOM 3054 N N . THR B 1 175 ? 2.826 -2.869 5.691 1 90.06 175 THR B N 1
ATOM 3055 C CA . THR B 1 175 ? 2.154 -1.719 6.289 1 90.06 175 THR B CA 1
ATOM 3056 C C . THR B 1 175 ? 0.932 -2.162 7.09 1 90.06 175 THR B C 1
ATOM 3058 O O . THR B 1 175 ? 0.743 -1.736 8.227 1 90.06 175 THR B O 1
ATOM 3061 N N . ARG B 1 176 ? 0.108 -3.033 6.543 1 92.5 176 ARG B N 1
ATOM 3062 C CA . ARG B 1 176 ? -1.094 -3.514 7.215 1 92.5 176 ARG B CA 1
ATOM 3063 C C . ARG B 1 176 ? -0.736 -4.352 8.438 1 92.5 176 ARG B C 1
ATOM 3065 O O . ARG B 1 176 ? -1.433 -4.301 9.453 1 92.5 176 ARG B O 1
ATOM 3072 N N . TRP B 1 177 ? 0.312 -5.035 8.281 1 92.44 177 TRP B N 1
ATOM 3073 C CA . TRP B 1 177 ? 0.72 -6 9.297 1 92.44 177 TRP B CA 1
ATOM 3074 C C . TRP B 1 177 ? 1.483 -5.309 10.422 1 92.44 177 TRP B C 1
ATOM 3076 O O . TRP B 1 177 ? 1.081 -5.379 11.586 1 92.44 177 TRP B O 1
ATOM 3086 N N . ALA B 1 178 ? 2.486 -4.551 10.109 1 89.19 178 ALA B N 1
ATOM 3087 C CA . ALA B 1 178 ? 3.436 -4.082 11.117 1 89.19 178 ALA B CA 1
ATOM 3088 C C . ALA B 1 178 ? 3.096 -2.664 11.57 1 89.19 178 ALA B C 1
ATOM 3090 O O . ALA B 1 178 ? 3.363 -2.291 12.711 1 89.19 178 ALA B O 1
ATOM 3091 N N . VAL B 1 179 ? 2.494 -1.873 10.719 1 84.75 179 VAL B N 1
ATOM 3092 C CA . VAL B 1 179 ? 2.262 -0.469 11.039 1 84.75 179 VAL B CA 1
ATOM 3093 C C . VAL B 1 179 ? 0.838 -0.288 11.562 1 84.75 179 VAL B C 1
ATOM 3095 O O . VAL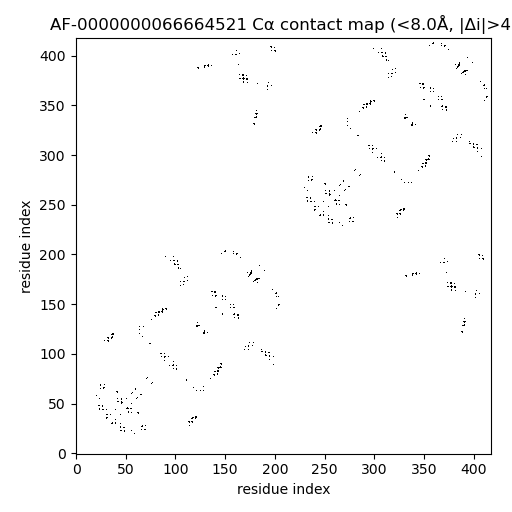 B 1 179 ? 0.623 0.384 12.578 1 84.75 179 VAL B O 1
ATOM 3098 N N . GLN B 1 180 ? -0.107 -0.913 10.891 1 87.5 180 GLN B N 1
ATOM 3099 C CA . GLN B 1 180 ? -1.514 -0.674 11.195 1 87.5 180 GLN B CA 1
ATOM 3100 C C . GLN B 1 180 ? -2.086 -1.792 12.062 1 87.5 180 GLN B C 1
ATOM 3102 O O . GLN B 1 180 ? -3.09 -1.599 12.75 1 87.5 180 GLN B O 1
ATOM 3107 N N . GLY B 1 181 ? -1.498 -2.984 11.875 1 88.44 181 GLY B N 1
ATOM 3108 C CA . GLY B 1 181 ? -1.999 -4.105 12.656 1 88.44 181 GLY B CA 1
ATOM 3109 C C . GLY B 1 181 ? -3.352 -4.605 12.18 1 88.44 181 GLY B C 1
ATOM 3110 O O . GLY B 1 181 ? -4.141 -5.121 12.977 1 88.44 181 GLY B O 1
ATOM 3111 N N . THR B 1 182 ? -3.633 -4.422 10.906 1 91.06 182 THR B N 1
ATOM 3112 C CA . THR B 1 182 ? -4.941 -4.824 10.398 1 91.06 182 THR B CA 1
ATOM 3113 C C . THR B 1 182 ? -4.887 -6.238 9.82 1 91.06 182 THR B C 1
ATOM 3115 O O . THR B 1 182 ? -5.926 -6.832 9.531 1 91.06 182 THR B O 1
ATOM 3118 N N . ILE B 1 183 ? -3.762 -6.773 9.633 1 91.31 183 ILE B N 1
ATOM 3119 C CA . ILE B 1 183 ? -3.562 -8.18 9.312 1 91.31 183 ILE B CA 1
ATOM 3120 C C . ILE B 1 183 ? -2.854 -8.875 10.477 1 91.31 183 ILE B C 1
ATOM 3122 O O . ILE B 1 183 ? -1.762 -8.469 10.875 1 91.31 183 ILE B O 1
ATOM 3126 N N . ASN B 1 184 ? -3.584 -9.789 10.961 1 90.25 184 ASN B N 1
ATOM 3127 C CA . ASN B 1 184 ? -3.066 -10.484 12.133 1 90.25 184 ASN B CA 1
ATOM 3128 C C . ASN B 1 184 ? -2.59 -11.891 11.781 1 90.25 184 ASN B C 1
ATOM 3130 O O . ASN B 1 184 ? -3.398 -12.812 11.664 1 90.25 184 ASN B O 1
ATOM 3134 N N . VAL B 1 185 ? -1.283 -12.055 11.672 1 94.06 185 VAL B N 1
ATOM 3135 C CA . VAL B 1 185 ? -0.639 -13.32 11.328 1 94.06 185 VAL B CA 1
ATOM 3136 C C . VAL B 1 185 ? 0.805 -13.312 11.828 1 94.06 185 VAL B C 1
ATOM 3138 O O . VAL B 1 185 ? 1.39 -12.25 12.047 1 94.06 185 VAL B O 1
ATOM 3141 N N . SER B 1 186 ? 1.338 -14.477 12.086 1 94 186 SER B N 1
ATOM 3142 C CA . SER B 1 186 ? 2.766 -14.531 12.383 1 94 186 SER B CA 1
ATOM 3143 C C . SER B 1 186 ? 3.6 -14.242 11.141 1 94 186 SER B C 1
ATOM 3145 O O . SER B 1 186 ? 3.15 -14.469 10.016 1 94 186 SER B O 1
ATOM 3147 N N . ALA B 1 187 ? 4.809 -13.734 11.352 1 92.88 187 ALA B N 1
ATOM 3148 C CA . ALA B 1 187 ? 5.723 -13.477 10.242 1 92.88 187 ALA B CA 1
ATOM 3149 C C . ALA B 1 187 ? 6.004 -14.742 9.445 1 92.88 187 ALA B C 1
ATOM 3151 O O . ALA B 1 187 ? 6.086 -14.711 8.219 1 92.88 187 ALA B O 1
ATOM 3152 N N . GLU B 1 188 ? 6.129 -15.812 10.148 1 94.75 188 GLU B N 1
ATOM 3153 C CA . GLU B 1 188 ? 6.434 -17.094 9.516 1 94.75 188 GLU B CA 1
ATOM 3154 C C . GLU B 1 188 ? 5.301 -17.531 8.602 1 94.75 188 GLU B C 1
ATOM 3156 O O . GLU B 1 188 ? 5.539 -17.953 7.469 1 94.75 188 GLU B O 1
ATOM 3161 N N . ARG B 1 189 ? 4.121 -17.406 9.062 1 95.44 189 ARG B N 1
ATOM 3162 C CA . ARG B 1 189 ? 2.961 -17.812 8.273 1 95.44 189 ARG B CA 1
ATOM 3163 C C . ARG B 1 189 ? 2.777 -16.891 7.07 1 95.44 189 ARG B C 1
ATOM 3165 O O . ARG B 1 189 ? 2.457 -17.344 5.973 1 95.44 189 ARG B O 1
ATOM 3172 N N . ALA B 1 190 ? 2.992 -15.641 7.289 1 96.25 190 ALA B N 1
ATOM 3173 C CA . ALA B 1 190 ? 2.902 -14.68 6.188 1 96.25 190 ALA B CA 1
ATOM 3174 C C . ALA B 1 190 ? 3.908 -15.016 5.09 1 96.25 190 ALA B C 1
ATOM 3176 O O . ALA B 1 190 ? 3.564 -15.016 3.904 1 96.25 190 ALA B O 1
ATOM 3177 N N . ALA B 1 191 ? 5.109 -15.359 5.523 1 96.69 191 ALA B N 1
ATOM 3178 C CA . ALA B 1 191 ? 6.164 -15.68 4.562 1 96.69 191 ALA B CA 1
ATOM 3179 C C . ALA B 1 191 ? 5.805 -16.906 3.742 1 96.69 191 ALA B C 1
ATOM 3181 O O . ALA B 1 191 ? 6.016 -16.938 2.527 1 96.69 191 ALA B O 1
ATOM 3182 N N . GLU B 1 192 ? 5.25 -17.844 4.375 1 96.69 192 GLU B N 1
ATOM 3183 C CA . GLU B 1 192 ? 4.859 -19.078 3.699 1 96.69 192 GLU B CA 1
ATOM 3184 C C . GLU B 1 192 ? 3.771 -18.812 2.664 1 96.69 192 GLU B C 1
ATOM 3186 O O . GLU B 1 192 ? 3.867 -19.281 1.525 1 96.69 192 GLU B O 1
ATOM 3191 N N . VAL B 1 193 ? 2.783 -18.094 3.059 1 96.69 193 VAL B N 1
ATOM 3192 C CA . VAL B 1 193 ? 1.646 -17.844 2.176 1 96.69 193 VAL B CA 1
ATOM 3193 C C . VAL B 1 193 ? 2.066 -16.938 1.032 1 96.69 193 VAL B C 1
ATOM 3195 O O . VAL B 1 193 ? 1.709 -17.172 -0.125 1 96.69 193 VAL B O 1
ATOM 3198 N N . LEU B 1 194 ? 2.848 -15.891 1.33 1 97.5 194 LEU B N 1
ATOM 3199 C CA . LEU B 1 194 ? 3.365 -15.008 0.291 1 97.5 194 LEU B CA 1
ATOM 3200 C C . LEU B 1 194 ? 4.223 -15.781 -0.704 1 97.5 194 LEU B C 1
ATOM 3202 O O . LEU B 1 194 ? 4.117 -15.578 -1.915 1 97.5 194 LEU B O 1
ATOM 3206 N N . ALA B 1 195 ? 5.039 -16.672 -0.171 1 96.44 195 ALA B N 1
ATOM 3207 C CA . ALA B 1 195 ? 5.871 -17.484 -1.048 1 96.44 195 ALA B CA 1
ATOM 3208 C C . ALA B 1 195 ? 5.016 -18.328 -1.986 1 96.44 195 ALA B C 1
ATOM 3210 O O . ALA B 1 195 ? 5.312 -18.438 -3.178 1 96.44 195 ALA B O 1
ATOM 3211 N N . ASP B 1 196 ? 3.967 -18.859 -1.486 1 95.06 196 ASP B N 1
ATOM 3212 C CA . ASP B 1 196 ? 3.086 -19.719 -2.271 1 95.06 196 ASP B CA 1
ATOM 3213 C C . ASP B 1 196 ? 2.346 -18.922 -3.34 1 95.06 196 ASP B C 1
ATOM 3215 O O . ASP B 1 196 ? 2.025 -19.438 -4.406 1 95.06 196 ASP B O 1
ATOM 3219 N N . ILE B 1 197 ? 2.102 -17.672 -3.061 1 96 197 ILE B N 1
ATOM 3220 C CA . ILE B 1 197 ? 1.459 -16.797 -4.035 1 96 197 ILE B CA 1
ATOM 3221 C C . ILE B 1 197 ? 2.475 -16.375 -5.09 1 96 197 ILE B C 1
ATOM 3223 O O . ILE B 1 197 ? 2.184 -16.391 -6.289 1 96 197 ILE B O 1
ATOM 3227 N N . TRP B 1 198 ? 3.707 -15.992 -4.684 1 96.69 198 TRP B N 1
ATOM 3228 C CA . TRP B 1 198 ? 4.715 -15.398 -5.551 1 96.69 198 TRP B CA 1
ATOM 3229 C C . TRP B 1 198 ? 5.289 -16.438 -6.512 1 96.69 198 TRP B C 1
ATOM 3231 O O . TRP B 1 198 ? 5.539 -16.125 -7.684 1 96.69 198 TRP B O 1
ATOM 3241 N N . PHE B 1 199 ? 5.516 -17.641 -6.055 1 93.88 199 PHE B N 1
ATOM 3242 C CA . PHE B 1 199 ? 6.262 -18.625 -6.828 1 93.88 199 PHE B CA 1
ATOM 3243 C C . PHE B 1 199 ? 5.562 -18.922 -8.148 1 93.88 199 PHE B C 1
ATOM 3245 O O . PHE B 1 199 ? 6.148 -18.75 -9.219 1 93.88 199 PHE B O 1
ATOM 3252 N N . PRO B 1 200 ? 4.312 -19.25 -8.117 1 92.31 200 PRO B N 1
ATOM 3253 C CA . PRO B 1 200 ? 3.652 -19.469 -9.406 1 92.31 200 PRO B CA 1
ATOM 3254 C C . PRO B 1 200 ? 3.535 -18.203 -10.234 1 92.31 200 PRO B C 1
ATOM 3256 O O . PRO B 1 200 ? 3.594 -18.25 -11.461 1 92.31 200 PRO B O 1
ATOM 3259 N N . ALA B 1 201 ? 3.377 -17.047 -9.625 1 95.38 201 ALA B N 1
ATOM 3260 C CA . ALA B 1 201 ? 3.199 -15.766 -10.32 1 95.38 201 ALA B CA 1
ATOM 3261 C C . ALA B 1 201 ? 4.449 -15.398 -11.109 1 95.38 201 ALA B C 1
ATOM 3263 O O . ALA B 1 201 ? 4.375 -14.648 -12.086 1 95.38 201 ALA B O 1
ATOM 3264 N N . LEU B 1 202 ? 5.598 -15.938 -10.648 1 96.19 202 LEU B N 1
ATOM 3265 C CA . LEU B 1 202 ? 6.863 -15.555 -11.258 1 96.19 202 LEU B CA 1
ATOM 3266 C C . LEU B 1 202 ? 7.332 -16.609 -12.258 1 96.19 202 LEU B C 1
ATOM 3268 O O . LEU B 1 202 ? 8.438 -16.516 -12.797 1 96.19 202 LEU B O 1
ATOM 3272 N N . GLN B 1 203 ? 6.469 -17.609 -12.5 1 92.06 203 GLN B N 1
ATOM 3273 C CA . GLN B 1 203 ? 6.809 -18.609 -13.516 1 92.06 203 GLN B CA 1
ATOM 3274 C C . GLN B 1 203 ? 6.406 -18.125 -14.906 1 92.06 203 GLN B C 1
ATOM 3276 O O . GLN B 1 203 ? 5.332 -17.547 -15.086 1 92.06 203 GLN B O 1
ATOM 3281 N N . ALA B 1 204 ? 7.266 -18.328 -15.82 1 89 204 ALA B N 1
ATOM 3282 C CA . ALA B 1 204 ? 6.941 -18.047 -17.219 1 89 204 ALA B CA 1
ATOM 3283 C C . ALA B 1 204 ? 5.844 -18.969 -17.734 1 89 204 ALA B C 1
ATOM 3285 O O . ALA B 1 204 ? 5.746 -20.125 -17.297 1 89 204 ALA B O 1
ATOM 3286 N N . PRO B 1 205 ? 4.887 -18.406 -18.516 1 82.12 205 PRO B N 1
ATOM 3287 C CA . PRO B 1 205 ? 3.863 -19.281 -19.094 1 82.12 205 PRO B CA 1
ATOM 3288 C C . PRO B 1 205 ? 4.457 -20.438 -19.906 1 82.12 205 PRO B C 1
ATOM 3290 O O . PRO B 1 205 ? 5.559 -20.312 -20.438 1 82.12 205 PRO B O 1
ATOM 3293 N N . PRO B 1 206 ? 3.68 -21.531 -19.797 1 75.19 206 PRO B N 1
ATOM 3294 C CA . PRO B 1 206 ? 4.145 -22.625 -20.641 1 75.19 206 PRO B CA 1
ATOM 3295 C C . PRO B 1 206 ? 4.164 -22.266 -22.125 1 75.19 206 PRO B C 1
ATOM 3297 O O . PRO B 1 206 ? 3.398 -21.406 -22.562 1 75.19 206 PRO B O 1
ATOM 3300 N N . ASP B 1 207 ? 5.309 -22.578 -22.875 1 62 207 ASP B N 1
ATOM 3301 C CA . ASP B 1 207 ? 5.402 -22.375 -24.312 1 62 207 ASP B CA 1
ATOM 3302 C C . ASP B 1 207 ? 4.105 -22.766 -25.016 1 62 207 ASP B C 1
ATOM 3304 O O . ASP B 1 207 ? 3.5 -23.797 -24.672 1 62 207 ASP B O 1
ATOM 3308 N N . ARG B 1 208 ? 3.238 -21.828 -25.344 1 53.19 208 ARG B N 1
ATOM 3309 C CA . ARG B 1 208 ? 2.137 -22.203 -26.234 1 53.19 208 ARG B CA 1
ATOM 3310 C C . ARG B 1 208 ? 2.646 -22.938 -27.469 1 53.19 208 ARG B C 1
ATOM 3312 O O . ARG B 1 208 ? 3.363 -22.375 -28.281 1 53.19 208 ARG B O 1
ATOM 3319 N N . ASN B 1 209 ? 3.271 -24.047 -27.328 1 40.41 209 ASN B N 1
ATOM 3320 C CA . ASN B 1 209 ? 3.33 -24.766 -28.594 1 40.41 209 ASN B CA 1
ATOM 3321 C C . ASN B 1 209 ? 1.95 -24.875 -29.234 1 40.41 209 ASN B C 1
ATOM 3323 O O . ASN B 1 209 ? 0.96 -25.125 -28.547 1 40.41 209 ASN B O 1
#